Protein AF-A0A2D6KD02-F1 (afdb_monomer)

Secondary structure (DSSP, 8-state):
-----EEEEEEETTEEEEEEE-PPS---GGGGGS--------SSS----HHHHHHHHHHTT----HHHHHHHHHHHHHHHHHTT----PPPPGGGHHHHHHHHHTT--HHHHHHHTTS-HHHHHHHHHHTT--GGGTSSSS---S--SHHHHHHHHTT--GGGHHHHHHHHHHHTEEEEEETTEEEEEEEES-HHHHHHHHHHHHHHH----SEEEEEETTEEEEEE--HHHHHHHHHH-S----S--TTS-HHHHHT-SS----GGGGGS-HHHHHHHHHHHHHHTEEEEEEEETTEEEEEEEEE---HHHHHHHHHHHHHTT--EEEEE-SSTTSEEEEEE-TTHHHHHHHHT-PPTT-B---TTSTTTTSBHHHHHHHHHHHHHSS-SSSEES--HHHHHHHH-

Radius of gyration: 29.52 Å; Cα contacts (8 Å, |Δi|>4): 563; chains: 1; bounding box: 95×58×72 Å

Solvent-accessible surface area (backbone atoms only — not comparable to full-atom values): 23777 Å² total; per-residue (Å²): 139,85,85,82,86,52,72,50,74,50,46,59,88,88,44,77,46,77,46,82,50,87,73,76,91,84,78,63,78,83,66,72,80,77,81,81,79,76,70,78,70,74,86,87,83,83,86,76,52,72,65,56,57,54,48,51,46,60,75,63,68,62,82,61,54,78,78,53,48,59,54,50,53,47,50,51,52,49,53,32,40,76,69,66,71,49,55,73,54,77,75,57,75,84,53,49,63,58,54,51,49,45,43,75,74,65,50,43,42,59,57,49,8,62,74,66,46,32,43,37,67,56,44,49,55,53,39,51,73,71,73,43,80,54,81,88,54,75,58,87,69,94,77,63,80,69,73,38,68,62,60,53,52,40,50,76,68,65,56,54,69,76,59,42,54,59,48,52,48,33,49,27,62,56,51,22,36,52,49,77,55,96,92,38,38,38,38,37,41,46,43,78,55,67,62,59,54,36,42,55,48,33,45,44,27,72,65,71,72,44,77,64,75,37,71,64,46,75,61,86,86,31,31,31,34,29,37,75,44,61,68,62,49,53,59,48,46,74,54,18,70,30,34,60,74,66,67,57,98,87,51,54,66,72,59,56,73,67,39,90,62,46,40,52,62,73,59,57,76,81,53,56,68,69,54,50,31,51,30,48,21,49,33,38,59,67,48,23,47,77,44,81,43,75,57,93,62,22,31,34,64,39,46,34,39,59,33,56,38,76,66,45,32,50,50,50,45,52,51,34,46,74,65,71,32,42,63,45,81,40,76,28,93,53,98,73,40,33,35,16,32,30,49,40,78,64,25,62,48,52,35,54,78,70,50,38,47,57,82,87,41,51,35,79,52,80,88,44,99,52,47,74,40,40,51,37,60,56,46,51,54,51,34,56,58,42,71,81,32,88,70,48,66,52,40,88,41,47,71,68,56,53,54,66,72,72,107

Mean predicted aligned error: 12.36 Å

Structure (mmCIF, N/CA/C/O backbone):
data_AF-A0A2D6KD02-F1
#
_entry.id   AF-A0A2D6KD02-F1
#
loop_
_atom_site.group_PDB
_atom_site.id
_atom_site.type_symbol
_atom_site.label_atom_id
_atom_site.label_alt_id
_atom_site.label_comp_id
_atom_site.label_asym_id
_atom_site.label_entity_id
_atom_site.label_seq_id
_atom_site.pdbx_PDB_ins_code
_atom_site.Cartn_x
_atom_site.Cartn_y
_atom_site.Cartn_z
_atom_site.occupancy
_atom_site.B_iso_or_equiv
_atom_site.auth_seq_id
_atom_site.auth_comp_id
_atom_site.auth_asym_id
_atom_site.auth_atom_id
_atom_site.pdbx_PDB_model_num
ATOM 1 N N . MET A 1 1 ? 71.183 -27.877 0.025 1.00 25.56 1 MET A N 1
ATOM 2 C CA . MET A 1 1 ? 70.239 -27.291 -0.953 1.00 25.56 1 MET A CA 1
ATOM 3 C C . MET A 1 1 ? 69.049 -28.237 -1.088 1.00 25.56 1 MET A C 1
ATOM 5 O O . MET A 1 1 ? 69.197 -29.264 -1.722 1.00 25.56 1 MET A O 1
ATOM 9 N N . PHE A 1 2 ? 67.908 -27.960 -0.448 1.00 22.31 2 PHE A N 1
ATOM 10 C CA . PHE A 1 2 ? 66.691 -28.770 -0.619 1.00 22.31 2 PHE A CA 1
ATOM 11 C C . PHE A 1 2 ? 65.675 -27.971 -1.438 1.00 22.31 2 PHE A C 1
ATOM 13 O O . PHE A 1 2 ? 65.147 -26.962 -0.965 1.00 22.31 2 PHE A O 1
ATOM 20 N N . ILE A 1 3 ? 65.435 -28.395 -2.678 1.00 26.08 3 ILE A N 1
ATOM 21 C CA . ILE A 1 3 ? 64.276 -27.965 -3.460 1.00 26.08 3 ILE A CA 1
ATOM 22 C C . ILE A 1 3 ? 63.125 -28.859 -2.998 1.00 26.08 3 ILE A C 1
ATOM 24 O O . ILE A 1 3 ? 63.185 -30.071 -3.153 1.00 26.08 3 ILE A O 1
ATOM 28 N N . ASN A 1 4 ? 62.116 -28.276 -2.355 1.00 33.12 4 ASN A N 1
ATOM 29 C CA . ASN A 1 4 ? 60.911 -28.999 -1.957 1.00 33.12 4 ASN A CA 1
ATOM 30 C C . ASN A 1 4 ? 59.814 -28.622 -2.957 1.00 33.12 4 ASN A C 1
ATOM 32 O O . ASN A 1 4 ? 59.163 -27.585 -2.814 1.00 33.12 4 ASN A O 1
ATOM 36 N N . GLU A 1 5 ? 59.677 -29.414 -4.016 1.00 38.19 5 GLU A N 1
ATOM 37 C CA . GLU A 1 5 ? 58.633 -29.234 -5.023 1.00 38.19 5 GLU A CA 1
ATOM 38 C C . GLU A 1 5 ? 57.289 -29.685 -4.437 1.00 38.19 5 GLU A C 1
ATOM 40 O O . GLU A 1 5 ? 57.177 -30.771 -3.870 1.00 38.19 5 GLU A O 1
ATOM 45 N N . LYS A 1 6 ? 56.249 -28.846 -4.528 1.00 45.97 6 LYS A N 1
ATOM 46 C CA . LYS A 1 6 ? 54.890 -29.226 -4.115 1.00 45.97 6 LYS A CA 1
ATOM 47 C C . LYS A 1 6 ? 53.903 -29.002 -5.254 1.00 45.97 6 LYS A C 1
ATOM 49 O O . LYS A 1 6 ? 53.818 -27.918 -5.825 1.00 45.97 6 LYS A O 1
ATOM 54 N N . ARG A 1 7 ? 53.145 -30.055 -5.566 1.00 44.62 7 ARG A N 1
ATOM 55 C CA . ARG A 1 7 ? 52.118 -30.097 -6.615 1.00 44.62 7 ARG A CA 1
ATOM 56 C C . ARG A 1 7 ? 50.784 -29.581 -6.082 1.00 44.62 7 ARG A C 1
ATOM 58 O O . ARG A 1 7 ? 50.374 -29.954 -4.985 1.00 44.62 7 ARG A O 1
ATOM 65 N N . VAL A 1 8 ? 50.080 -28.775 -6.876 1.00 50.09 8 VAL A N 1
ATOM 66 C CA . VAL A 1 8 ? 48.666 -28.454 -6.629 1.00 50.09 8 VAL A CA 1
ATOM 67 C C . VAL A 1 8 ? 47.823 -29.348 -7.531 1.00 50.09 8 VAL A C 1
ATOM 69 O O . VAL A 1 8 ? 48.013 -29.368 -8.747 1.00 50.09 8 VAL A O 1
ATOM 72 N N . ILE A 1 9 ? 46.907 -30.107 -6.924 1.00 48.91 9 ILE A N 1
ATOM 73 C CA . ILE A 1 9 ? 45.987 -31.004 -7.631 1.00 48.91 9 ILE A CA 1
ATOM 74 C C . ILE A 1 9 ? 44.603 -30.361 -7.623 1.00 48.91 9 ILE A C 1
ATOM 76 O O . ILE A 1 9 ? 43.950 -30.284 -6.583 1.00 48.91 9 ILE A O 1
ATOM 80 N N . LEU A 1 10 ? 44.149 -29.904 -8.786 1.00 49.28 10 LEU A N 1
ATOM 81 C CA . LEU A 1 10 ? 42.798 -29.395 -8.981 1.00 49.28 10 LEU A CA 1
ATOM 82 C C . LEU A 1 10 ? 41.937 -30.522 -9.560 1.00 49.28 10 LEU A C 1
ATOM 84 O O . LEU A 1 10 ? 42.277 -31.071 -10.602 1.00 49.28 10 LEU A O 1
ATOM 88 N N . THR A 1 11 ? 40.831 -30.887 -8.913 1.00 44.34 11 THR A N 1
ATOM 89 C CA . THR A 1 11 ? 39.928 -31.925 -9.444 1.00 44.34 11 THR A CA 1
ATOM 90 C C . THR A 1 11 ? 38.610 -31.291 -9.871 1.00 44.34 11 THR A C 1
ATOM 92 O O . THR A 1 11 ? 37.909 -30.722 -9.039 1.00 44.34 11 THR A O 1
ATOM 95 N N . ILE A 1 12 ? 38.258 -31.387 -11.157 1.00 47.84 12 ILE A N 1
ATOM 96 C CA . ILE A 1 12 ? 36.990 -30.873 -11.701 1.00 47.84 12 ILE A CA 1
ATOM 97 C C . ILE A 1 12 ? 36.238 -32.040 -12.343 1.00 47.84 12 ILE A C 1
ATOM 99 O O . ILE A 1 12 ? 36.760 -32.680 -13.253 1.00 47.84 12 ILE A O 1
ATOM 103 N N . LYS A 1 13 ? 35.010 -32.323 -11.875 1.00 39.88 13 LYS A N 1
ATOM 104 C CA . LYS A 1 13 ? 34.166 -33.437 -12.363 1.00 39.88 13 LYS A CA 1
ATOM 105 C C . LYS A 1 13 ? 34.912 -34.785 -12.419 1.00 39.88 13 LYS A C 1
ATOM 107 O O . LYS A 1 13 ? 34.867 -35.491 -13.420 1.00 39.88 13 LYS A O 1
ATOM 112 N N . GLY A 1 14 ? 35.664 -35.106 -11.368 1.00 42.41 14 GLY A N 1
ATOM 113 C CA . GLY A 1 14 ? 36.416 -36.364 -11.267 1.00 42.41 14 GLY A CA 1
ATOM 114 C C . GLY A 1 14 ? 37.725 -36.427 -12.066 1.00 42.41 14 GLY A C 1
ATOM 115 O O . GLY A 1 14 ? 38.499 -37.357 -11.860 1.00 42.41 14 GLY A O 1
ATOM 116 N N . ARG A 1 15 ? 38.041 -35.438 -12.916 1.00 42.78 15 ARG A N 1
ATOM 117 C CA . ARG A 1 15 ? 39.339 -35.360 -13.609 1.00 42.78 15 ARG A CA 1
ATOM 118 C C . ARG A 1 15 ? 40.347 -34.570 -12.779 1.00 42.78 15 ARG A C 1
ATOM 120 O O . ARG A 1 15 ? 40.066 -33.435 -12.389 1.00 42.78 15 ARG A O 1
ATOM 127 N N . LYS A 1 16 ? 41.510 -35.172 -12.512 1.00 46.78 16 LYS A N 1
ATOM 128 C CA . LYS A 1 16 ? 42.626 -34.550 -11.784 1.00 46.78 16 LYS A CA 1
ATOM 129 C C . LYS A 1 16 ? 43.518 -33.777 -12.754 1.00 46.78 16 LYS A C 1
ATOM 131 O O . LYS A 1 16 ? 44.048 -34.352 -13.696 1.00 46.78 16 LYS A O 1
ATOM 136 N N . PHE A 1 17 ? 43.727 -32.500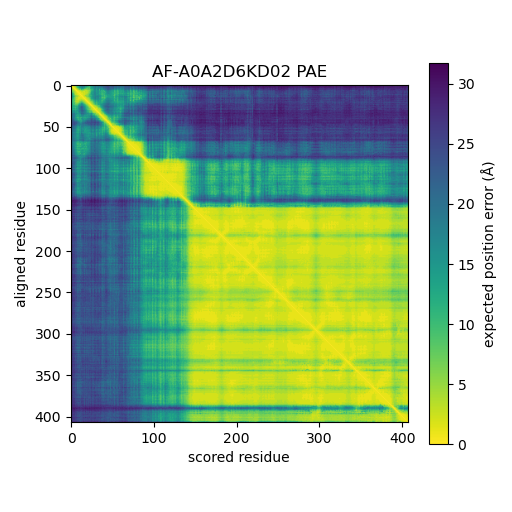 -12.475 1.00 45.50 17 PHE A N 1
ATOM 137 C CA . PHE A 1 17 ? 44.724 -31.656 -13.119 1.00 45.50 17 PHE A CA 1
ATOM 138 C C . PHE A 1 17 ? 45.845 -31.409 -12.121 1.00 45.50 17 PHE A C 1
ATOM 140 O O . PHE A 1 17 ? 45.627 -30.834 -11.053 1.00 45.50 17 PHE A O 1
ATOM 147 N N . ILE A 1 18 ? 47.039 -31.878 -12.458 1.00 47.38 18 ILE A N 1
ATOM 148 C CA . ILE A 1 18 ? 48.229 -31.734 -11.627 1.00 47.38 18 ILE A CA 1
ATOM 149 C C . ILE A 1 18 ? 49.127 -30.721 -12.326 1.00 47.38 18 ILE A C 1
ATOM 151 O O . ILE A 1 18 ? 49.558 -30.964 -13.449 1.00 47.38 18 ILE A O 1
ATOM 155 N N . ARG A 1 19 ? 49.412 -29.590 -11.676 1.00 48.94 19 ARG A N 1
ATOM 156 C CA . ARG A 1 19 ? 50.487 -28.692 -12.117 1.00 48.94 19 ARG A CA 1
ATOM 157 C C . ARG A 1 19 ? 51.510 -28.549 -11.001 1.00 48.94 19 ARG A C 1
ATOM 159 O O . ARG A 1 19 ? 51.162 -28.355 -9.832 1.00 48.94 19 ARG A O 1
ATOM 166 N N . GLU A 1 20 ? 52.777 -28.633 -11.378 1.00 42.50 20 GLU A N 1
ATOM 167 C CA . GLU A 1 20 ? 53.885 -28.258 -10.510 1.00 42.50 20 GLU A CA 1
ATOM 168 C C . GLU A 1 20 ? 53.959 -26.736 -10.452 1.00 42.50 20 GLU A C 1
ATOM 170 O O . GLU A 1 20 ? 54.157 -26.061 -11.462 1.00 42.50 20 GLU A O 1
ATOM 175 N N . LEU A 1 21 ? 53.746 -26.182 -9.260 1.00 44.09 21 LEU A N 1
ATOM 176 C CA . LEU A 1 21 ? 54.009 -24.776 -9.002 1.00 44.09 21 LEU A CA 1
ATOM 177 C C . LEU A 1 21 ? 55.347 -24.693 -8.274 1.00 44.09 21 LEU A C 1
ATOM 179 O O . LEU A 1 21 ? 55.477 -25.151 -7.139 1.00 44.09 21 LEU A O 1
ATOM 183 N N . LYS A 1 22 ? 56.344 -24.083 -8.922 1.00 42.44 22 LYS A N 1
ATOM 184 C CA . LYS A 1 22 ? 57.577 -23.674 -8.244 1.00 42.44 22 LYS A CA 1
ATOM 185 C C . LYS A 1 22 ? 57.227 -22.521 -7.304 1.00 42.44 22 LYS A C 1
ATOM 187 O O . LYS A 1 22 ? 57.089 -21.379 -7.730 1.00 42.44 22 LYS A O 1
ATOM 192 N N . LEU A 1 23 ? 57.008 -22.832 -6.030 1.00 43.47 23 LEU A N 1
ATOM 193 C CA . LEU A 1 23 ? 56.803 -21.818 -4.999 1.00 43.47 23 LEU A CA 1
ATOM 194 C C . LEU A 1 23 ? 58.125 -21.077 -4.759 1.00 43.47 23 LEU A C 1
ATOM 196 O O . LEU A 1 23 ? 59.169 -21.706 -4.579 1.00 43.47 23 LEU A O 1
ATOM 200 N N . ALA A 1 24 ? 58.080 -19.744 -4.743 1.00 41.00 24 ALA A N 1
ATOM 201 C CA . ALA A 1 24 ? 59.229 -18.927 -4.370 1.00 41.00 24 ALA A CA 1
ATOM 202 C C . ALA A 1 24 ? 59.680 -19.266 -2.935 1.00 41.00 24 ALA A C 1
ATOM 204 O O . ALA A 1 24 ? 58.859 -19.495 -2.042 1.00 41.00 24 ALA A O 1
ATOM 205 N N . LYS A 1 25 ? 60.999 -19.331 -2.716 1.00 39.06 25 LYS A N 1
ATOM 206 C CA . LYS A 1 25 ? 61.594 -19.611 -1.401 1.00 39.06 25 LYS A CA 1
ATOM 207 C C . LYS A 1 25 ? 61.157 -18.541 -0.390 1.00 39.06 25 LYS A C 1
ATOM 209 O O . LYS A 1 25 ? 61.315 -17.358 -0.664 1.00 39.06 25 LYS A O 1
ATOM 214 N N . GLY A 1 26 ? 60.678 -18.965 0.786 1.00 44.38 26 GLY A N 1
ATOM 215 C CA . GLY A 1 26 ? 60.492 -18.073 1.943 1.00 44.38 26 GLY A CA 1
ATOM 216 C C . GLY A 1 26 ? 59.075 -17.940 2.514 1.00 44.38 26 GLY A C 1
ATOM 217 O O . GLY A 1 26 ? 58.708 -16.854 2.945 1.00 44.38 26 GLY A O 1
ATOM 218 N N . LEU A 1 27 ? 58.267 -19.007 2.569 1.00 44.16 27 LEU A N 1
ATOM 219 C CA . LEU A 1 27 ? 56.989 -18.955 3.299 1.00 44.16 27 LEU A CA 1
ATOM 220 C C . LEU A 1 27 ? 57.181 -19.198 4.816 1.00 44.16 27 LEU A C 1
ATOM 222 O O . LEU A 1 27 ? 57.885 -20.146 5.188 1.00 44.16 27 LEU A O 1
ATOM 226 N N . PRO A 1 28 ? 56.540 -18.405 5.702 1.00 41.12 28 PRO A N 1
ATOM 227 C CA . PRO A 1 28 ? 56.645 -18.553 7.157 1.00 41.12 28 PRO A CA 1
ATOM 228 C C . PRO A 1 28 ? 56.212 -19.940 7.662 1.00 41.12 28 PRO A C 1
ATOM 230 O O . PRO A 1 28 ? 55.290 -20.553 7.126 1.00 41.12 28 PRO A O 1
ATOM 233 N N . LYS A 1 29 ? 56.824 -20.439 8.747 1.00 43.53 29 LYS A N 1
ATOM 234 C CA . LYS A 1 29 ? 56.486 -21.752 9.347 1.00 43.53 29 LYS A CA 1
ATOM 235 C C . LYS A 1 29 ? 55.003 -21.879 9.747 1.00 43.53 29 LYS A C 1
ATOM 237 O O . LYS A 1 29 ? 54.465 -22.983 9.673 1.00 43.53 29 LYS A O 1
ATOM 242 N N . SER A 1 30 ? 54.328 -20.776 10.082 1.00 41.62 30 SER A N 1
ATOM 243 C CA . SER A 1 30 ? 52.887 -20.732 10.390 1.00 41.62 30 SER A CA 1
ATOM 244 C C . SER A 1 30 ? 51.989 -21.134 9.209 1.00 41.62 30 SER A C 1
ATOM 246 O O . SER A 1 30 ? 50.860 -21.568 9.419 1.00 41.62 30 SER A O 1
ATOM 248 N N . PHE A 1 31 ? 52.502 -21.085 7.976 1.00 37.59 31 PHE A N 1
ATOM 249 C CA . PHE A 1 31 ? 51.784 -21.492 6.765 1.00 37.59 31 PHE A CA 1
ATOM 250 C C . PHE A 1 31 ? 51.782 -23.014 6.524 1.00 37.59 31 PHE A C 1
ATOM 252 O O . PHE A 1 31 ? 50.969 -23.513 5.747 1.00 37.59 31 PHE A O 1
ATOM 259 N N . LYS A 1 32 ? 52.668 -23.784 7.178 1.00 42.41 32 LYS A N 1
ATOM 260 C CA . LYS A 1 32 ? 52.826 -25.232 6.925 1.00 42.41 32 LYS A CA 1
ATOM 261 C C . LYS A 1 32 ? 51.740 -26.109 7.564 1.00 42.41 32 LYS A C 1
ATOM 263 O O . LYS A 1 32 ? 51.633 -27.270 7.184 1.00 42.41 32 LYS A O 1
ATOM 268 N N . LYS A 1 33 ? 50.944 -25.583 8.504 1.00 37.28 33 LYS A N 1
ATOM 269 C CA . LYS A 1 33 ? 50.018 -26.383 9.332 1.00 37.28 33 LYS A CA 1
ATOM 270 C C . LYS A 1 33 ? 48.604 -26.565 8.749 1.00 37.28 33 LYS A C 1
ATOM 272 O O . LYS A 1 33 ? 47.891 -27.435 9.222 1.00 37.28 33 LYS A O 1
ATOM 277 N N . ASN A 1 34 ? 48.218 -25.811 7.711 1.00 35.97 34 ASN A N 1
ATOM 278 C CA . ASN A 1 34 ? 46.819 -25.727 7.239 1.00 35.97 34 ASN A CA 1
ATOM 279 C C . ASN A 1 34 ? 46.564 -26.210 5.795 1.00 35.97 34 ASN A C 1
ATOM 281 O O . ASN A 1 34 ? 45.578 -25.809 5.184 1.00 35.97 34 ASN A O 1
ATOM 285 N N . TYR A 1 35 ? 47.409 -27.075 5.227 1.00 38.28 35 TYR A N 1
ATOM 286 C CA . TYR A 1 35 ? 47.200 -27.593 3.866 1.00 38.28 35 TYR A CA 1
ATOM 287 C C . TYR A 1 35 ? 4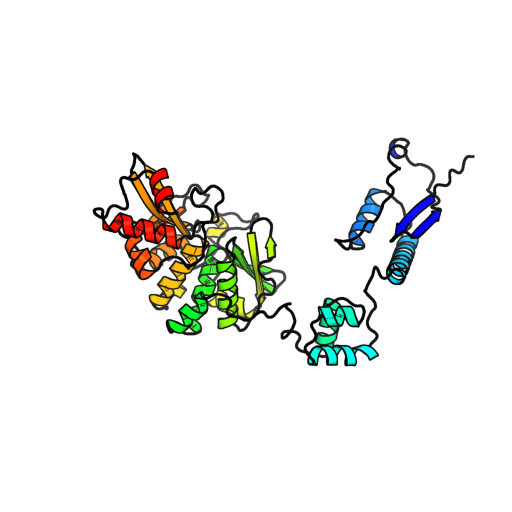6.918 -29.098 3.841 1.00 38.28 35 TYR A C 1
ATOM 289 O O . TYR A 1 35 ? 47.784 -29.908 3.524 1.00 38.28 35 TYR A O 1
ATOM 297 N N . SER A 1 36 ? 45.663 -29.446 4.120 1.00 30.02 36 SER A N 1
ATOM 298 C CA . SER A 1 36 ? 45.029 -30.711 3.716 1.00 30.02 36 SER A CA 1
ATOM 299 C C . SER A 1 36 ? 43.634 -30.484 3.115 1.00 30.02 36 SER A C 1
ATOM 301 O O . SER A 1 36 ? 42.795 -31.380 3.092 1.00 30.02 36 SER A O 1
ATOM 303 N N . THR A 1 37 ? 43.354 -29.284 2.595 1.00 36.53 37 THR A N 1
ATOM 304 C CA . THR A 1 37 ? 42.054 -28.988 1.983 1.00 36.53 37 THR A CA 1
ATOM 305 C C . THR A 1 37 ? 42.050 -29.421 0.519 1.00 36.53 37 THR A C 1
ATOM 307 O O . THR A 1 37 ? 42.371 -28.658 -0.391 1.00 36.53 37 THR A O 1
ATOM 310 N N . ILE A 1 38 ? 41.676 -30.677 0.289 1.00 35.66 38 ILE A N 1
ATOM 311 C CA . ILE A 1 38 ? 41.215 -31.139 -1.019 1.00 35.66 38 ILE A CA 1
ATOM 312 C C . ILE A 1 38 ? 39.930 -30.362 -1.327 1.00 35.66 38 ILE A C 1
ATOM 314 O O . ILE A 1 38 ? 38.911 -30.554 -0.667 1.00 35.66 38 ILE A O 1
ATOM 318 N N . ILE A 1 39 ? 39.958 -29.478 -2.325 1.00 41.84 39 ILE A N 1
ATOM 319 C CA . ILE A 1 39 ? 38.734 -28.860 -2.842 1.00 41.84 39 ILE A CA 1
ATOM 320 C C . ILE A 1 39 ? 38.007 -29.935 -3.661 1.00 41.84 39 ILE A C 1
ATOM 322 O O . ILE A 1 39 ? 38.264 -30.102 -4.853 1.00 41.84 39 ILE A O 1
ATOM 326 N N . LYS A 1 40 ? 37.124 -30.705 -3.015 1.00 35.06 40 LYS A N 1
ATOM 327 C CA . LYS A 1 40 ? 36.147 -31.549 -3.711 1.00 35.06 40 LYS A CA 1
ATOM 328 C C . LYS A 1 40 ? 35.014 -30.659 -4.218 1.00 35.06 40 LYS A C 1
ATOM 330 O O . LYS A 1 40 ? 34.285 -30.057 -3.437 1.00 35.06 40 LYS A O 1
ATOM 335 N N . TRP A 1 41 ? 34.897 -30.554 -5.539 1.00 42.88 41 TRP A N 1
ATOM 336 C CA . TRP A 1 41 ? 33.732 -29.982 -6.209 1.00 42.88 41 TRP A CA 1
ATOM 337 C C . TRP A 1 41 ? 32.674 -31.073 -6.367 1.00 42.88 41 TRP A C 1
ATOM 339 O O . TRP A 1 41 ? 32.806 -31.932 -7.239 1.00 42.88 41 TRP A O 1
ATOM 349 N N . GLU A 1 42 ? 31.638 -31.033 -5.535 1.00 31.66 42 GLU A N 1
ATOM 350 C CA . GLU A 1 42 ? 30.449 -31.874 -5.682 1.00 31.66 42 GLU A CA 1
ATOM 351 C C . GLU A 1 42 ? 29.257 -31.053 -6.185 1.00 31.66 42 GLU A C 1
ATOM 353 O O . GLU A 1 42 ? 29.178 -29.835 -6.024 1.00 31.66 42 GLU A O 1
ATOM 358 N N . ASN A 1 43 ? 28.396 -31.741 -6.928 1.00 33.78 43 ASN A N 1
ATOM 359 C CA . ASN A 1 43 ? 27.441 -31.181 -7.871 1.00 33.78 43 ASN A CA 1
ATOM 360 C C . ASN A 1 43 ? 26.449 -30.177 -7.267 1.00 33.78 43 ASN A C 1
ATOM 362 O O . ASN A 1 43 ? 25.809 -30.433 -6.255 1.00 33.78 43 ASN A O 1
ATOM 366 N N . GLY A 1 44 ? 26.181 -29.126 -8.046 1.00 42.59 44 GLY A N 1
ATOM 367 C CA . GLY A 1 44 ? 24.849 -28.533 -8.112 1.00 42.59 44 GLY A CA 1
ATOM 368 C C . GLY A 1 44 ? 24.555 -27.446 -7.085 1.00 42.59 44 GLY A C 1
ATOM 369 O O . GLY A 1 44 ? 23.977 -27.716 -6.042 1.00 42.59 44 GLY A O 1
ATOM 370 N N . LYS A 1 45 ? 24.832 -26.204 -7.501 1.00 35.66 45 LYS A N 1
ATOM 371 C CA . LYS A 1 45 ? 24.162 -24.922 -7.186 1.00 35.66 45 LYS A CA 1
ATOM 372 C C . LYS A 1 45 ? 25.216 -23.864 -6.862 1.00 35.66 45 LYS A C 1
ATOM 374 O O . LYS A 1 45 ? 25.976 -23.990 -5.914 1.00 35.66 45 LYS A O 1
ATOM 379 N N . ASN A 1 46 ? 25.191 -22.800 -7.660 1.00 39.22 46 ASN A N 1
ATOM 380 C CA . ASN A 1 46 ? 26.066 -21.624 -7.658 1.00 39.22 46 ASN A CA 1
ATOM 381 C C . ASN A 1 46 ? 27.306 -21.755 -8.545 1.00 39.22 46 ASN A C 1
ATOM 383 O O . ASN A 1 46 ? 28.262 -22.462 -8.259 1.00 39.22 46 ASN A O 1
ATOM 387 N N . ASN A 1 47 ? 27.252 -21.012 -9.647 1.00 41.47 47 ASN A N 1
ATOM 388 C CA . ASN A 1 47 ? 28.342 -20.766 -10.572 1.00 41.47 47 ASN A CA 1
ATOM 389 C C . ASN A 1 47 ? 29.266 -19.716 -9.918 1.00 41.47 47 ASN A C 1
ATOM 391 O O . ASN A 1 47 ? 28.848 -18.557 -9.819 1.00 41.47 47 ASN A O 1
ATOM 395 N N . PRO A 1 48 ? 30.467 -20.052 -9.409 1.00 42.56 48 PRO A N 1
ATOM 396 C CA . PRO A 1 48 ? 31.356 -19.026 -8.901 1.00 42.56 48 PRO A CA 1
ATOM 397 C C . PRO A 1 48 ? 31.938 -18.296 -10.109 1.00 42.56 48 PRO A C 1
ATOM 399 O O . PRO A 1 48 ? 32.712 -18.849 -10.888 1.00 42.56 48 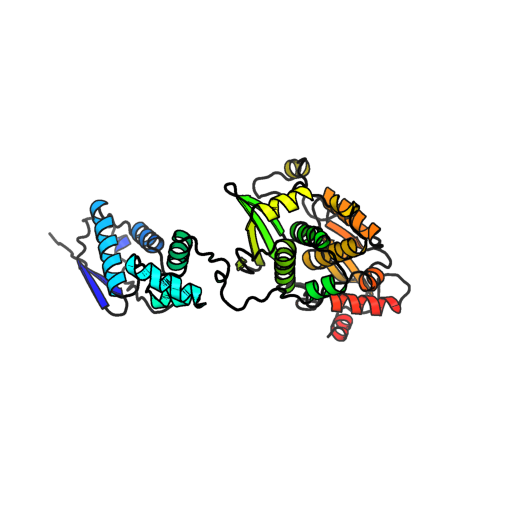PRO A O 1
ATOM 402 N N . THR A 1 49 ? 31.553 -17.036 -10.281 1.00 47.19 49 THR A N 1
ATOM 403 C CA . THR A 1 49 ? 32.224 -16.144 -11.225 1.00 47.19 49 THR A CA 1
ATOM 404 C C . THR A 1 49 ? 33.723 -16.103 -10.912 1.00 47.19 49 THR A C 1
ATOM 406 O O . THR A 1 49 ? 34.134 -16.249 -9.757 1.00 47.19 49 THR A O 1
ATOM 409 N N . LEU A 1 50 ? 34.548 -15.844 -11.934 1.00 47.03 50 LEU A N 1
ATOM 410 C CA . LEU A 1 50 ? 35.996 -15.571 -11.842 1.00 47.03 50 LEU A CA 1
ATOM 411 C C . LEU A 1 50 ? 36.388 -14.673 -10.648 1.00 47.03 50 LEU A C 1
ATOM 413 O O . LEU A 1 50 ? 37.507 -14.748 -10.148 1.00 47.03 50 LEU A O 1
ATOM 417 N N . THR A 1 51 ? 35.455 -13.856 -10.159 1.00 44.12 51 THR A N 1
ATOM 418 C CA . THR A 1 51 ? 35.533 -13.032 -8.952 1.00 44.12 51 THR A CA 1
ATOM 419 C C . THR A 1 51 ? 35.773 -13.825 -7.662 1.00 44.12 51 THR A C 1
ATOM 421 O O . THR A 1 51 ? 36.617 -13.412 -6.870 1.00 44.12 51 THR A O 1
ATOM 424 N N . LEU A 1 52 ? 35.090 -14.954 -7.429 1.00 46.81 52 LEU A N 1
ATOM 425 C CA . LEU A 1 52 ? 35.274 -15.761 -6.211 1.00 46.81 52 LEU A CA 1
ATOM 426 C C . LEU A 1 52 ? 36.646 -16.446 -6.227 1.00 46.81 52 LEU A C 1
ATOM 428 O O . LEU A 1 52 ? 37.381 -16.389 -5.245 1.00 46.81 52 LEU A O 1
ATOM 432 N N . PHE A 1 53 ? 37.038 -16.984 -7.383 1.00 51.62 53 PHE A N 1
ATOM 433 C CA . PHE A 1 53 ? 38.355 -17.589 -7.587 1.00 51.62 53 PHE A CA 1
ATOM 434 C C . PHE A 1 53 ? 39.483 -16.550 -7.470 1.00 51.62 53 PHE A C 1
ATOM 436 O O . PHE A 1 53 ? 40.486 -16.781 -6.803 1.00 51.62 53 PHE A O 1
ATOM 443 N N . SER A 1 54 ? 39.281 -15.344 -8.013 1.00 49.75 54 SER A N 1
ATOM 444 C CA . SER A 1 54 ? 40.168 -14.191 -7.812 1.00 49.75 54 SER A CA 1
ATOM 445 C C . SER A 1 54 ? 40.278 -13.771 -6.343 1.00 49.75 54 SER A C 1
ATOM 447 O O . SER A 1 54 ? 41.327 -13.264 -5.949 1.00 49.75 54 SER A O 1
ATOM 449 N N . LYS A 1 55 ? 39.205 -13.896 -5.554 1.00 49.25 55 LYS A N 1
ATOM 450 C CA . LYS A 1 55 ? 39.203 -13.562 -4.123 1.00 49.25 55 LYS A CA 1
ATOM 451 C C . LYS A 1 55 ? 39.997 -14.606 -3.335 1.00 49.25 55 LYS A C 1
ATOM 453 O O . LYS A 1 55 ? 40.839 -14.231 -2.532 1.00 49.25 55 LYS A O 1
ATOM 458 N N . TYR A 1 56 ? 39.824 -15.885 -3.668 1.00 50.84 56 TYR A N 1
ATOM 459 C CA . TYR A 1 56 ? 40.601 -16.995 -3.112 1.00 50.84 56 TYR A CA 1
ATOM 460 C C . TYR A 1 56 ? 42.096 -16.896 -3.453 1.00 50.84 56 TYR A C 1
ATOM 462 O O . TYR A 1 56 ? 42.929 -16.978 -2.558 1.00 50.84 56 TYR A O 1
ATOM 470 N N . LEU A 1 57 ? 42.454 -16.613 -4.710 1.00 53.44 57 LEU A N 1
ATOM 471 C CA . LEU A 1 57 ? 43.852 -16.392 -5.111 1.00 53.44 57 LEU A CA 1
ATOM 472 C C . LEU A 1 57 ? 44.503 -15.213 -4.366 1.00 53.44 57 LEU A C 1
ATOM 474 O O . LEU A 1 57 ? 45.679 -15.289 -4.017 1.00 53.44 57 LEU A O 1
ATOM 478 N N . LYS A 1 58 ? 43.739 -14.146 -4.081 1.00 50.19 58 LYS A N 1
ATOM 479 C CA . LYS A 1 58 ? 44.198 -13.021 -3.249 1.00 50.19 58 LYS A CA 1
ATOM 480 C C . LYS A 1 58 ? 44.406 -13.423 -1.785 1.00 50.19 58 LYS A C 1
ATOM 482 O O . LYS A 1 58 ? 45.395 -13.005 -1.199 1.00 50.19 58 LYS A O 1
ATOM 487 N N . CYS A 1 59 ? 43.519 -14.241 -1.214 1.00 43.41 59 CYS A N 1
ATOM 488 C CA . CYS A 1 59 ? 43.643 -14.730 0.165 1.00 43.41 59 CYS A CA 1
ATOM 489 C C . CYS A 1 59 ? 44.874 -15.624 0.386 1.00 43.41 59 CYS A C 1
ATOM 491 O O . CYS A 1 59 ? 45.344 -15.732 1.513 1.00 43.41 59 CYS A O 1
ATOM 493 N N . PHE A 1 60 ? 45.415 -16.240 -0.667 1.00 4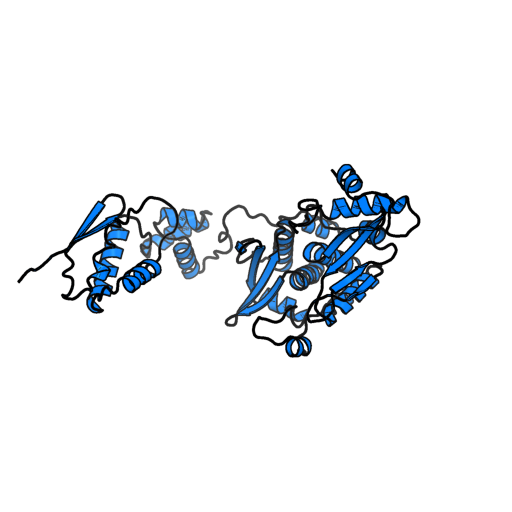7.66 60 PHE A N 1
ATOM 494 C CA . PHE A 1 60 ? 46.567 -17.138 -0.564 1.00 47.66 60 PHE A CA 1
ATOM 495 C C . PHE A 1 60 ? 47.922 -16.495 -0.882 1.00 47.66 60 PHE A C 1
ATOM 497 O O . PHE A 1 60 ? 48.913 -17.218 -0.943 1.00 47.66 60 PHE A O 1
ATOM 504 N N . HIS A 1 61 ? 47.990 -15.169 -1.082 1.00 50.38 61 HIS A N 1
ATOM 505 C CA . HIS A 1 61 ? 49.223 -14.441 -1.437 1.00 50.38 61 HIS A CA 1
ATOM 506 C C . HIS A 1 61 ? 50.045 -15.116 -2.552 1.00 50.38 61 HIS A C 1
ATOM 508 O O . HIS A 1 61 ? 51.269 -15.008 -2.598 1.00 50.38 61 HIS A O 1
ATOM 514 N N . LEU A 1 62 ? 49.376 -15.824 -3.468 1.00 49.03 62 LEU A N 1
ATOM 515 C CA . LEU A 1 62 ? 50.035 -16.419 -4.618 1.00 49.03 62 LEU A CA 1
ATOM 516 C C . LEU A 1 62 ? 50.414 -15.266 -5.541 1.00 49.03 62 LEU A C 1
ATOM 518 O O . LEU A 1 62 ? 49.563 -14.710 -6.241 1.00 49.03 62 LEU A O 1
ATOM 522 N N . ASN A 1 63 ? 51.690 -14.885 -5.498 1.00 45.75 63 ASN A N 1
ATOM 523 C CA . ASN A 1 63 ? 52.278 -13.900 -6.390 1.00 45.75 63 ASN A CA 1
ATOM 524 C C . ASN A 1 63 ? 52.409 -14.544 -7.779 1.00 45.75 63 ASN A C 1
ATOM 526 O O . ASN A 1 63 ? 53.465 -15.008 -8.191 1.00 45.75 63 ASN A O 1
ATOM 530 N N . ILE A 1 64 ? 51.271 -14.701 -8.456 1.00 53.06 64 ILE A N 1
ATOM 531 C CA . ILE A 1 64 ? 51.235 -15.076 -9.862 1.00 53.06 64 ILE A CA 1
ATOM 532 C C . ILE A 1 64 ? 51.612 -13.801 -10.599 1.00 53.06 64 ILE A C 1
ATOM 534 O O . ILE A 1 64 ? 50.792 -12.880 -10.657 1.00 53.06 64 ILE A O 1
ATOM 538 N N . ASP A 1 65 ? 52.840 -13.748 -11.122 1.00 51.88 65 ASP A N 1
ATOM 539 C CA . ASP A 1 65 ? 53.296 -12.653 -11.975 1.00 51.88 65 ASP A CA 1
ATOM 540 C C . ASP A 1 65 ? 52.194 -12.259 -12.956 1.00 51.88 65 ASP A C 1
ATOM 542 O O . ASP A 1 65 ? 51.525 -13.109 -13.556 1.00 51.88 65 ASP A O 1
ATOM 546 N N . TYR A 1 66 ? 51.976 -10.953 -13.095 1.00 45.22 66 TYR A N 1
ATOM 547 C CA . TYR A 1 66 ? 50.833 -10.378 -13.805 1.00 45.22 66 TYR A CA 1
ATOM 548 C C . TYR A 1 66 ? 50.676 -10.946 -15.232 1.00 45.22 66 TYR A C 1
ATOM 550 O O . TYR A 1 66 ? 49.554 -11.158 -15.704 1.00 45.22 66 TYR A O 1
ATOM 558 N N . PHE A 1 67 ? 51.796 -11.302 -15.874 1.00 42.69 67 PHE A N 1
ATOM 559 C CA . PHE A 1 67 ? 51.854 -11.958 -17.184 1.00 42.69 67 PHE A CA 1
ATOM 560 C C . PHE A 1 67 ? 51.262 -13.380 -17.209 1.00 42.69 67 PHE A C 1
ATOM 562 O O . PHE A 1 67 ? 50.612 -13.760 -18.184 1.00 42.69 67 PHE A O 1
ATOM 569 N N . ASN A 1 68 ? 51.382 -14.149 -16.125 1.00 56.72 68 ASN A N 1
ATOM 570 C CA . ASN A 1 68 ? 50.843 -15.508 -16.036 1.00 56.72 68 ASN A CA 1
ATOM 571 C C . ASN A 1 68 ? 49.364 -15.554 -15.651 1.00 56.72 68 ASN A C 1
ATOM 573 O O . ASN A 1 68 ? 48.681 -16.532 -15.948 1.00 56.72 68 ASN A O 1
ATOM 577 N N . LYS A 1 69 ? 48.818 -14.487 -15.058 1.00 60.56 69 LYS A N 1
ATOM 578 C CA . LYS A 1 69 ? 47.406 -14.452 -14.656 1.00 60.56 69 LYS A CA 1
ATOM 579 C C . LYS A 1 69 ? 46.459 -14.516 -15.857 1.00 60.56 69 LYS A C 1
ATOM 581 O O . LYS A 1 69 ? 45.444 -15.204 -15.796 1.00 60.56 69 LYS A O 1
ATOM 586 N N . LYS A 1 70 ? 46.796 -13.842 -16.963 1.00 58.41 70 LYS A N 1
ATOM 587 C CA . LYS A 1 70 ? 45.979 -13.840 -18.190 1.00 58.41 70 LYS A CA 1
ATOM 588 C C . LYS A 1 70 ? 45.993 -15.206 -18.878 1.00 58.41 70 LYS A C 1
ATOM 590 O O . LYS A 1 70 ? 44.932 -15.695 -19.260 1.00 58.41 70 LYS A O 1
ATOM 595 N N . ASN A 1 71 ? 47.164 -15.836 -18.976 1.00 64.69 71 ASN A N 1
ATOM 596 C CA . ASN A 1 71 ? 47.310 -17.165 -19.573 1.00 64.69 71 ASN A CA 1
ATOM 597 C C . ASN A 1 71 ? 46.661 -18.248 -18.707 1.00 64.69 71 ASN A C 1
ATOM 599 O O . ASN A 1 71 ? 45.921 -19.070 -19.229 1.00 64.69 71 ASN A O 1
ATOM 603 N N . PHE A 1 72 ? 46.814 -18.178 -17.385 1.00 66.19 72 PHE A N 1
ATOM 604 C CA . PHE A 1 72 ? 46.171 -19.109 -16.460 1.00 66.19 72 PHE A CA 1
ATOM 605 C C . PHE A 1 72 ? 44.641 -18.991 -16.469 1.00 66.19 72 PHE A C 1
ATOM 607 O O . PHE A 1 72 ? 43.938 -19.995 -16.531 1.00 66.19 72 PHE A O 1
ATOM 614 N N . VAL A 1 73 ? 44.100 -17.765 -16.481 1.00 64.75 73 VAL A N 1
ATOM 615 C CA . VAL A 1 73 ? 42.652 -17.543 -16.640 1.00 64.75 73 VAL A CA 1
ATOM 616 C C . VAL A 1 73 ? 42.162 -18.052 -17.999 1.00 64.75 73 VAL A C 1
ATOM 618 O O . VAL A 1 73 ? 41.069 -18.609 -18.077 1.00 64.75 73 VAL A O 1
ATOM 621 N N . LYS A 1 74 ? 42.964 -17.902 -19.062 1.00 66.06 74 LYS A N 1
ATOM 622 C CA . LYS A 1 74 ? 42.655 -18.420 -20.401 1.00 66.06 74 LYS A CA 1
ATOM 623 C C . LYS A 1 74 ? 42.652 -19.953 -20.429 1.00 66.06 74 LYS A C 1
ATOM 625 O O . LYS A 1 74 ? 41.700 -20.516 -20.955 1.00 66.06 74 LYS A O 1
ATOM 630 N N . GLU A 1 75 ? 43.642 -20.613 -19.831 1.00 66.75 75 GLU A N 1
ATOM 631 C CA . GLU A 1 75 ? 43.711 -22.079 -19.715 1.00 66.75 75 GLU A CA 1
ATOM 632 C C . GLU A 1 75 ? 42.546 -22.633 -18.889 1.00 66.75 75 GLU A C 1
ATOM 634 O O . GLU A 1 75 ? 41.844 -23.520 -19.361 1.00 66.75 75 GLU A O 1
ATOM 639 N N . ILE A 1 76 ? 42.243 -22.048 -17.722 1.00 65.81 76 ILE A N 1
ATOM 640 C CA . ILE A 1 76 ? 41.065 -22.438 -16.928 1.00 65.81 76 ILE A CA 1
ATOM 641 C C . ILE A 1 76 ? 39.782 -22.256 -17.742 1.00 65.81 76 ILE A C 1
ATOM 643 O O . ILE A 1 76 ? 38.928 -23.138 -17.740 1.00 65.81 76 ILE A O 1
ATOM 647 N N . ALA A 1 77 ? 39.627 -21.142 -18.462 1.00 60.59 77 ALA A N 1
ATOM 648 C CA . ALA A 1 77 ? 38.449 -20.916 -19.293 1.00 60.59 77 ALA A CA 1
ATOM 649 C C . ALA A 1 77 ? 38.341 -21.926 -20.451 1.00 60.59 77 ALA A C 1
ATOM 651 O O . ALA A 1 77 ? 37.227 -22.332 -20.785 1.00 60.59 77 ALA A O 1
ATOM 652 N N . ILE A 1 78 ? 39.468 -22.343 -21.042 1.00 63.34 78 ILE A N 1
ATOM 653 C CA . ILE A 1 78 ? 39.536 -23.404 -22.059 1.00 63.34 78 ILE A CA 1
ATOM 654 C C . ILE A 1 78 ? 39.129 -24.746 -21.441 1.00 63.34 78 ILE A C 1
ATOM 656 O O . ILE A 1 78 ? 38.165 -25.344 -21.912 1.00 63.34 78 ILE A O 1
ATOM 660 N N . SER A 1 79 ? 39.741 -25.165 -20.331 1.00 63.06 79 SER A N 1
ATOM 661 C CA . SER A 1 79 ? 39.397 -26.430 -19.668 1.00 63.06 79 SER A CA 1
ATOM 662 C C . SER A 1 79 ? 37.950 -26.442 -19.160 1.00 63.06 79 SER A C 1
ATOM 664 O O . SER A 1 79 ? 37.249 -27.442 -19.280 1.00 63.06 79 SER A O 1
ATOM 666 N N . MET A 1 80 ? 37.430 -25.319 -18.650 1.00 60.94 80 MET A N 1
ATOM 667 C CA . MET A 1 80 ? 36.016 -25.205 -18.268 1.00 60.94 80 MET A CA 1
ATOM 668 C C . MET A 1 80 ? 35.076 -25.260 -19.482 1.00 60.94 80 MET A C 1
ATOM 670 O O . MET A 1 80 ? 33.938 -25.713 -19.339 1.00 60.94 80 MET A O 1
ATOM 674 N N . ARG A 1 81 ? 35.515 -24.814 -20.667 1.00 56.69 81 ARG A N 1
ATOM 675 C CA . ARG A 1 81 ? 34.758 -24.930 -21.924 1.00 56.69 81 ARG A CA 1
ATOM 676 C C . ARG A 1 81 ? 34.746 -26.376 -22.424 1.00 56.69 81 ARG A C 1
ATOM 678 O O . ARG A 1 81 ? 33.674 -26.879 -22.738 1.00 56.69 81 ARG A O 1
ATOM 685 N N . GLU A 1 82 ? 35.893 -27.051 -22.412 1.00 59.84 82 GLU A N 1
ATOM 686 C CA . GLU A 1 82 ? 36.038 -28.471 -22.777 1.00 59.84 82 GLU A CA 1
ATOM 687 C C . GLU A 1 82 ? 35.229 -29.394 -21.856 1.00 59.84 82 GLU A C 1
ATOM 689 O O . GLU A 1 82 ? 34.618 -30.357 -22.306 1.00 59.84 82 GLU A O 1
ATOM 694 N N . LEU A 1 83 ? 35.142 -29.064 -20.565 1.00 60.03 83 LEU A N 1
ATOM 695 C CA . LEU A 1 83 ? 34.342 -29.807 -19.584 1.00 60.03 83 LEU A CA 1
ATOM 696 C C . LEU A 1 83 ? 32.839 -29.453 -19.618 1.00 60.03 83 LEU A C 1
ATOM 698 O O . LEU A 1 83 ? 32.073 -29.906 -18.753 1.00 60.03 83 LEU A O 1
ATOM 702 N N . GLY A 1 84 ? 32.410 -28.597 -20.554 1.00 56.00 84 GLY A N 1
ATOM 703 C CA . GLY A 1 84 ? 31.029 -28.121 -20.680 1.00 56.00 84 GLY A CA 1
ATOM 704 C C . GLY A 1 84 ? 30.528 -27.322 -19.468 1.00 56.00 84 GLY A C 1
ATOM 705 O O . GLY A 1 84 ? 29.322 -27.221 -19.247 1.00 56.00 84 GLY A O 1
ATOM 706 N N . VAL A 1 85 ? 31.440 -26.800 -18.640 1.00 58.12 85 VAL A N 1
ATOM 707 C CA . VAL A 1 85 ? 31.138 -26.056 -17.405 1.00 58.12 85 VAL A CA 1
ATOM 708 C C . VAL A 1 85 ? 30.862 -24.582 -17.712 1.00 58.12 85 VAL A C 1
ATOM 710 O O . VAL A 1 85 ? 29.998 -23.978 -17.082 1.00 58.12 85 VAL A O 1
ATOM 713 N N . HIS A 1 86 ? 31.526 -24.007 -18.722 1.00 53.81 86 HIS A N 1
ATOM 714 C CA . HIS A 1 86 ? 31.314 -22.620 -19.150 1.00 53.81 86 HIS A CA 1
ATOM 715 C C . HIS A 1 86 ? 30.562 -22.551 -20.495 1.00 53.81 86 HIS A C 1
ATOM 717 O O . HIS A 1 86 ? 31.165 -22.556 -21.567 1.00 53.81 86 HIS A O 1
ATOM 723 N N . LYS A 1 87 ? 29.225 -22.442 -20.449 1.00 55.78 87 LYS A N 1
ATOM 724 C CA . LYS A 1 87 ? 28.340 -22.260 -21.625 1.00 55.78 87 LYS A CA 1
ATOM 725 C C . LYS A 1 87 ? 28.320 -20.814 -22.147 1.00 55.78 87 LYS A C 1
ATOM 727 O O . LYS A 1 87 ? 27.266 -20.202 -22.303 1.00 55.78 87 LYS A O 1
ATOM 732 N N . THR A 1 88 ? 29.487 -20.225 -22.379 1.00 55.75 88 THR A N 1
ATOM 733 C CA . THR A 1 88 ? 29.596 -18.913 -23.041 1.00 55.75 88 THR A CA 1
ATOM 734 C C . THR A 1 88 ? 30.319 -19.061 -24.369 1.00 55.75 88 THR A C 1
ATOM 736 O O . THR A 1 88 ? 31.294 -18.366 -24.650 1.00 55.75 88 THR A O 1
ATOM 739 N N . THR A 1 89 ? 29.864 -20.001 -25.192 1.00 62.44 89 THR A N 1
ATOM 740 C CA . THR A 1 89 ? 30.176 -19.998 -26.619 1.00 62.44 89 THR A CA 1
ATOM 741 C C . THR A 1 89 ? 29.434 -18.824 -27.239 1.00 62.44 89 THR A C 1
ATOM 743 O O . THR A 1 89 ? 28.206 -18.742 -27.189 1.00 62.44 89 THR A O 1
ATOM 746 N N . LYS A 1 90 ? 30.191 -17.859 -27.767 1.00 72.88 90 LYS A N 1
ATOM 747 C CA . LYS A 1 90 ? 29.643 -16.816 -28.632 1.00 72.88 90 LYS A CA 1
ATOM 748 C C . LYS A 1 90 ? 28.968 -17.544 -29.796 1.00 72.88 90 LYS A C 1
ATOM 750 O O . LYS A 1 90 ? 29.640 -18.294 -30.499 1.00 72.88 90 LYS A O 1
ATOM 755 N N . ILE A 1 91 ? 27.652 -17.392 -29.939 1.00 78.00 91 ILE A N 1
ATOM 756 C CA . ILE A 1 91 ? 26.927 -17.987 -31.063 1.00 78.00 91 ILE A CA 1
ATOM 757 C C . ILE A 1 91 ? 27.501 -17.375 -32.343 1.00 78.00 91 ILE A C 1
ATOM 759 O O . ILE A 1 91 ? 27.661 -16.155 -32.433 1.00 78.00 91 ILE A O 1
ATOM 763 N N . ILE A 1 92 ? 27.880 -18.231 -33.290 1.00 86.44 92 ILE A N 1
ATOM 764 C CA . ILE A 1 92 ? 28.398 -17.795 -34.589 1.00 86.44 92 ILE A CA 1
ATOM 765 C C . ILE A 1 92 ? 27.242 -17.151 -35.368 1.00 86.44 92 ILE A C 1
ATOM 767 O O . ILE A 1 92 ? 26.095 -17.592 -35.239 1.00 86.44 92 ILE A O 1
ATOM 771 N N . LYS A 1 93 ? 27.514 -16.070 -36.111 1.00 89.50 93 LYS A N 1
ATOM 772 C CA . LYS A 1 93 ? 26.474 -15.205 -36.699 1.00 89.50 93 LYS A CA 1
ATOM 773 C C . LYS A 1 93 ? 25.492 -15.979 -37.585 1.00 89.50 93 LYS A C 1
ATOM 775 O O . LYS A 1 93 ? 24.318 -15.627 -37.620 1.00 89.50 93 LYS A O 1
ATOM 780 N N . GLU A 1 94 ? 25.943 -17.048 -38.231 1.00 90.50 94 GLU A N 1
ATOM 781 C CA . GLU A 1 94 ? 25.155 -17.904 -39.123 1.00 90.50 94 GLU A CA 1
ATOM 782 C C . GLU A 1 94 ? 24.002 -18.597 -38.381 1.00 90.50 94 GLU A C 1
ATOM 784 O O . GLU A 1 94 ? 22.959 -18.870 -38.963 1.00 90.50 94 GLU A O 1
ATOM 789 N N . LYS A 1 95 ? 24.140 -18.828 -37.068 1.00 93.06 95 LYS A N 1
ATOM 790 C CA . LYS A 1 95 ? 23.085 -19.428 -36.235 1.00 93.06 95 LYS A CA 1
ATOM 791 C C . LYS A 1 95 ? 22.065 -18.411 -35.713 1.00 93.06 95 LYS A C 1
ATOM 793 O O . LYS A 1 95 ? 21.074 -18.816 -35.107 1.00 93.06 95 LYS A O 1
ATOM 798 N N . HIS A 1 96 ? 22.274 -17.106 -35.919 1.00 96.12 96 HIS A N 1
ATOM 799 C CA . HIS A 1 96 ? 21.336 -16.088 -35.436 1.00 96.12 96 HIS A CA 1
ATOM 800 C C . HIS A 1 96 ? 19.964 -16.199 -36.111 1.00 96.12 96 HIS A C 1
ATOM 802 O O . HIS A 1 96 ? 18.956 -16.061 -35.429 1.00 96.12 96 HIS A O 1
ATOM 808 N N . SER A 1 97 ? 19.903 -16.488 -37.414 1.00 96.38 97 SER A N 1
ATOM 809 C CA . SER A 1 97 ? 18.633 -16.633 -38.145 1.00 96.38 97 SER A CA 1
ATOM 810 C C . SER A 1 97 ? 17.781 -17.787 -37.604 1.00 96.38 97 SER A C 1
ATOM 812 O O . SER A 1 97 ? 16.579 -17.623 -37.400 1.00 96.38 97 SER A O 1
ATOM 814 N N . LEU A 1 98 ? 18.406 -18.926 -37.293 1.00 96.94 98 LEU A N 1
ATOM 815 C CA . LEU A 1 98 ? 17.741 -20.092 -36.703 1.00 96.94 98 LEU A CA 1
ATOM 816 C C . LEU A 1 98 ? 17.205 -19.789 -35.298 1.00 96.94 98 LEU A C 1
ATOM 818 O O . LEU A 1 98 ? 16.053 -20.090 -34.993 1.00 96.94 98 LEU A O 1
ATOM 822 N N . LEU A 1 99 ? 18.014 -19.119 -34.475 1.00 96.19 99 LEU A N 1
ATOM 823 C CA . LEU A 1 99 ? 17.629 -18.658 -33.141 1.00 96.19 99 LEU A CA 1
ATOM 824 C C . LEU A 1 99 ? 16.420 -17.710 -33.192 1.00 96.19 99 LEU A C 1
ATOM 826 O O . LEU A 1 99 ? 15.488 -17.845 -32.403 1.00 96.19 99 LEU A O 1
ATOM 830 N N . ILE A 1 100 ? 16.428 -16.768 -34.137 1.00 96.19 100 ILE A N 1
ATOM 831 C CA . ILE A 1 100 ? 15.327 -15.827 -34.381 1.00 96.19 100 ILE A CA 1
ATOM 832 C C . ILE A 1 100 ? 14.056 -16.568 -34.804 1.00 96.19 100 ILE A C 1
ATOM 834 O O . ILE A 1 100 ? 12.965 -16.221 -34.353 1.00 96.19 100 ILE A O 1
ATOM 838 N N . ASN A 1 101 ? 14.185 -17.585 -35.657 1.00 96.44 101 ASN A N 1
ATOM 839 C CA . ASN A 1 101 ? 13.052 -18.386 -36.103 1.00 96.44 101 ASN A CA 1
ATOM 840 C C . ASN A 1 101 ? 12.425 -19.176 -34.946 1.00 96.44 101 ASN A C 1
ATOM 842 O O . ASN A 1 101 ? 11.210 -19.153 -34.786 1.00 96.44 101 ASN A O 1
ATOM 846 N N . ASP A 1 102 ? 13.239 -19.810 -34.097 1.00 95.50 102 ASP A N 1
ATOM 847 C CA . ASP A 1 102 ? 12.744 -20.503 -32.900 1.00 95.50 102 ASP A CA 1
ATOM 848 C C . ASP A 1 102 ? 12.012 -19.541 -31.952 1.00 95.50 102 ASP A C 1
ATOM 850 O O . ASP A 1 102 ? 10.948 -19.867 -31.431 1.00 95.50 102 ASP A O 1
ATOM 854 N N . TYR A 1 103 ? 12.531 -18.320 -31.791 1.00 94.19 103 TYR A N 1
ATOM 855 C CA . TYR A 1 103 ? 11.859 -17.281 -31.012 1.00 94.19 103 TYR A CA 1
ATOM 856 C C . TYR A 1 103 ? 10.495 -16.901 -31.600 1.00 94.19 103 TYR A C 1
ATOM 858 O O . TYR A 1 103 ? 9.504 -16.835 -30.881 1.00 94.19 103 TYR A O 1
ATOM 866 N N . ARG A 1 104 ? 10.412 -16.697 -32.921 1.00 91.94 104 ARG A N 1
ATOM 867 C CA . ARG A 1 104 ? 9.147 -16.388 -33.614 1.00 91.94 104 ARG A CA 1
ATOM 868 C C . ARG A 1 104 ? 8.135 -17.534 -33.554 1.00 91.94 104 ARG A C 1
ATOM 870 O O . ARG A 1 104 ? 6.940 -17.272 -33.594 1.00 91.94 104 ARG A O 1
ATOM 877 N N . LYS A 1 105 ? 8.606 -18.778 -33.425 1.00 92.75 105 LYS A N 1
ATOM 878 C CA . LYS A 1 105 ? 7.779 -19.972 -33.189 1.00 92.75 105 LYS A CA 1
ATOM 879 C C . LYS A 1 105 ? 7.307 -20.112 -31.735 1.00 92.75 105 LYS A C 1
ATOM 881 O O . LYS A 1 105 ? 6.605 -21.067 -31.427 1.00 92.75 105 LYS A O 1
ATOM 886 N N . GLY A 1 106 ? 7.679 -19.183 -30.852 1.00 87.31 106 GLY A N 1
ATOM 887 C CA . GLY A 1 106 ? 7.220 -19.135 -29.465 1.00 87.31 106 GLY A CA 1
ATOM 888 C C . GLY A 1 106 ? 8.133 -19.828 -28.452 1.00 87.31 106 GLY A C 1
ATOM 889 O O . GLY A 1 106 ? 7.744 -19.948 -27.294 1.00 87.31 106 GLY A O 1
ATOM 890 N N . SER A 1 107 ? 9.337 -20.274 -28.836 1.00 87.88 107 SER A N 1
ATOM 891 C CA . SER A 1 107 ? 10.292 -20.825 -27.865 1.00 87.88 107 SER A CA 1
ATOM 892 C C . SER A 1 107 ? 10.774 -19.755 -26.878 1.00 87.88 107 SER A C 1
ATOM 894 O O . SER A 1 107 ? 11.097 -18.625 -27.256 1.00 87.88 107 SER A O 1
ATOM 896 N N . SER A 1 108 ? 10.885 -20.129 -25.604 1.00 86.38 108 SER A N 1
ATOM 897 C CA . SER A 1 108 ? 11.413 -19.261 -24.545 1.00 86.38 108 SER A CA 1
ATOM 898 C C . SER A 1 108 ? 12.911 -18.975 -24.717 1.00 86.38 108 SER A C 1
ATOM 900 O O . SER A 1 108 ? 13.655 -19.730 -25.352 1.00 86.38 108 SER A O 1
ATOM 902 N N . LEU A 1 109 ? 13.399 -17.889 -24.104 1.00 89.38 109 LEU A N 1
ATOM 903 C CA . LEU A 1 109 ? 14.824 -17.535 -24.141 1.00 89.38 109 LEU A CA 1
ATOM 904 C C . LEU A 1 109 ? 15.702 -18.634 -23.516 1.00 89.38 109 LEU A C 1
ATOM 906 O O . LEU A 1 109 ? 16.827 -18.858 -23.966 1.00 89.38 109 LEU A O 1
ATOM 910 N N . GLU A 1 110 ? 15.195 -19.329 -22.497 1.00 84.88 110 GLU A N 1
ATOM 911 C CA . GLU A 1 110 ? 15.847 -20.451 -21.824 1.00 84.88 110 GLU A CA 1
ATOM 912 C C . GLU A 1 110 ? 15.957 -21.689 -22.718 1.00 84.88 110 GLU A C 1
ATOM 914 O O . GLU A 1 110 ? 17.029 -22.297 -22.781 1.00 84.88 110 GLU A O 1
ATOM 919 N N . GLU A 1 111 ? 14.881 -22.064 -23.416 1.00 88.06 111 GLU A N 1
ATOM 920 C CA . GLU A 1 111 ? 14.878 -23.197 -24.353 1.00 88.06 111 GLU A CA 1
ATOM 921 C C . GLU A 1 111 ? 15.839 -22.950 -25.508 1.00 88.06 111 GLU A C 1
ATOM 923 O O . GLU A 1 111 ? 16.682 -23.797 -25.812 1.00 88.06 111 GLU A O 1
ATOM 928 N N . ILE A 1 112 ? 15.777 -21.752 -26.088 1.00 93.44 112 ILE A N 1
ATOM 929 C CA . ILE A 1 112 ? 16.694 -21.316 -27.136 1.00 93.44 112 ILE A CA 1
ATOM 930 C C . ILE A 1 112 ? 18.132 -21.316 -26.602 1.00 93.44 112 ILE A C 1
ATOM 932 O O . ILE A 1 112 ? 19.036 -21.872 -27.227 1.00 93.44 112 ILE A O 1
ATOM 936 N N . GLY A 1 113 ? 18.366 -20.763 -25.410 1.00 89.25 113 GLY A N 1
ATOM 937 C CA . GLY A 1 113 ? 19.683 -20.766 -24.775 1.00 89.25 113 GLY A CA 1
ATOM 938 C C . GLY A 1 113 ? 20.240 -22.183 -24.622 1.00 89.25 113 GLY A C 1
ATOM 939 O O . GLY A 1 113 ? 21.388 -22.451 -24.986 1.00 89.25 113 GLY A O 1
ATOM 940 N N . ARG A 1 114 ? 19.403 -23.127 -24.173 1.00 87.12 114 ARG A N 1
ATOM 941 C CA . ARG A 1 114 ? 19.755 -24.546 -24.042 1.00 87.12 114 ARG A CA 1
ATOM 942 C C . ARG A 1 114 ? 20.065 -25.184 -25.398 1.00 87.12 114 ARG A C 1
ATOM 944 O O . ARG A 1 114 ? 21.097 -25.845 -25.500 1.00 87.12 114 ARG A O 1
ATOM 951 N N . LYS A 1 115 ? 19.232 -24.943 -26.417 1.00 93.62 115 LYS A N 1
ATOM 952 C CA . LYS A 1 115 ? 19.371 -25.477 -27.783 1.00 93.62 115 LYS A CA 1
ATOM 953 C C . LYS A 1 115 ? 20.655 -25.005 -28.470 1.00 93.62 115 LYS A C 1
ATOM 955 O O . LYS A 1 115 ? 21.351 -25.806 -29.083 1.00 93.62 115 LYS A O 1
ATOM 960 N N . TYR A 1 116 ? 21.009 -23.727 -28.325 1.00 92.44 116 TYR A N 1
ATOM 961 C CA . TYR A 1 116 ? 22.185 -23.132 -28.977 1.00 92.44 116 TYR A CA 1
ATOM 962 C C . TYR A 1 116 ? 23.434 -23.056 -28.083 1.00 92.44 116 TYR A C 1
ATOM 964 O O . TYR A 1 116 ? 24.437 -22.459 -28.476 1.00 92.44 116 TYR A O 1
ATOM 972 N N . GLY A 1 117 ? 23.405 -23.653 -26.886 1.00 85.94 117 GLY A N 1
ATOM 973 C CA . GLY A 1 117 ? 24.566 -23.718 -25.994 1.00 85.94 117 GLY A CA 1
ATOM 974 C C . GLY A 1 117 ? 25.020 -22.355 -25.454 1.00 85.94 117 GLY A C 1
ATOM 975 O O . GLY A 1 117 ? 26.221 -22.104 -25.339 1.00 85.94 117 GLY A O 1
ATOM 976 N N . CYS A 1 118 ? 24.078 -21.467 -25.131 1.00 87.50 118 CYS A N 1
ATOM 977 C CA . CYS A 1 118 ? 24.348 -20.142 -24.573 1.00 87.50 118 CYS A CA 1
ATOM 978 C C . CYS A 1 118 ? 23.388 -19.788 -23.419 1.00 87.50 118 CYS A C 1
ATOM 980 O O . CYS A 1 118 ? 22.507 -20.563 -23.051 1.00 87.50 118 CYS A O 1
ATOM 982 N N . THR A 1 119 ? 23.573 -18.621 -22.801 1.00 84.31 119 THR A N 1
ATOM 983 C CA . THR A 1 119 ? 22.669 -18.123 -21.753 1.00 84.31 119 THR A CA 1
ATOM 984 C C . THR A 1 119 ? 21.442 -17.438 -22.362 1.00 84.31 119 THR A C 1
ATOM 986 O O . THR A 1 119 ? 21.542 -16.832 -23.428 1.00 84.31 119 THR A O 1
ATOM 989 N N . ALA A 1 120 ? 20.305 -17.438 -21.658 1.00 84.81 120 ALA A N 1
ATOM 990 C CA . ALA A 1 120 ? 19.113 -16.677 -22.061 1.00 84.81 120 ALA A CA 1
ATOM 991 C C . ALA A 1 120 ? 19.423 -15.180 -22.283 1.00 84.81 120 ALA A C 1
ATOM 993 O O . ALA A 1 120 ? 18.900 -14.555 -23.202 1.00 84.81 120 ALA A O 1
ATOM 994 N N . SER A 1 121 ? 20.360 -14.612 -21.511 1.00 83.88 121 SER A N 1
ATOM 995 C CA . SER A 1 121 ? 20.853 -13.246 -21.724 1.00 83.88 121 SER A CA 1
ATOM 996 C C . SER A 1 121 ? 21.531 -13.069 -23.086 1.00 83.88 121 SER A C 1
ATOM 998 O O . SER A 1 121 ? 21.292 -12.067 -23.752 1.00 83.88 121 SER A O 1
ATOM 1000 N N . ASN A 1 122 ? 22.349 -14.030 -23.534 1.00 90.56 122 ASN A N 1
ATOM 1001 C CA . ASN A 1 122 ? 22.956 -13.972 -24.867 1.00 90.56 122 ASN A CA 1
ATOM 1002 C C . ASN A 1 122 ? 21.889 -14.030 -25.965 1.00 90.56 122 ASN A C 1
ATOM 1004 O O . ASN A 1 122 ? 21.979 -13.259 -26.917 1.00 90.56 122 ASN A O 1
ATOM 1008 N N . VAL A 1 123 ? 20.870 -14.883 -25.809 1.00 92.50 123 VAL A N 1
ATOM 1009 C CA . VAL A 1 123 ? 19.714 -14.938 -26.720 1.00 92.50 123 VAL A CA 1
ATOM 1010 C C . VAL A 1 123 ? 19.024 -13.576 -26.790 1.00 92.50 123 VAL A C 1
ATOM 1012 O O . VAL A 1 123 ? 18.870 -13.031 -27.879 1.00 92.50 123 VAL A O 1
ATOM 1015 N N . PHE A 1 124 ? 18.695 -12.979 -25.640 1.00 90.81 124 PHE A N 1
ATOM 1016 C CA . PHE A 1 124 ? 18.086 -11.648 -25.556 1.00 90.81 124 PHE A CA 1
ATOM 1017 C C . PHE A 1 124 ? 18.906 -10.584 -26.298 1.00 90.81 124 PHE A C 1
ATOM 1019 O O . PHE A 1 124 ? 18.362 -9.823 -27.096 1.00 90.81 124 PHE A O 1
ATOM 1026 N N . TYR A 1 125 ? 20.224 -10.537 -26.080 1.00 92.06 125 TYR A N 1
ATOM 1027 C CA . TYR A 1 125 ? 21.086 -9.563 -26.754 1.00 92.06 125 TYR A CA 1
ATOM 1028 C C . TYR A 1 125 ? 21.184 -9.794 -28.264 1.00 92.06 125 TYR A C 1
ATOM 1030 O O . TYR A 1 125 ? 21.290 -8.821 -29.012 1.00 92.06 125 TYR A O 1
ATOM 1038 N N . ILE A 1 126 ? 21.148 -11.051 -28.717 1.00 93.94 126 ILE A N 1
ATOM 1039 C CA . ILE A 1 126 ? 21.080 -11.375 -30.145 1.00 93.94 126 ILE A CA 1
ATOM 1040 C C . ILE A 1 126 ? 19.755 -10.862 -30.712 1.00 93.94 126 ILE A C 1
ATOM 1042 O O . ILE A 1 126 ? 19.790 -10.065 -31.639 1.00 93.94 126 ILE A O 1
ATOM 1046 N N . LEU A 1 127 ? 18.609 -11.215 -30.124 1.00 94.31 127 LEU A N 1
ATOM 1047 C CA . LEU A 1 127 ? 17.289 -10.766 -30.589 1.00 94.31 127 LEU A CA 1
ATOM 1048 C C . LEU A 1 127 ? 17.184 -9.236 -30.642 1.00 94.31 127 LEU A C 1
ATOM 1050 O O . LEU A 1 127 ? 16.794 -8.674 -31.665 1.00 94.31 127 LEU A O 1
ATOM 1054 N N . LYS A 1 128 ? 17.646 -8.554 -29.587 1.00 91.06 128 LYS A N 1
ATOM 1055 C CA . LYS A 1 128 ? 17.679 -7.090 -29.520 1.00 91.06 128 LYS A CA 1
ATOM 1056 C C . LYS A 1 128 ? 18.535 -6.469 -30.629 1.00 91.06 128 LYS A C 1
ATOM 1058 O O . LYS A 1 128 ? 18.164 -5.433 -31.165 1.00 91.06 128 LYS A O 1
ATOM 1063 N N . ARG A 1 129 ? 19.662 -7.090 -30.999 1.00 94.50 129 ARG A N 1
ATOM 1064 C CA . ARG A 1 129 ? 20.528 -6.610 -32.095 1.00 94.50 129 ARG A CA 1
ATOM 1065 C C . ARG A 1 129 ? 19.820 -6.628 -33.455 1.00 94.50 129 ARG A C 1
ATOM 1067 O O . ARG A 1 129 ? 20.167 -5.819 -34.305 1.00 94.50 129 ARG A O 1
ATOM 1074 N N . TYR A 1 130 ? 18.854 -7.522 -33.654 1.00 95.88 130 TYR A N 1
ATOM 1075 C CA . TYR A 1 130 ? 18.051 -7.615 -34.878 1.00 95.88 130 TYR A CA 1
ATOM 1076 C C . TYR A 1 130 ? 16.682 -6.925 -34.744 1.00 95.88 130 TYR A C 1
ATOM 1078 O O . TYR A 1 130 ? 15.779 -7.223 -35.520 1.00 95.88 130 TYR A O 1
ATOM 1086 N N . ASN A 1 131 ? 16.512 -6.021 -33.767 1.00 93.81 131 ASN A N 1
ATOM 1087 C CA . ASN A 1 131 ? 15.263 -5.294 -33.504 1.00 93.81 131 ASN A CA 1
ATOM 1088 C C . ASN A 1 131 ? 14.038 -6.204 -33.301 1.00 93.81 131 ASN A C 1
ATOM 1090 O O . ASN A 1 131 ? 12.915 -5.835 -33.636 1.00 93.81 131 ASN A O 1
ATOM 1094 N N . ILE A 1 132 ? 14.240 -7.404 -32.751 1.00 92.62 132 ILE A N 1
ATOM 1095 C CA . ILE A 1 132 ? 13.134 -8.296 -32.405 1.00 92.62 132 ILE A CA 1
ATOM 1096 C C . ILE A 1 132 ? 12.650 -7.938 -31.011 1.00 92.62 132 ILE A C 1
ATOM 1098 O O . ILE A 1 132 ? 13.425 -7.957 -30.051 1.00 92.62 132 ILE A O 1
ATOM 1102 N N . ASP A 1 133 ? 11.362 -7.625 -30.914 1.00 84.25 133 ASP A N 1
ATOM 1103 C CA . ASP A 1 133 ? 10.721 -7.316 -29.648 1.00 84.25 133 ASP A CA 1
ATOM 1104 C C . ASP A 1 133 ? 10.696 -8.553 -28.744 1.00 84.25 133 ASP A C 1
ATOM 1106 O O . ASP A 1 133 ? 9.943 -9.503 -28.961 1.00 84.25 133 ASP A O 1
ATOM 1110 N N . THR A 1 134 ? 11.544 -8.530 -27.717 1.00 81.12 134 THR A N 1
ATOM 1111 C CA . THR A 1 134 ? 11.640 -9.608 -26.735 1.00 81.12 134 THR A CA 1
ATOM 1112 C C . THR A 1 134 ? 10.581 -9.528 -25.634 1.00 81.12 134 THR A C 1
ATOM 1114 O O . THR A 1 134 ? 10.493 -10.446 -24.814 1.00 81.12 134 THR A O 1
ATOM 1117 N N . SER A 1 135 ? 9.803 -8.438 -25.580 1.00 69.56 135 SER A N 1
ATOM 1118 C CA . SER A 1 135 ? 8.835 -8.165 -24.507 1.00 69.56 135 SER A CA 1
ATOM 1119 C C . SER A 1 135 ? 7.745 -9.237 -24.402 1.00 69.56 135 SER A C 1
ATOM 1121 O O . SER A 1 135 ? 7.228 -9.493 -23.312 1.00 69.56 135 SER A O 1
ATOM 1123 N N . LYS A 1 136 ? 7.465 -9.935 -25.512 1.00 64.19 136 LYS A N 1
ATOM 1124 C CA . LYS A 1 136 ? 6.484 -11.025 -25.583 1.00 64.19 136 LYS A CA 1
ATOM 1125 C C . LYS A 1 136 ? 6.873 -12.257 -24.759 1.00 64.19 136 LYS A C 1
ATOM 1127 O O . LYS A 1 136 ? 5.984 -12.945 -24.266 1.00 64.19 136 LYS A O 1
ATOM 1132 N N . HIS A 1 137 ? 8.170 -12.504 -24.542 1.00 61.41 137 HIS A N 1
ATOM 1133 C CA . HIS A 1 137 ? 8.660 -13.751 -23.927 1.00 61.41 137 HIS A CA 1
ATOM 1134 C C . HIS A 1 137 ? 9.666 -13.557 -22.775 1.00 61.41 137 HIS A C 1
ATOM 1136 O O . HIS A 1 137 ? 10.174 -14.535 -22.237 1.00 61.41 137 HIS A O 1
ATOM 1142 N N . SER A 1 138 ? 9.976 -12.321 -22.366 1.00 51.41 138 SER A N 1
ATOM 1143 C CA . SER A 1 138 ? 11.014 -12.023 -21.361 1.00 51.41 138 SER A CA 1
ATOM 1144 C C . SER A 1 138 ? 10.611 -12.222 -19.888 1.00 51.41 138 SER A C 1
ATOM 1146 O O . SER A 1 138 ? 11.214 -11.626 -18.999 1.00 51.41 138 SER A O 1
ATOM 1148 N N . SER A 1 139 ? 9.631 -13.067 -19.591 1.00 46.84 139 SER A N 1
ATOM 1149 C CA . SER A 1 139 ? 9.356 -13.510 -18.222 1.00 46.84 139 SER A CA 1
ATOM 1150 C C . SER A 1 139 ? 8.730 -14.892 -18.288 1.00 46.84 139 SER A C 1
ATOM 1152 O O . SER A 1 139 ? 7.668 -15.034 -18.889 1.00 46.84 139 SER A O 1
ATOM 1154 N N . GLY A 1 140 ? 9.421 -15.885 -17.727 1.00 48.62 140 GLY A N 1
ATOM 1155 C CA . GLY A 1 140 ? 8.978 -17.272 -17.691 1.00 48.62 140 GLY A CA 1
ATOM 1156 C C . GLY A 1 140 ? 7.541 -17.438 -17.196 1.00 48.62 140 GLY A C 1
ATOM 1157 O O . GLY A 1 140 ? 7.053 -16.650 -16.387 1.00 48.62 140 GLY A O 1
ATOM 1158 N N . GLU A 1 141 ? 6.925 -18.504 -17.704 1.00 47.22 141 GLU A N 1
ATOM 1159 C CA . GLU A 1 141 ? 5.564 -18.972 -17.432 1.00 47.22 141 GLU A CA 1
ATOM 1160 C C . GLU A 1 141 ? 4.443 -18.077 -17.973 1.00 47.22 141 GLU A C 1
ATOM 1162 O O . GLU A 1 141 ? 4.589 -16.870 -18.147 1.00 47.22 141 GLU A O 1
ATOM 1167 N N . ASN A 1 142 ? 3.311 -18.716 -18.272 1.00 50.19 142 ASN A N 1
ATOM 1168 C CA . ASN A 1 142 ? 2.043 -18.132 -18.699 1.00 50.19 142 ASN A CA 1
ATOM 1169 C C . ASN A 1 142 ? 1.516 -17.115 -17.671 1.00 50.19 142 ASN A C 1
ATOM 1171 O O . ASN A 1 142 ? 0.557 -17.368 -16.949 1.00 50.19 142 ASN A O 1
ATOM 1175 N N . TYR A 1 143 ? 2.159 -15.955 -17.570 1.00 58.31 143 TYR A N 1
ATOM 1176 C CA . TYR A 1 143 ? 1.736 -14.865 -16.706 1.00 58.31 143 TYR A CA 1
ATOM 1177 C C . TYR A 1 143 ? 0.560 -14.146 -17.368 1.00 58.31 143 TYR A C 1
ATOM 1179 O O . TYR A 1 143 ? 0.735 -13.176 -18.114 1.00 58.31 143 TYR A O 1
ATOM 1187 N N . SER A 1 144 ? -0.646 -14.650 -17.104 1.00 68.56 144 SER A N 1
ATOM 1188 C CA . SER A 1 144 ? -1.893 -13.962 -17.418 1.00 68.56 144 SER A CA 1
ATOM 1189 C C . SER A 1 144 ? -2.149 -12.889 -16.361 1.00 68.56 144 SER A C 1
ATOM 1191 O O . SER A 1 144 ? -2.329 -13.195 -15.182 1.00 68.56 144 SER A O 1
ATOM 1193 N N . PHE A 1 145 ? -2.149 -11.630 -16.784 1.00 73.50 145 PHE A N 1
ATOM 1194 C CA . PHE A 1 145 ? -2.735 -10.534 -16.019 1.00 73.50 145 PHE A CA 1
ATOM 1195 C C . PHE A 1 145 ? -4.224 -10.405 -16.396 1.00 73.50 145 PHE A C 1
ATOM 1197 O O . PHE A 1 145 ? -4.552 -10.656 -17.559 1.00 73.50 145 PHE A O 1
ATOM 1204 N N . PRO A 1 146 ? -5.118 -10.007 -15.471 1.00 79.19 146 PRO A N 1
ATOM 1205 C CA . PRO A 1 146 ? -4.873 -9.723 -14.054 1.00 79.19 146 PRO A CA 1
ATOM 1206 C C . PRO A 1 146 ? -4.768 -11.003 -13.208 1.00 79.19 146 PRO A C 1
ATOM 1208 O O . PRO A 1 146 ? -5.436 -12.000 -13.480 1.00 79.19 146 PRO A O 1
ATOM 1211 N N . LYS A 1 147 ? -3.950 -10.969 -12.155 1.00 79.19 147 LYS A N 1
ATOM 1212 C CA . LYS A 1 147 ? -3.771 -12.080 -11.207 1.00 79.19 147 LYS A CA 1
ATOM 1213 C C . LYS A 1 147 ? -4.721 -12.031 -10.023 1.00 79.19 147 LYS A C 1
ATOM 1215 O O . LYS A 1 147 ? -5.104 -13.062 -9.478 1.00 79.19 147 LYS A O 1
ATOM 1220 N N . SER A 1 148 ? -5.036 -10.828 -9.576 1.00 89.12 148 SER A N 1
ATOM 1221 C CA . SER A 1 148 ? -5.893 -10.567 -8.438 1.00 89.12 148 SER A CA 1
ATOM 1222 C C . SER A 1 148 ? -7.347 -10.477 -8.888 1.00 89.12 148 SER A C 1
ATOM 1224 O O . SER A 1 148 ? -7.678 -9.895 -9.922 1.00 89.12 148 SER A O 1
ATOM 1226 N N . GLN A 1 149 ? -8.243 -11.018 -8.063 1.00 94.12 149 GLN A N 1
ATOM 1227 C CA . GLN A 1 149 ? -9.684 -10.788 -8.215 1.00 94.12 149 GLN A CA 1
ATOM 1228 C C . GLN A 1 149 ? -10.045 -9.315 -7.968 1.00 94.12 149 GLN A C 1
ATOM 1230 O O . GLN A 1 149 ? -11.086 -8.850 -8.412 1.00 94.12 149 GLN A O 1
ATOM 1235 N N . TYR A 1 150 ? -9.160 -8.569 -7.302 1.00 96.50 150 TYR A N 1
ATOM 1236 C CA . TYR A 1 150 ? -9.355 -7.163 -6.979 1.00 96.50 150 TYR A CA 1
ATOM 1237 C C . TYR A 1 150 ? -9.492 -6.281 -8.226 1.00 96.50 150 TYR A C 1
ATOM 1239 O O . TYR A 1 150 ? -10.390 -5.451 -8.275 1.00 96.50 150 TYR A O 1
ATOM 1247 N N . ILE A 1 151 ? -8.676 -6.486 -9.269 1.00 95.25 151 ILE A N 1
ATOM 1248 C CA . ILE A 1 151 ? -8.829 -5.703 -10.510 1.00 95.25 151 ILE A CA 1
ATOM 1249 C C . ILE A 1 151 ? -10.147 -6.002 -11.214 1.00 95.25 151 ILE A C 1
ATOM 1251 O O . ILE A 1 151 ? -10.783 -5.077 -11.707 1.00 95.25 151 ILE A O 1
ATOM 1255 N N . LYS A 1 152 ? -10.576 -7.269 -11.234 1.00 93.75 152 LYS A N 1
ATOM 1256 C CA . LYS A 1 152 ? -11.885 -7.637 -11.792 1.00 93.75 152 LYS A CA 1
ATOM 1257 C C . LYS A 1 152 ? -13.003 -6.917 -11.043 1.00 93.75 152 LYS A C 1
ATOM 1259 O O . LYS A 1 152 ? -13.784 -6.223 -11.672 1.00 93.75 152 LYS A O 1
ATOM 1264 N N . TYR A 1 153 ? -12.967 -6.954 -9.709 1.00 96.69 153 TYR A N 1
ATOM 1265 C CA . TYR A 1 153 ? -13.887 -6.197 -8.858 1.00 96.69 153 TYR A CA 1
ATOM 1266 C C . TYR A 1 153 ? -13.922 -4.695 -9.193 1.00 96.69 153 TYR A C 1
ATOM 1268 O O . TYR A 1 153 ? -15.007 -4.128 -9.300 1.00 96.69 153 TYR A O 1
ATOM 1276 N N . LEU A 1 154 ? -12.769 -4.042 -9.389 1.00 97.38 154 LEU A N 1
ATOM 1277 C CA . LEU A 1 154 ? -12.732 -2.618 -9.748 1.00 97.38 154 LEU A CA 1
ATOM 1278 C C . LEU A 1 154 ? -13.372 -2.350 -11.121 1.00 97.38 154 LEU A C 1
ATOM 1280 O O . LEU A 1 154 ? -14.133 -1.395 -11.266 1.00 97.38 154 LEU A O 1
ATOM 1284 N N . ILE A 1 155 ? -13.096 -3.203 -12.113 1.00 95.19 155 ILE A N 1
ATOM 1285 C CA . ILE A 1 155 ? -13.684 -3.106 -13.458 1.00 95.19 155 ILE A CA 1
ATOM 1286 C C . ILE A 1 155 ? -15.202 -3.308 -13.396 1.00 95.19 155 ILE A C 1
ATOM 1288 O O . ILE A 1 155 ? -15.949 -2.497 -13.942 1.00 95.19 155 ILE A O 1
ATOM 1292 N N . ASP A 1 156 ? -15.659 -4.336 -12.682 1.00 96.19 156 ASP A N 1
ATOM 1293 C CA . ASP A 1 156 ? -17.082 -4.636 -12.490 1.00 96.19 156 ASP A CA 1
ATOM 1294 C C . ASP A 1 156 ? -17.794 -3.489 -11.748 1.00 96.19 156 ASP A C 1
ATOM 1296 O O . ASP A 1 156 ? -18.950 -3.166 -12.027 1.00 96.19 156 ASP A O 1
ATOM 1300 N N . SER A 1 157 ? -17.064 -2.794 -10.871 1.00 97.06 157 SER A N 1
ATOM 1301 C CA . SER A 1 157 ? -17.505 -1.584 -10.164 1.00 97.06 157 SER A CA 1
ATOM 1302 C C . SER A 1 157 ? -17.406 -0.305 -11.010 1.00 97.06 157 SER A C 1
ATOM 1304 O O . SER A 1 157 ? -17.547 0.798 -10.480 1.00 97.06 157 SER A O 1
ATOM 1306 N N . LYS A 1 158 ? -17.187 -0.433 -12.327 1.00 97.75 158 LYS A N 1
ATOM 1307 C CA . LYS A 1 158 ? -17.156 0.653 -13.324 1.00 97.75 158 LYS A CA 1
ATOM 1308 C C . LYS A 1 158 ? -16.045 1.693 -13.123 1.00 97.75 158 LYS A C 1
ATOM 1310 O O . LYS A 1 158 ? -16.193 2.832 -13.577 1.00 97.75 158 LYS A O 1
ATOM 1315 N N . PHE A 1 159 ? -14.929 1.320 -12.489 1.00 97.75 159 PHE A N 1
ATOM 1316 C CA . PHE A 1 159 ? -13.757 2.197 -12.401 1.00 97.75 159 PHE A CA 1
ATOM 1317 C C . PHE A 1 159 ? -13.213 2.499 -13.799 1.00 97.75 159 PHE A C 1
ATOM 1319 O O . PHE A 1 159 ? -13.005 1.594 -14.613 1.00 97.75 159 PHE A O 1
ATOM 1326 N N . GLN A 1 160 ? -12.960 3.778 -14.067 1.00 97.44 160 GLN A N 1
ATOM 1327 C CA . GLN A 1 160 ? -12.326 4.216 -15.305 1.00 97.44 160 GLN A CA 1
ATOM 1328 C C . GLN A 1 160 ? -10.821 4.017 -15.216 1.00 97.44 160 GLN A C 1
ATOM 1330 O O . GLN A 1 160 ? -10.258 3.896 -14.131 1.00 97.44 160 GLN A O 1
ATOM 1335 N N . LYS A 1 161 ? -10.137 3.991 -16.361 1.00 96.50 161 LYS A N 1
ATOM 1336 C CA . LYS A 1 161 ? -8.690 3.757 -16.401 1.00 96.50 161 LYS A CA 1
ATOM 1337 C C . LYS A 1 161 ? -7.927 4.764 -15.534 1.00 96.50 161 LYS A C 1
ATOM 1339 O O . LYS A 1 161 ? -6.995 4.386 -14.832 1.00 96.50 161 LYS A O 1
ATOM 1344 N N . GLU A 1 162 ? -8.344 6.022 -15.546 1.00 97.62 162 GLU A N 1
ATOM 1345 C CA . GLU A 1 162 ? -7.755 7.138 -14.806 1.00 97.62 162 GLU A CA 1
ATOM 1346 C C . GLU A 1 162 ? -7.819 6.924 -13.285 1.00 97.62 162 GLU A C 1
ATOM 1348 O O . GLU A 1 162 ? -6.888 7.303 -12.571 1.00 97.62 162 GLU A O 1
ATOM 1353 N N . ASP A 1 163 ? -8.842 6.215 -12.798 1.00 98.19 163 ASP A N 1
ATOM 1354 C CA . ASP A 1 163 ? -9.039 5.914 -11.377 1.00 98.19 163 ASP A CA 1
ATOM 1355 C C . ASP A 1 163 ? -7.986 4.945 -10.814 1.00 98.19 163 ASP A C 1
ATOM 1357 O O . ASP A 1 163 ? -7.813 4.851 -9.601 1.00 98.19 163 ASP A O 1
ATOM 1361 N N . PHE A 1 164 ? -7.231 4.237 -11.661 1.00 98.38 164 PHE A N 1
ATOM 1362 C CA . PHE A 1 164 ? -6.201 3.292 -11.212 1.00 98.38 164 PHE A CA 1
ATOM 1363 C C . PHE A 1 164 ? -4.904 3.999 -10.797 1.00 98.38 164 PHE A C 1
ATOM 1365 O O . PHE A 1 164 ? -4.157 3.481 -9.963 1.00 98.38 164 PHE A O 1
ATOM 1372 N N . LEU A 1 165 ? -4.619 5.188 -11.339 1.00 98.50 165 LEU A N 1
ATOM 1373 C CA . LEU A 1 165 ? -3.411 5.940 -10.997 1.00 98.50 165 LEU A CA 1
ATOM 1374 C C . LEU A 1 165 ? -3.331 6.340 -9.507 1.00 98.50 165 LEU A C 1
ATOM 1376 O O . LEU A 1 165 ? -2.276 6.105 -8.907 1.00 98.50 165 LEU A O 1
ATOM 1380 N N . PRO A 1 166 ? -4.385 6.881 -8.861 1.00 98.75 166 PRO A N 1
ATOM 1381 C CA . PRO A 1 166 ? -4.351 7.164 -7.424 1.00 98.75 166 PRO A CA 1
ATOM 1382 C C . PRO A 1 166 ? -4.206 5.899 -6.561 1.00 98.75 166 PRO A C 1
ATOM 1384 O O . PRO A 1 166 ? -3.566 5.956 -5.510 1.00 98.75 166 PRO A O 1
ATOM 1387 N N . LEU A 1 167 ? -4.717 4.745 -7.013 1.00 98.75 167 LEU A N 1
ATOM 1388 C CA . LEU A 1 167 ? -4.537 3.453 -6.331 1.00 98.75 167 LEU A CA 1
ATOM 1389 C C . LEU A 1 167 ? -3.078 2.979 -6.377 1.00 98.75 167 LEU A C 1
ATOM 1391 O O . LEU A 1 167 ? -2.540 2.477 -5.392 1.00 98.75 167 LEU A O 1
ATOM 1395 N N . ILE A 1 168 ? -2.401 3.179 -7.511 1.00 98.69 168 ILE A N 1
ATOM 1396 C CA . ILE A 1 168 ? -0.959 2.924 -7.630 1.00 98.69 168 ILE A CA 1
ATOM 1397 C C . ILE A 1 168 ? -0.192 3.865 -6.697 1.00 98.69 168 ILE A C 1
ATOM 1399 O O . ILE A 1 168 ? 0.693 3.428 -5.960 1.00 98.69 168 ILE A O 1
ATOM 1403 N N . ALA A 1 169 ? -0.534 5.155 -6.714 1.00 98.69 169 ALA A N 1
ATOM 1404 C CA . ALA A 1 169 ? 0.120 6.160 -5.887 1.00 98.69 169 ALA A CA 1
ATOM 1405 C C . ALA A 1 169 ? -0.007 5.849 -4.385 1.00 98.69 169 ALA A C 1
ATOM 1407 O O . ALA A 1 169 ? 0.979 5.987 -3.662 1.00 98.69 169 ALA A O 1
ATOM 1408 N N . SER A 1 170 ? -1.168 5.383 -3.912 1.00 98.56 170 SER A N 1
ATOM 1409 C CA . SER A 1 170 ? -1.393 5.070 -2.494 1.00 98.56 170 SER A CA 1
ATOM 1410 C C . SER A 1 170 ? -0.559 3.884 -1.994 1.00 98.56 170 SER A C 1
ATOM 1412 O O . SER A 1 170 ? 0.018 3.950 -0.905 1.00 98.56 170 SER A O 1
ATOM 1414 N N . LEU A 1 171 ? -0.405 2.831 -2.805 1.00 98.56 171 LEU A N 1
ATOM 1415 C CA . LEU A 1 171 ? 0.486 1.708 -2.489 1.00 98.56 171 LEU A CA 1
ATOM 1416 C 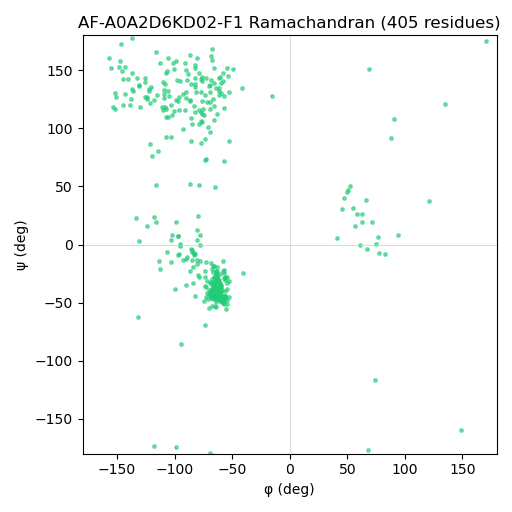C . LEU A 1 171 ? 1.953 2.146 -2.425 1.00 98.56 171 LEU A C 1
ATOM 1418 O O . LEU A 1 171 ? 2.713 1.661 -1.589 1.00 98.56 171 LEU A O 1
ATOM 1422 N N . ILE A 1 172 ? 2.360 3.094 -3.274 1.00 98.44 172 ILE A N 1
ATOM 1423 C CA . ILE A 1 172 ? 3.724 3.631 -3.231 1.00 98.44 172 ILE A CA 1
ATOM 1424 C C . ILE A 1 172 ? 3.922 4.534 -2.004 1.00 98.44 172 ILE A C 1
ATOM 1426 O O . ILE A 1 172 ? 4.990 4.505 -1.402 1.00 98.44 172 ILE A O 1
ATOM 1430 N N . LEU A 1 173 ? 2.906 5.304 -1.603 1.00 98.25 173 LEU A N 1
ATOM 1431 C CA . LEU A 1 173 ? 2.952 6.177 -0.423 1.00 98.25 173 LEU A CA 1
ATOM 1432 C C . LEU A 1 173 ? 2.911 5.430 0.920 1.00 98.25 173 LEU A C 1
ATOM 1434 O O . LEU A 1 173 ? 3.224 6.033 1.944 1.00 98.25 173 LEU A O 1
ATOM 1438 N N . THR A 1 174 ? 2.536 4.154 0.930 1.00 97.75 174 THR A N 1
ATOM 1439 C CA . THR A 1 174 ? 2.571 3.301 2.127 1.00 97.75 174 THR A CA 1
ATOM 1440 C C . THR A 1 174 ? 3.884 2.520 2.182 1.00 97.75 174 THR A C 1
ATOM 1442 O O . THR A 1 174 ? 4.885 2.996 2.725 1.00 97.75 174 THR A O 1
ATOM 1445 N N . ASP A 1 175 ? 3.920 1.371 1.512 1.00 97.12 175 ASP A N 1
ATOM 1446 C CA . ASP A 1 175 ? 5.029 0.415 1.569 1.00 97.12 175 ASP A CA 1
ATOM 1447 C C . ASP A 1 175 ? 5.946 0.445 0.328 1.00 97.12 175 ASP A C 1
ATOM 1449 O O . ASP A 1 175 ? 6.882 -0.353 0.193 1.00 97.12 175 ASP A O 1
ATOM 1453 N N . GLY A 1 176 ? 5.707 1.362 -0.610 1.00 97.44 176 GLY A N 1
ATOM 1454 C CA . GLY A 1 176 ? 6.555 1.524 -1.784 1.00 97.44 176 GLY A CA 1
ATOM 1455 C C . GLY A 1 176 ? 7.572 2.657 -1.696 1.00 97.44 176 GLY A C 1
ATOM 1456 O O . GLY A 1 176 ? 7.793 3.305 -0.673 1.00 97.44 176 GLY A O 1
ATOM 1457 N N . CYS A 1 177 ? 8.259 2.864 -2.813 1.00 96.25 177 CYS A N 1
ATOM 1458 C CA . CYS A 1 177 ? 9.100 4.022 -3.042 1.00 96.25 177 CYS A CA 1
ATOM 1459 C C . CYS A 1 177 ? 9.253 4.307 -4.539 1.00 96.25 177 CYS A C 1
ATOM 1461 O O . CYS A 1 177 ? 9.232 3.403 -5.377 1.00 96.25 177 CYS A O 1
ATOM 1463 N N . LEU A 1 178 ? 9.467 5.584 -4.851 1.00 97.44 178 LEU A N 1
ATOM 1464 C CA . LEU A 1 178 ? 9.913 6.064 -6.154 1.00 97.44 178 LEU A CA 1
ATOM 1465 C C . LEU A 1 178 ? 11.192 6.868 -5.936 1.00 97.44 178 LEU A C 1
ATOM 1467 O O . LEU A 1 178 ? 11.215 7.801 -5.130 1.00 97.44 178 LEU A O 1
ATOM 1471 N N . TYR A 1 179 ? 12.267 6.503 -6.628 1.00 95.00 179 TYR A N 1
ATOM 1472 C CA . TYR A 1 179 ? 13.533 7.228 -6.558 1.00 95.00 179 TYR A CA 1
ATOM 1473 C C . TYR A 1 179 ? 14.281 7.192 -7.887 1.00 95.00 179 TYR A C 1
ATOM 1475 O O . TYR A 1 179 ? 14.076 6.315 -8.723 1.00 95.00 179 TYR A O 1
ATOM 1483 N N . GLN A 1 180 ? 15.180 8.154 -8.075 1.00 94.94 180 GLN A N 1
ATOM 1484 C CA . GLN A 1 180 ? 16.056 8.208 -9.237 1.00 94.94 180 GLN A CA 1
ATOM 1485 C C . GLN A 1 180 ? 17.415 7.587 -8.893 1.00 94.94 180 GLN A C 1
ATOM 1487 O O . GLN A 1 180 ? 18.066 7.977 -7.925 1.00 94.94 180 GLN A O 1
ATOM 1492 N N . TYR A 1 181 ? 17.863 6.624 -9.694 1.00 89.00 181 TYR A N 1
ATOM 1493 C CA . TYR A 1 181 ? 19.163 5.976 -9.570 1.00 89.00 181 TYR A CA 1
ATOM 1494 C C . TYR A 1 181 ? 19.884 5.966 -10.916 1.00 89.00 181 TYR A C 1
ATOM 1496 O O . TYR A 1 181 ? 19.411 5.378 -11.889 1.00 89.00 181 TYR A O 1
ATOM 1504 N N . LYS A 1 182 ? 21.053 6.619 -10.974 1.00 91.88 182 LYS A N 1
ATOM 1505 C CA . LYS A 1 182 ? 21.888 6.727 -12.188 1.00 91.88 182 LYS A CA 1
ATOM 1506 C C . LYS A 1 182 ? 21.094 7.209 -13.415 1.00 91.88 182 LYS A C 1
ATOM 1508 O O . LYS A 1 182 ? 21.153 6.602 -14.481 1.00 91.88 182 LYS A O 1
ATOM 1513 N N . GLY A 1 183 ? 20.302 8.266 -13.230 1.00 93.19 183 GLY A N 1
ATOM 1514 C CA . GLY A 1 183 ? 19.484 8.870 -14.288 1.00 93.19 183 GLY A CA 1
ATOM 1515 C C . GLY A 1 183 ? 18.230 8.080 -14.676 1.00 93.19 183 GLY A C 1
ATOM 1516 O O . GLY A 1 183 ? 17.485 8.531 -15.537 1.00 93.19 183 GLY A O 1
ATOM 1517 N N . ARG A 1 184 ? 17.958 6.930 -14.048 1.00 94.81 184 ARG A N 1
ATOM 1518 C CA . ARG A 1 184 ? 16.737 6.146 -14.278 1.00 94.81 184 ARG A CA 1
ATOM 1519 C C . ARG A 1 184 ? 15.839 6.218 -13.064 1.00 94.81 184 ARG A C 1
ATOM 1521 O O . ARG A 1 184 ? 16.329 6.144 -11.942 1.00 94.81 184 ARG A O 1
ATOM 1528 N N . TYR A 1 185 ? 14.539 6.326 -13.286 1.00 96.69 185 TYR A N 1
ATOM 1529 C CA . TYR A 1 185 ? 13.594 6.178 -12.196 1.00 96.69 185 TYR A CA 1
ATOM 1530 C C . TYR A 1 185 ? 13.319 4.706 -11.921 1.00 96.69 185 TYR A C 1
ATOM 1532 O O . TYR A 1 185 ? 13.196 3.887 -12.835 1.00 96.69 185 TYR A O 1
ATOM 1540 N N . GLU A 1 186 ? 13.256 4.387 -10.638 1.00 97.12 186 GLU A N 1
ATOM 1541 C CA . GLU A 1 186 ? 12.873 3.088 -10.133 1.00 97.12 186 GLU A CA 1
ATOM 1542 C C . GLU A 1 186 ? 11.670 3.249 -9.212 1.00 97.12 186 GLU A C 1
ATOM 1544 O O . GLU A 1 186 ? 11.656 4.108 -8.327 1.00 97.12 186 GLU A O 1
ATOM 1549 N N . ILE A 1 187 ? 10.686 2.380 -9.413 1.00 98.06 187 ILE A N 1
ATOM 1550 C CA . ILE A 1 187 ? 9.536 2.227 -8.535 1.00 98.06 187 ILE A CA 1
ATOM 1551 C C . ILE A 1 187 ? 9.620 0.835 -7.938 1.00 98.06 187 ILE A C 1
ATOM 1553 O O . ILE A 1 187 ? 9.774 -0.148 -8.665 1.00 98.06 187 ILE A O 1
ATOM 1557 N N . SER A 1 188 ? 9.524 0.742 -6.620 1.00 98.00 188 SER A N 1
ATOM 1558 C CA . SER A 1 188 ? 9.464 -0.535 -5.921 1.00 98.00 188 SER A CA 1
ATOM 1559 C C . SER A 1 188 ? 8.316 -0.526 -4.924 1.00 98.00 188 SER A C 1
ATOM 1561 O O . SER A 1 188 ? 8.144 0.445 -4.199 1.00 98.00 188 SER A O 1
ATOM 1563 N N . TYR A 1 189 ? 7.575 -1.624 -4.862 1.00 98.44 189 TYR A N 1
ATOM 1564 C CA . TYR A 1 189 ? 6.667 -1.942 -3.767 1.00 98.44 189 TYR A CA 1
ATOM 1565 C C . TYR A 1 189 ? 7.298 -3.040 -2.916 1.00 98.44 189 TYR A C 1
ATOM 1567 O O . TYR A 1 189 ? 7.813 -4.025 -3.465 1.00 98.44 189 TYR A O 1
ATOM 1575 N N . TYR A 1 190 ? 7.293 -2.849 -1.601 1.00 97.88 190 TYR A N 1
ATOM 1576 C CA . TYR A 1 190 ? 7.786 -3.810 -0.625 1.00 97.88 190 TYR A CA 1
ATOM 1577 C C . TYR A 1 190 ? 6.615 -4.339 0.191 1.00 97.88 190 TYR A C 1
ATOM 1579 O O . TYR A 1 190 ? 5.581 -3.702 0.293 1.00 97.88 190 TYR A O 1
ATOM 1587 N N . GLY A 1 191 ? 6.760 -5.520 0.767 1.00 97.06 191 GLY A N 1
ATOM 1588 C CA . GLY A 1 191 ? 5.690 -6.095 1.565 1.00 97.06 191 GLY A CA 1
ATOM 1589 C C . GLY A 1 191 ? 5.996 -7.530 1.925 1.00 97.06 191 GLY A C 1
ATOM 1590 O O . GLY A 1 191 ? 7.003 -8.094 1.510 1.00 97.06 191 GLY A O 1
ATOM 1591 N N . THR A 1 192 ? 5.147 -8.134 2.737 1.00 96.44 192 THR A N 1
ATOM 1592 C CA . THR A 1 192 ? 5.204 -9.583 3.003 1.00 96.44 192 THR A CA 1
ATOM 1593 C C . THR A 1 192 ? 3.988 -10.310 2.451 1.00 96.44 192 THR A C 1
ATOM 1595 O O . THR A 1 192 ? 4.014 -11.531 2.346 1.00 96.44 192 THR A O 1
ATOM 1598 N N . ASP A 1 193 ? 2.945 -9.561 2.091 1.00 96.44 193 ASP A N 1
ATOM 1599 C CA . ASP A 1 193 ? 1.682 -10.094 1.616 1.00 96.44 193 ASP A CA 1
ATOM 1600 C C . ASP A 1 193 ? 1.696 -10.223 0.090 1.00 96.44 193 ASP A C 1
ATOM 1602 O O . ASP A 1 193 ? 1.799 -9.240 -0.648 1.00 96.44 193 ASP A O 1
ATOM 1606 N N . GLU A 1 194 ? 1.610 -11.461 -0.383 1.00 96.25 194 GLU A N 1
ATOM 1607 C CA . GLU A 1 194 ? 1.634 -11.789 -1.803 1.00 96.25 194 GLU A CA 1
ATOM 1608 C C . GLU A 1 194 ? 0.464 -11.178 -2.587 1.00 96.25 194 GLU A C 1
ATOM 1610 O O . GLU A 1 194 ? 0.640 -10.782 -3.743 1.00 96.25 194 GLU A O 1
ATOM 1615 N N . ILE A 1 195 ? -0.703 -11.030 -1.953 1.00 97.25 195 ILE A N 1
ATOM 1616 C CA . ILE A 1 195 ? -1.906 -10.464 -2.569 1.00 97.25 195 ILE A CA 1
ATOM 1617 C C . ILE A 1 195 ? -1.666 -9.001 -2.938 1.00 97.25 195 ILE A C 1
ATOM 1619 O O . ILE A 1 195 ? -1.980 -8.594 -4.057 1.00 97.25 195 ILE A O 1
ATOM 1623 N N . LEU A 1 196 ? -1.025 -8.222 -2.063 1.00 98.12 196 LEU A N 1
ATOM 1624 C CA . LEU A 1 196 ? -0.720 -6.815 -2.347 1.00 98.12 196 LEU A CA 1
ATOM 1625 C C . LEU A 1 196 ? 0.316 -6.646 -3.464 1.00 98.12 196 LEU A C 1
ATOM 1627 O O . LEU A 1 196 ? 0.193 -5.733 -4.280 1.00 98.12 196 LEU A O 1
ATOM 1631 N N . HIS A 1 197 ? 1.292 -7.551 -3.575 1.00 97.81 197 HIS A N 1
ATOM 1632 C CA . HIS A 1 197 ? 2.219 -7.553 -4.711 1.00 97.81 197 HIS A CA 1
ATOM 1633 C C . HIS A 1 197 ? 1.526 -7.887 -6.039 1.00 97.81 197 HIS A C 1
ATOM 1635 O O . HIS A 1 197 ? 1.881 -7.299 -7.065 1.00 97.81 197 HIS A O 1
ATOM 1641 N N . ASN A 1 198 ? 0.557 -8.810 -6.028 1.00 97.06 198 ASN A N 1
ATOM 1642 C CA . ASN A 1 198 ? -0.260 -9.134 -7.199 1.00 97.06 198 ASN A CA 1
ATOM 1643 C C . ASN A 1 198 ? -1.092 -7.919 -7.622 1.00 97.06 198 ASN A C 1
ATOM 1645 O O . ASN A 1 198 ? -1.021 -7.510 -8.776 1.00 97.06 198 ASN A O 1
ATOM 1649 N N . ILE A 1 199 ? -1.792 -7.294 -6.671 1.00 98.19 199 ILE A N 1
ATOM 1650 C CA . ILE A 1 199 ? -2.607 -6.098 -6.913 1.00 98.19 199 ILE A CA 1
ATOM 1651 C C . ILE A 1 199 ? -1.755 -4.963 -7.468 1.00 98.19 199 ILE A C 1
ATOM 1653 O O . ILE A 1 199 ? -2.101 -4.390 -8.496 1.00 98.19 199 ILE A O 1
ATOM 1657 N N . PHE A 1 200 ? -0.613 -4.667 -6.842 1.00 98.31 200 PHE A N 1
ATOM 1658 C CA . PHE A 1 200 ? 0.293 -3.628 -7.325 1.00 98.31 200 PHE A CA 1
ATOM 1659 C C . PHE A 1 200 ? 0.727 -3.878 -8.775 1.00 98.31 200 PHE A C 1
ATOM 1661 O O . PHE A 1 200 ? 0.719 -2.961 -9.597 1.00 98.31 200 PHE A O 1
ATOM 1668 N N . ALA A 1 201 ? 1.083 -5.124 -9.106 1.00 97.38 201 ALA A N 1
ATOM 1669 C CA . ALA A 1 201 ? 1.503 -5.464 -10.456 1.00 97.38 201 ALA A CA 1
ATOM 1670 C C . ALA A 1 201 ? 0.358 -5.368 -11.472 1.00 97.38 201 ALA A C 1
ATOM 1672 O O . ALA A 1 201 ? 0.573 -4.864 -12.576 1.00 97.38 201 ALA A O 1
ATOM 1673 N N . ASP A 1 202 ? -0.844 -5.812 -11.099 1.00 96.81 202 ASP A N 1
ATOM 1674 C CA . ASP A 1 202 ? -2.012 -5.746 -11.970 1.00 96.81 202 ASP A CA 1
ATOM 1675 C C . ASP A 1 202 ? -2.467 -4.302 -12.213 1.00 96.81 202 ASP A C 1
ATOM 1677 O O . ASP A 1 202 ? -2.786 -3.962 -13.349 1.00 96.81 202 ASP A O 1
ATOM 1681 N N . LEU A 1 203 ? -2.446 -3.438 -11.188 1.00 98.00 203 LEU A N 1
ATOM 1682 C CA . LEU A 1 203 ? -2.761 -2.011 -11.324 1.00 98.00 203 LEU A CA 1
ATOM 1683 C C . LEU A 1 203 ? -1.826 -1.343 -12.347 1.00 98.00 203 LEU A C 1
ATOM 1685 O O . LEU A 1 203 ? -2.283 -0.656 -13.262 1.00 98.00 203 LEU A O 1
ATOM 1689 N N . ILE A 1 204 ? -0.511 -1.579 -12.231 1.00 97.62 204 ILE A N 1
ATOM 1690 C CA . ILE A 1 204 ? 0.478 -1.043 -13.178 1.00 97.62 204 ILE A CA 1
ATOM 1691 C C . ILE A 1 204 ? 0.257 -1.612 -14.583 1.00 97.62 204 ILE A C 1
ATOM 1693 O O . ILE A 1 204 ? 0.340 -0.868 -15.562 1.00 97.62 204 ILE A O 1
ATOM 1697 N N . TRP A 1 205 ? -0.021 -2.912 -14.702 1.00 95.44 205 TRP A N 1
ATOM 1698 C CA . TRP A 1 205 ? -0.290 -3.533 -15.995 1.00 95.44 205 TRP A CA 1
ATOM 1699 C C . TRP A 1 205 ? -1.544 -2.951 -16.652 1.00 95.44 205 TRP A C 1
ATOM 1701 O O . TRP A 1 205 ? -1.491 -2.584 -17.820 1.00 95.44 205 TRP A O 1
ATOM 1711 N N . TYR A 1 206 ? -2.637 -2.793 -15.908 1.00 94.44 206 TYR A N 1
ATOM 1712 C CA . TYR A 1 206 ? -3.892 -2.262 -16.434 1.00 94.44 206 TYR A CA 1
ATOM 1713 C C . TYR A 1 206 ? -3.752 -0.801 -16.889 1.00 94.44 206 TYR A C 1
ATOM 1715 O O . TYR A 1 206 ? -4.181 -0.429 -17.982 1.00 94.44 206 TYR A O 1
ATOM 1723 N N . TYR A 1 207 ? -3.080 0.033 -16.090 1.00 96.88 207 TYR A N 1
ATOM 1724 C CA . TYR A 1 207 ? -2.907 1.447 -16.420 1.00 96.88 207 TYR A CA 1
ATOM 1725 C C . TYR A 1 207 ? -1.870 1.678 -17.531 1.00 96.88 207 TYR A C 1
ATOM 1727 O O . TYR A 1 207 ? -2.119 2.409 -18.496 1.00 96.88 207 TYR A O 1
ATOM 1735 N N . PHE A 1 208 ? -0.690 1.059 -17.412 1.00 95.56 208 PHE A N 1
ATOM 1736 C CA . PHE A 1 208 ? 0.464 1.345 -18.271 1.00 95.56 208 PHE A CA 1
ATOM 1737 C C . PHE A 1 208 ? 0.721 0.302 -19.365 1.00 95.56 208 PHE A C 1
ATOM 1739 O O . PHE A 1 208 ? 1.487 0.594 -20.284 1.00 95.56 208 PHE A O 1
ATOM 1746 N N . GLY A 1 209 ? 0.129 -0.891 -19.285 1.00 92.44 209 GLY A N 1
ATOM 1747 C CA . GLY A 1 209 ? 0.467 -2.030 -20.147 1.00 92.44 209 GLY A CA 1
ATOM 1748 C C . GLY A 1 209 ? 1.833 -2.646 -19.828 1.00 92.44 209 GLY A C 1
ATOM 1749 O O . GLY A 1 209 ? 2.427 -3.304 -20.679 1.00 92.44 209 GLY A O 1
ATOM 1750 N N . LEU A 1 210 ? 2.375 -2.397 -18.628 1.00 91.62 210 LEU A N 1
ATOM 1751 C CA . LEU A 1 210 ? 3.757 -2.733 -18.281 1.00 91.62 210 LEU A CA 1
ATOM 1752 C C . LEU A 1 210 ? 3.852 -3.899 -17.300 1.00 91.62 210 LEU A C 1
ATOM 1754 O O . LEU A 1 210 ? 3.139 -3.972 -16.301 1.00 91.62 210 LEU A O 1
ATOM 1758 N N . ARG A 1 211 ? 4.811 -4.789 -17.563 1.00 91.81 211 ARG A N 1
ATOM 1759 C CA . ARG A 1 211 ? 5.184 -5.887 -16.666 1.00 91.81 211 ARG A CA 1
ATOM 1760 C C . ARG A 1 211 ? 6.288 -5.453 -15.694 1.00 91.81 211 ARG A C 1
ATOM 1762 O O . ARG A 1 211 ? 7.121 -4.615 -16.052 1.00 91.81 211 ARG A O 1
ATOM 1769 N N . PRO A 1 212 ? 6.329 -6.026 -14.480 1.00 93.62 212 PRO A N 1
ATOM 1770 C CA . PRO A 1 212 ? 7.386 -5.734 -13.519 1.00 93.62 212 PRO A CA 1
ATOM 1771 C C . PRO A 1 212 ? 8.755 -6.137 -14.074 1.00 93.62 212 PRO A C 1
ATOM 1773 O O . PRO A 1 212 ? 8.941 -7.242 -14.575 1.00 93.62 212 PRO A O 1
ATOM 1776 N N . SER A 1 213 ? 9.751 -5.262 -13.921 1.00 92.12 213 SER A N 1
ATOM 1777 C CA . SER A 1 213 ? 11.158 -5.582 -14.210 1.00 92.12 213 SER A CA 1
ATOM 1778 C C . SER A 1 213 ? 11.714 -6.634 -13.245 1.00 92.12 213 SER A C 1
ATOM 1780 O O . SER A 1 213 ? 12.727 -7.280 -13.509 1.00 92.12 213 SER A O 1
ATOM 1782 N N . SER A 1 214 ? 11.108 -6.756 -12.067 1.00 90.81 214 SER A N 1
ATOM 1783 C CA . SER A 1 214 ? 11.375 -7.811 -11.096 1.00 90.81 214 SER A CA 1
ATOM 1784 C C . SER A 1 214 ? 10.119 -8.044 -10.272 1.00 90.81 214 SER A C 1
ATOM 1786 O O . SER A 1 214 ? 9.555 -7.083 -9.757 1.00 90.81 214 SER A O 1
ATOM 1788 N N . TYR A 1 215 ? 9.689 -9.290 -10.132 1.00 93.62 215 TYR A N 1
ATOM 1789 C CA . TYR A 1 215 ? 8.427 -9.617 -9.480 1.00 93.62 215 TYR A CA 1
ATOM 1790 C C . TYR A 1 215 ? 8.659 -10.462 -8.232 1.00 93.62 215 TYR A C 1
ATOM 1792 O O . TYR A 1 215 ? 9.318 -11.495 -8.316 1.00 93.62 215 TYR A O 1
ATOM 1800 N N . MET A 1 216 ? 8.148 -9.987 -7.091 1.00 94.19 216 MET A N 1
ATOM 1801 C CA . MET A 1 216 ? 8.170 -10.684 -5.796 1.00 94.19 216 MET A CA 1
ATOM 1802 C C . MET A 1 216 ? 9.540 -11.275 -5.429 1.00 94.19 216 MET A C 1
ATOM 1804 O O . MET A 1 216 ? 9.654 -12.367 -4.876 1.00 94.19 216 MET A O 1
ATOM 1808 N N . ILE A 1 217 ? 10.614 -10.533 -5.714 1.00 94.50 217 ILE A N 1
ATOM 1809 C CA . ILE A 1 217 ? 11.963 -10.960 -5.346 1.00 94.50 217 ILE A CA 1
ATOM 1810 C C . ILE A 1 217 ? 12.098 -10.889 -3.830 1.00 94.50 217 ILE A C 1
ATOM 1812 O O . ILE A 1 217 ? 11.962 -9.820 -3.230 1.00 94.50 217 ILE A O 1
ATOM 1816 N N . LYS A 1 218 ? 12.441 -12.021 -3.218 1.00 94.75 218 LYS A N 1
ATOM 1817 C CA . LYS A 1 218 ? 12.710 -12.105 -1.785 1.00 94.75 218 LYS A CA 1
ATOM 1818 C C . LYS A 1 218 ? 13.954 -11.293 -1.412 1.00 94.75 218 LYS A C 1
ATOM 1820 O O . LYS A 1 218 ? 15.062 -11.572 -1.862 1.00 94.75 218 LYS A O 1
ATOM 1825 N N . CYS A 1 219 ? 13.760 -10.302 -0.551 1.00 93.56 219 CYS A N 1
ATOM 1826 C CA . CYS A 1 219 ? 14.765 -9.401 0.000 1.00 93.56 219 CYS A CA 1
ATOM 1827 C C . CYS A 1 219 ? 14.785 -9.569 1.531 1.00 93.56 219 CYS A C 1
ATOM 1829 O O . CYS A 1 219 ? 14.225 -8.775 2.283 1.00 93.56 219 CYS A O 1
ATOM 1831 N N . GLY A 1 220 ? 15.392 -10.658 2.011 1.00 94.50 220 GLY A N 1
ATOM 1832 C CA . GLY A 1 220 ? 15.304 -11.052 3.419 1.00 94.50 220 GLY A CA 1
ATOM 1833 C C . GLY A 1 220 ? 13.924 -11.630 3.749 1.00 94.50 220 GLY A C 1
ATOM 1834 O O . GLY A 1 220 ? 13.562 -12.685 3.228 1.00 94.50 220 GLY A O 1
ATOM 1835 N N . ARG A 1 221 ? 13.170 -10.961 4.632 1.00 93.94 221 ARG A N 1
ATOM 1836 C CA . ARG A 1 221 ? 11.796 -11.358 5.002 1.00 93.94 221 ARG A CA 1
ATOM 1837 C C . ARG A 1 221 ? 10.714 -10.678 4.167 1.00 93.94 221 ARG A C 1
ATOM 1839 O O . ARG A 1 221 ? 9.575 -11.113 4.235 1.00 93.94 221 ARG A O 1
ATOM 1846 N N . VAL A 1 222 ? 11.064 -9.641 3.409 1.00 96.44 222 VAL A N 1
ATOM 1847 C CA . VAL A 1 222 ? 10.124 -8.912 2.554 1.00 96.44 222 VAL A CA 1
ATOM 1848 C C . VAL A 1 222 ? 10.267 -9.355 1.104 1.00 96.44 222 VAL A C 1
ATOM 1850 O O . VAL A 1 222 ? 11.339 -9.768 0.663 1.00 96.44 222 VAL A O 1
ATOM 1853 N N . LEU A 1 223 ? 9.178 -9.266 0.367 1.00 97.25 223 LEU A N 1
ATOM 1854 C CA . LEU A 1 223 ? 9.101 -9.377 -1.074 1.00 97.25 223 LEU A CA 1
ATOM 1855 C C . LEU A 1 223 ? 9.247 -7.981 -1.686 1.00 97.25 223 LEU A C 1
ATOM 1857 O O . LEU A 1 223 ? 9.005 -6.959 -1.041 1.00 97.25 223 LEU A O 1
ATOM 1861 N N . ARG A 1 224 ? 9.682 -7.941 -2.945 1.00 97.50 224 ARG A N 1
ATOM 1862 C CA . ARG A 1 224 ? 9.837 -6.708 -3.715 1.00 97.50 224 ARG A CA 1
ATOM 1863 C C . ARG A 1 224 ? 9.344 -6.903 -5.138 1.00 97.50 224 ARG A C 1
ATOM 1865 O O . ARG A 1 224 ? 9.862 -7.757 -5.859 1.00 97.50 224 ARG A O 1
ATOM 1872 N N . THR A 1 225 ? 8.423 -6.046 -5.562 1.00 97.81 225 THR A N 1
ATOM 1873 C CA . THR A 1 225 ? 8.028 -5.895 -6.969 1.00 97.81 225 THR A CA 1
ATOM 1874 C C . THR A 1 225 ? 8.552 -4.558 -7.478 1.00 97.81 225 THR A C 1
ATOM 1876 O O . THR A 1 225 ? 8.363 -3.541 -6.821 1.00 97.81 225 THR A O 1
ATOM 1879 N N . LYS A 1 226 ? 9.240 -4.549 -8.622 1.00 97.12 226 LYS A N 1
ATOM 1880 C CA . LYS A 1 226 ? 10.000 -3.399 -9.129 1.00 97.12 226 LYS A CA 1
ATOM 1881 C C . LYS A 1 226 ? 9.710 -3.113 -10.596 1.00 97.12 226 LYS A C 1
ATOM 1883 O O . LYS A 1 226 ? 9.670 -4.039 -11.406 1.00 97.12 226 LYS A O 1
ATOM 1888 N N . TYR A 1 227 ? 9.681 -1.829 -10.933 1.00 96.94 227 TYR A N 1
ATOM 1889 C CA . TYR A 1 227 ? 9.629 -1.287 -12.286 1.00 96.94 227 TYR A CA 1
ATOM 1890 C C . TYR A 1 227 ? 10.770 -0.286 -12.500 1.00 96.94 227 TYR A C 1
ATOM 1892 O O . TYR A 1 227 ? 11.093 0.501 -11.610 1.00 96.94 227 TYR A O 1
ATOM 1900 N N . ILE A 1 228 ? 11.390 -0.320 -13.680 1.00 95.75 228 ILE A N 1
ATOM 1901 C CA . ILE A 1 228 ? 12.378 0.673 -14.123 1.00 95.75 228 ILE A CA 1
ATOM 1902 C C . ILE A 1 228 ? 11.840 1.290 -15.411 1.00 95.75 228 ILE A C 1
ATOM 1904 O O . ILE A 1 228 ? 12.131 0.801 -16.501 1.00 95.75 228 ILE A O 1
ATOM 1908 N N . ASP A 1 229 ? 11.016 2.325 -15.270 1.00 94.12 229 ASP A N 1
ATOM 1909 C CA . ASP A 1 229 ? 10.325 2.957 -16.391 1.00 94.12 229 ASP A CA 1
ATOM 1910 C C . ASP A 1 229 ? 10.059 4.445 -16.109 1.00 94.12 229 ASP A C 1
ATOM 1912 O O . ASP A 1 229 ? 9.497 4.808 -15.074 1.00 94.12 229 ASP A O 1
ATOM 1916 N N . GLY A 1 230 ? 10.480 5.313 -17.034 1.00 94.94 230 GLY A N 1
ATOM 1917 C CA . GLY A 1 230 ? 10.343 6.764 -16.888 1.00 94.94 230 GLY A CA 1
ATOM 1918 C C . GLY A 1 230 ? 8.911 7.277 -17.065 1.00 94.94 230 GLY A C 1
ATOM 1919 O O . GLY A 1 230 ? 8.557 8.276 -16.445 1.00 94.94 230 GLY A O 1
ATOM 1920 N N . LYS A 1 231 ? 8.071 6.589 -17.851 1.00 96.00 231 LYS A N 1
ATOM 1921 C CA . LYS A 1 231 ? 6.671 6.971 -18.090 1.00 96.00 231 LYS A CA 1
ATOM 1922 C C . LYS A 1 231 ? 5.845 6.805 -16.820 1.00 96.00 231 LYS A C 1
ATOM 1924 O O . LYS A 1 231 ? 5.083 7.708 -16.479 1.00 96.00 231 LYS A O 1
ATOM 1929 N N . ILE A 1 232 ? 6.029 5.692 -16.102 1.00 97.38 232 ILE A N 1
ATOM 1930 C CA . ILE A 1 232 ? 5.343 5.475 -14.818 1.00 97.38 232 ILE A CA 1
ATOM 1931 C C . ILE A 1 232 ? 5.740 6.575 -13.831 1.00 97.38 232 ILE A C 1
ATOM 1933 O O . ILE A 1 232 ? 4.885 7.203 -13.212 1.00 97.38 232 ILE A O 1
ATOM 1937 N N . SER A 1 233 ? 7.041 6.845 -13.706 1.00 97.50 233 SER A N 1
ATOM 1938 C CA . SER A 1 233 ? 7.531 7.824 -12.737 1.00 97.50 233 SER A CA 1
ATOM 1939 C C . SER A 1 233 ? 7.123 9.254 -13.061 1.00 97.50 233 SER A C 1
ATOM 1941 O O . SER A 1 233 ? 6.765 9.977 -12.141 1.00 97.50 233 SER A O 1
ATOM 1943 N N . SER A 1 234 ? 7.110 9.643 -14.339 1.00 97.75 234 SER A N 1
ATOM 1944 C CA . SER A 1 234 ? 6.599 10.952 -14.760 1.00 97.75 234 SER A CA 1
ATOM 1945 C C . SER A 1 234 ? 5.145 11.132 -14.327 1.00 97.75 234 SER A C 1
ATOM 1947 O O . SER A 1 234 ? 4.831 12.103 -13.650 1.00 97.75 234 SER A O 1
ATOM 1949 N N . LYS A 1 235 ? 4.278 10.154 -14.624 1.00 98.31 235 LYS A N 1
ATOM 1950 C CA . LYS A 1 235 ? 2.850 10.219 -14.279 1.00 98.31 235 LYS A CA 1
ATOM 1951 C C . LYS A 1 235 ? 2.591 10.250 -12.776 1.00 98.31 235 LYS A C 1
ATOM 1953 O O . LYS A 1 235 ? 1.690 10.940 -12.323 1.00 98.31 235 LYS A O 1
ATOM 1958 N N . LEU A 1 236 ? 3.380 9.521 -11.994 1.00 98.44 236 LEU A N 1
ATOM 1959 C CA . LEU A 1 236 ? 3.281 9.571 -10.536 1.00 98.44 236 LEU A CA 1
ATOM 1960 C C . LEU A 1 236 ? 3.759 10.918 -9.982 1.00 98.44 236 LEU A C 1
ATOM 1962 O O . LEU A 1 236 ? 3.116 11.487 -9.106 1.00 98.44 236 LEU A O 1
ATOM 1966 N N . LEU A 1 237 ? 4.855 11.466 -10.512 1.00 98.00 237 LEU A N 1
ATOM 1967 C CA . LEU A 1 237 ? 5.368 12.769 -10.082 1.00 98.00 237 LEU A CA 1
ATOM 1968 C C . LEU A 1 237 ? 4.443 13.942 -10.453 1.00 98.00 237 LEU A C 1
ATOM 1970 O O . LEU A 1 237 ? 4.516 14.983 -9.807 1.00 98.00 237 LEU A O 1
ATOM 1974 N N . GLU A 1 238 ? 3.553 13.766 -11.436 1.00 98.00 238 GLU A N 1
ATOM 1975 C CA . GLU A 1 238 ? 2.442 14.694 -11.706 1.00 98.00 238 GLU A CA 1
ATOM 1976 C C . GLU A 1 238 ? 1.400 14.703 -10.567 1.00 98.00 238 GLU A C 1
ATOM 1978 O O . GLU A 1 238 ? 0.803 15.744 -10.307 1.00 98.00 238 GLU A O 1
ATOM 1983 N N . LEU A 1 239 ? 1.185 13.576 -9.870 1.00 98.31 239 LEU A N 1
ATOM 1984 C CA . LEU A 1 239 ? 0.252 13.495 -8.737 1.00 98.31 239 LEU A CA 1
ATOM 1985 C C . LEU A 1 239 ? 0.871 13.980 -7.424 1.00 98.31 239 LEU A C 1
ATOM 1987 O O . LEU A 1 239 ? 0.225 14.692 -6.657 1.00 98.31 239 LEU A O 1
ATOM 1991 N N . SER A 1 240 ? 2.106 13.563 -7.139 1.00 98.12 240 SER A N 1
ATOM 1992 C CA . SER A 1 240 ? 2.806 13.891 -5.896 1.00 98.12 240 SER A CA 1
ATOM 1993 C C . SER A 1 240 ? 4.260 14.279 -6.179 1.00 98.12 240 SER A C 1
ATOM 1995 O O . SER A 1 240 ? 4.966 13.508 -6.832 1.00 98.12 240 SER A O 1
ATOM 1997 N N . PRO A 1 241 ? 4.780 15.394 -5.619 1.00 97.19 241 PRO A N 1
ATOM 1998 C CA . PRO A 1 241 ? 6.155 15.854 -5.866 1.00 97.19 241 PRO A CA 1
ATOM 1999 C C . PRO A 1 241 ? 7.245 14.836 -5.500 1.00 97.19 241 PRO A C 1
ATOM 2001 O O . PRO A 1 241 ? 8.386 14.927 -5.958 1.00 97.19 241 PRO A O 1
ATOM 2004 N N . SER A 1 242 ? 6.912 13.902 -4.610 1.00 97.25 242 SER A N 1
ATOM 2005 C CA . SER A 1 242 ? 7.783 12.845 -4.115 1.00 97.25 242 SER A CA 1
ATOM 2006 C C . SER A 1 242 ? 6.950 11.676 -3.595 1.00 97.25 242 SER A C 1
ATOM 2008 O O . SER A 1 242 ? 5.780 11.825 -3.256 1.00 97.25 242 SER A O 1
ATOM 2010 N N . TYR A 1 243 ? 7.571 10.508 -3.480 1.00 97.50 243 TYR A N 1
ATOM 2011 C CA . TYR A 1 243 ? 7.005 9.336 -2.797 1.00 97.50 243 TYR A CA 1
ATOM 2012 C C . TYR A 1 243 ? 7.931 8.824 -1.695 1.00 97.50 243 TYR A C 1
ATOM 2014 O O . TYR A 1 243 ? 7.838 7.692 -1.228 1.00 97.50 243 TYR A O 1
ATOM 2022 N N . LYS A 1 244 ? 8.892 9.651 -1.292 1.00 95.62 244 LYS A N 1
ATOM 2023 C CA . LYS A 1 244 ? 9.808 9.329 -0.214 1.00 95.62 244 LYS A CA 1
ATOM 2024 C C . LYS A 1 244 ? 9.159 9.723 1.104 1.00 95.62 244 LYS A C 1
ATOM 2026 O O . LYS A 1 244 ? 9.055 10.904 1.404 1.00 95.62 244 LYS A O 1
ATOM 2031 N N . THR A 1 245 ? 8.758 8.736 1.897 1.00 95.25 245 THR A N 1
ATOM 2032 C CA . THR A 1 245 ? 8.075 8.953 3.187 1.00 95.25 245 THR A CA 1
ATOM 2033 C C . THR A 1 245 ? 9.013 8.922 4.394 1.00 95.25 245 THR A C 1
ATOM 2035 O O . THR A 1 245 ? 8.608 9.232 5.515 1.00 95.25 245 THR A O 1
ATOM 2038 N N . LYS A 1 246 ? 10.280 8.545 4.181 1.00 94.06 246 LYS A N 1
ATOM 2039 C CA . LYS A 1 246 ? 11.308 8.385 5.217 1.00 94.06 246 LYS A CA 1
ATOM 2040 C C . LYS A 1 246 ? 12.654 8.907 4.683 1.00 94.06 246 LYS A C 1
ATOM 2042 O O . LYS A 1 246 ? 12.955 8.687 3.504 1.00 94.06 246 LYS A O 1
ATOM 2047 N N . PRO A 1 247 ? 13.490 9.557 5.510 1.00 94.06 247 PRO A N 1
ATOM 2048 C CA . PRO A 1 247 ? 14.835 9.942 5.099 1.00 94.06 247 PRO A CA 1
ATOM 2049 C C . PRO A 1 247 ? 15.701 8.702 4.858 1.00 94.06 247 PRO A C 1
ATOM 2051 O O . PRO A 1 247 ? 15.511 7.652 5.479 1.00 94.06 247 PRO A O 1
ATOM 2054 N N . SER A 1 248 ? 16.683 8.826 3.967 1.00 91.56 248 SER A N 1
ATOM 2055 C CA . SER A 1 248 ? 17.757 7.841 3.862 1.00 91.56 248 SER A CA 1
ATOM 2056 C C . SER A 1 248 ? 18.637 7.881 5.113 1.00 91.56 248 SER A C 1
ATOM 2058 O O . SER A 1 248 ? 18.581 8.815 5.910 1.00 91.56 248 SER A O 1
ATOM 2060 N N . GLN A 1 249 ? 19.510 6.885 5.267 1.00 91.56 249 GLN A N 1
ATOM 2061 C CA . GLN A 1 249 ? 20.441 6.813 6.400 1.00 91.56 249 GLN A CA 1
ATOM 2062 C C . GLN A 1 249 ? 21.355 8.043 6.535 1.00 91.56 249 GLN A C 1
ATOM 2064 O O . GLN A 1 249 ? 21.882 8.278 7.616 1.00 91.56 249 GLN A O 1
ATOM 2069 N N . LYS A 1 250 ? 21.552 8.806 5.452 1.00 93.38 250 LYS A N 1
ATOM 2070 C CA . LYS A 1 250 ? 22.439 9.975 5.414 1.00 93.38 250 LYS A CA 1
ATOM 2071 C C . LYS A 1 250 ? 21.715 11.307 5.614 1.00 93.38 250 LYS A C 1
ATOM 2073 O O . LYS A 1 250 ? 22.381 12.325 5.731 1.00 93.38 250 LYS A O 1
ATOM 2078 N N . GLU A 1 251 ? 20.384 11.320 5.615 1.00 93.75 251 GLU A N 1
ATOM 2079 C CA . GLU A 1 251 ? 19.602 12.557 5.707 1.00 93.75 251 GLU A CA 1
ATOM 2080 C C . GLU A 1 251 ? 19.131 12.825 7.136 1.00 93.75 251 GLU A C 1
ATOM 2082 O O . GLU A 1 251 ? 18.700 11.922 7.861 1.00 93.75 251 GLU A O 1
ATOM 2087 N N . ASN A 1 252 ? 19.157 14.099 7.524 1.00 94.88 252 ASN A N 1
ATOM 2088 C CA . ASN A 1 252 ? 18.570 14.552 8.774 1.00 94.88 252 ASN A CA 1
ATOM 2089 C C . ASN A 1 252 ? 17.036 14.621 8.654 1.00 94.88 252 ASN A C 1
ATOM 2091 O O . ASN A 1 252 ? 16.497 15.053 7.637 1.00 94.88 252 ASN A O 1
ATOM 2095 N N . TRP A 1 253 ? 16.315 14.232 9.711 1.00 93.62 253 TRP A N 1
ATOM 2096 C CA . TRP A 1 253 ? 14.848 14.293 9.728 1.00 93.62 253 TRP A CA 1
ATOM 2097 C C . TRP A 1 253 ? 14.305 15.720 9.594 1.00 93.62 253 TRP A C 1
ATOM 2099 O O . TRP A 1 253 ? 13.324 15.918 8.889 1.00 93.62 253 TRP A O 1
ATOM 2109 N N . ASN A 1 254 ? 14.933 16.711 10.227 1.00 93.94 254 ASN A N 1
ATOM 2110 C CA . ASN A 1 254 ? 14.465 18.095 10.176 1.00 93.94 254 ASN A CA 1
ATOM 2111 C C . ASN A 1 254 ? 14.620 18.693 8.774 1.00 93.94 254 ASN A C 1
ATOM 2113 O O . ASN A 1 254 ? 13.731 19.401 8.315 1.00 93.94 254 ASN A O 1
ATOM 2117 N N . GLU A 1 255 ? 15.717 18.388 8.082 1.00 95.06 255 GLU A N 1
ATOM 2118 C CA . GLU A 1 255 ? 15.931 18.811 6.691 1.00 95.06 255 GLU A CA 1
ATOM 2119 C C . GLU A 1 255 ? 14.970 18.095 5.743 1.00 95.06 255 GLU A C 1
ATOM 2121 O O . GLU A 1 255 ? 14.324 18.731 4.914 1.00 95.06 255 GLU A O 1
ATOM 2126 N N . PHE A 1 256 ? 14.817 16.778 5.915 1.00 95.31 256 PHE A N 1
ATOM 2127 C CA . PHE A 1 256 ? 13.891 15.966 5.131 1.00 95.31 256 PHE A CA 1
ATOM 2128 C C . PHE A 1 256 ? 12.451 16.491 5.220 1.00 95.31 256 PHE A C 1
ATOM 2130 O O . PHE A 1 256 ? 11.786 16.625 4.197 1.00 95.31 256 PHE A O 1
ATOM 2137 N N . LEU A 1 257 ? 11.989 16.844 6.423 1.00 94.38 257 LEU A N 1
ATOM 2138 C CA . LEU A 1 257 ? 10.637 17.364 6.646 1.00 94.38 257 LEU A CA 1
ATOM 2139 C C . LEU A 1 257 ? 10.434 18.803 6.153 1.00 94.38 257 LEU A C 1
ATOM 2141 O O . LEU A 1 257 ? 9.298 19.188 5.894 1.00 94.38 257 LEU A O 1
ATOM 2145 N N . LYS A 1 258 ? 11.506 19.592 6.020 1.00 94.62 258 LYS A N 1
ATOM 2146 C CA . LYS A 1 258 ? 11.466 20.950 5.451 1.00 94.62 258 LYS A CA 1
ATOM 2147 C C . LYS A 1 258 ? 11.569 20.961 3.922 1.00 94.62 258 LYS A C 1
ATOM 2149 O O . LYS A 1 258 ? 11.496 22.029 3.321 1.00 94.62 258 LYS A O 1
ATOM 2154 N N . ASN A 1 259 ? 11.761 19.805 3.286 1.00 93.69 259 ASN A N 1
ATOM 2155 C CA . ASN A 1 259 ? 11.906 19.727 1.840 1.00 93.69 259 ASN A CA 1
ATOM 2156 C C . ASN A 1 259 ? 10.583 20.110 1.142 1.00 93.69 259 ASN A C 1
ATOM 2158 O O . ASN A 1 259 ? 9.564 19.468 1.406 1.00 93.69 259 ASN A O 1
ATOM 2162 N N . PRO A 1 260 ? 10.581 21.092 0.216 1.00 91.88 260 PRO A N 1
ATOM 2163 C CA . PRO A 1 260 ? 9.372 21.485 -0.512 1.00 91.88 260 PRO A CA 1
ATOM 2164 C C . PRO A 1 260 ? 8.814 20.359 -1.395 1.00 91.88 260 PRO A C 1
ATOM 2166 O O . PRO A 1 260 ? 7.624 20.335 -1.690 1.00 91.88 260 PRO A O 1
ATOM 2169 N N . LYS A 1 261 ? 9.644 19.382 -1.783 1.00 94.81 261 LYS A N 1
ATOM 2170 C CA . LYS A 1 261 ? 9.233 18.169 -2.508 1.00 94.81 261 LYS A CA 1
ATOM 2171 C C . LYS A 1 261 ? 8.788 17.078 -1.534 1.00 94.81 261 LYS A C 1
ATOM 2173 O O . LYS A 1 261 ? 9.299 15.956 -1.557 1.00 94.81 261 LYS A O 1
ATOM 2178 N N . SER A 1 262 ? 7.874 17.426 -0.636 1.00 95.50 262 SER A N 1
ATOM 2179 C CA . SER A 1 262 ? 7.272 16.478 0.298 1.00 95.50 262 SER A CA 1
ATOM 2180 C C . SER A 1 262 ? 6.235 15.610 -0.429 1.00 95.50 262 SER A C 1
ATOM 2182 O O . SER A 1 262 ? 5.572 16.110 -1.342 1.00 95.50 262 SER A O 1
ATOM 2184 N N . PRO A 1 263 ? 6.091 14.316 -0.086 1.00 97.50 263 PRO A N 1
ATOM 2185 C CA . PRO A 1 263 ? 4.985 13.521 -0.605 1.00 97.50 263 PRO A CA 1
ATOM 2186 C C . PRO A 1 263 ? 3.637 14.114 -0.177 1.00 97.50 263 PRO A C 1
ATOM 2188 O O . PRO A 1 263 ? 3.510 14.616 0.943 1.00 97.50 263 PRO A O 1
ATOM 2191 N N . SER A 1 264 ? 2.639 14.033 -1.058 1.00 98.19 264 SER A N 1
ATOM 2192 C CA . SER A 1 264 ? 1.300 14.570 -0.811 1.00 98.19 264 SER A CA 1
ATOM 2193 C C . SER A 1 264 ? 0.203 13.717 -1.453 1.00 98.19 264 SER A C 1
ATOM 2195 O O . SER A 1 264 ? 0.395 13.117 -2.506 1.00 98.19 264 SER A O 1
ATOM 2197 N N . LEU A 1 265 ? -0.961 13.703 -0.813 1.00 98.56 265 LEU A N 1
ATOM 2198 C CA . LEU A 1 265 ? -2.236 13.134 -1.244 1.00 98.56 265 LEU A CA 1
ATOM 2199 C C . LEU A 1 265 ? -3.204 14.209 -1.755 1.00 98.56 265 LEU A C 1
ATOM 2201 O O . LEU A 1 265 ? -4.363 13.904 -2.023 1.00 98.56 265 LEU A O 1
ATOM 2205 N N . ASN A 1 266 ? -2.768 15.465 -1.918 1.00 98.06 266 ASN A N 1
ATOM 2206 C CA . ASN A 1 266 ? -3.638 16.555 -2.376 1.00 98.06 266 ASN A CA 1
ATOM 2207 C C . ASN A 1 266 ? -4.326 16.266 -3.720 1.00 98.06 266 ASN A C 1
ATOM 2209 O O . ASN A 1 266 ? -5.443 16.735 -3.940 1.00 98.06 266 ASN A O 1
ATOM 2213 N N . PHE A 1 267 ? -3.710 15.454 -4.585 1.00 98.12 267 PHE A N 1
ATOM 2214 C CA . PHE A 1 267 ? -4.313 15.012 -5.844 1.00 98.12 267 PHE A CA 1
ATOM 2215 C C . PHE A 1 267 ? -5.656 14.289 -5.652 1.00 98.12 267 PHE A C 1
ATOM 2217 O O . PHE A 1 267 ? -6.496 14.318 -6.546 1.00 98.12 267 PHE A O 1
ATOM 2224 N N . MET A 1 268 ? -5.901 13.692 -4.480 1.00 98.44 268 MET A N 1
ATOM 2225 C CA . MET A 1 268 ? -7.140 12.976 -4.172 1.00 98.44 268 MET A CA 1
ATOM 2226 C C . MET A 1 268 ? -8.375 13.876 -4.107 1.00 98.44 268 MET A C 1
ATOM 2228 O O . MET A 1 268 ? -9.490 13.370 -4.230 1.00 98.44 268 MET A O 1
ATOM 2232 N N . LYS A 1 269 ? -8.214 15.199 -3.955 1.00 97.62 269 LYS A N 1
ATOM 2233 C CA . LYS A 1 269 ? -9.331 16.163 -3.909 1.00 97.62 269 LYS A CA 1
ATOM 2234 C C . LYS A 1 269 ? -10.228 16.092 -5.149 1.00 97.62 269 LYS A C 1
ATOM 2236 O O . LYS A 1 269 ? -11.426 16.312 -5.032 1.00 97.62 269 LYS A O 1
ATOM 2241 N N . ASN A 1 270 ? -9.664 15.696 -6.289 1.00 97.19 270 ASN A N 1
ATOM 2242 C CA . ASN A 1 270 ? -10.352 15.678 -7.581 1.00 97.19 270 ASN A CA 1
ATOM 2243 C C . ASN A 1 270 ? -10.967 14.316 -7.952 1.00 97.19 270 ASN A C 1
ATOM 2245 O O . ASN A 1 270 ? -11.569 14.197 -9.013 1.00 97.19 270 ASN A O 1
ATOM 2249 N N . TYR A 1 271 ? -10.812 13.287 -7.115 1.00 98.25 271 TYR A N 1
ATOM 2250 C CA . TYR A 1 271 ? -11.337 11.942 -7.390 1.00 98.25 271 TYR A CA 1
ATOM 2251 C C . TYR A 1 271 ? -12.659 11.691 -6.669 1.00 98.25 271 TYR A C 1
ATOM 2253 O O . TYR A 1 271 ? -12.943 12.348 -5.672 1.00 98.25 271 TYR A O 1
ATOM 2261 N N . SER A 1 272 ? -13.465 10.739 -7.143 1.00 98.06 272 SER A N 1
ATOM 2262 C CA . SER A 1 272 ? -14.749 10.382 -6.523 1.00 98.06 272 SER A CA 1
ATOM 2263 C C . SER A 1 272 ? -14.575 9.713 -5.151 1.00 98.06 272 SER A C 1
ATOM 2265 O O . SER A 1 272 ? -13.506 9.194 -4.821 1.00 98.06 272 SER A O 1
ATOM 2267 N N . ASN A 1 273 ? -15.643 9.679 -4.345 1.00 98.00 273 ASN A N 1
ATOM 2268 C CA . ASN A 1 273 ? -15.606 9.007 -3.040 1.00 98.00 273 ASN A CA 1
ATOM 2269 C C . ASN A 1 273 ? -15.347 7.495 -3.163 1.00 98.00 273 ASN A C 1
ATOM 2271 O O . ASN A 1 273 ? -14.684 6.932 -2.300 1.00 98.00 273 ASN A O 1
ATOM 2275 N N . ASN A 1 274 ? -15.767 6.855 -4.259 1.00 98.12 274 ASN A N 1
ATOM 2276 C CA . ASN A 1 274 ? -15.464 5.442 -4.508 1.00 98.12 274 ASN A CA 1
ATOM 2277 C C . ASN A 1 274 ? -13.951 5.219 -4.636 1.00 98.12 274 ASN A C 1
ATOM 2279 O O . ASN A 1 274 ? -13.396 4.323 -4.006 1.00 98.12 274 ASN A O 1
ATOM 2283 N N . VAL A 1 275 ? -13.257 6.081 -5.385 1.00 98.62 275 VAL A N 1
ATOM 2284 C CA . VAL A 1 275 ? -11.794 6.015 -5.521 1.00 98.62 275 VAL A CA 1
ATOM 2285 C C . VAL A 1 275 ? -11.105 6.317 -4.192 1.00 98.62 275 VAL A C 1
ATOM 2287 O O . VAL A 1 275 ? -10.138 5.647 -3.837 1.00 98.62 275 VAL A O 1
ATOM 2290 N N . VAL A 1 276 ? -11.612 7.289 -3.426 1.00 98.69 276 VAL A N 1
ATOM 2291 C CA . VAL A 1 276 ? -11.107 7.582 -2.073 1.00 98.69 276 VAL A CA 1
ATOM 2292 C C . VAL A 1 276 ? -11.229 6.357 -1.164 1.00 98.69 276 VAL A C 1
ATOM 2294 O O . VAL A 1 276 ? -10.254 6.010 -0.495 1.00 98.69 276 VAL A O 1
ATOM 2297 N N . ASN A 1 277 ? -12.372 5.671 -1.174 1.00 98.56 277 ASN A N 1
ATOM 2298 C CA . ASN A 1 277 ? -12.590 4.467 -0.377 1.00 98.56 277 ASN A CA 1
ATOM 2299 C C . ASN A 1 277 ? -11.604 3.359 -0.760 1.00 98.56 277 ASN A C 1
ATOM 2301 O O . ASN A 1 277 ? -10.984 2.776 0.124 1.00 98.56 277 ASN A O 1
ATOM 2305 N N . GLU A 1 278 ? -11.366 3.119 -2.051 1.00 98.69 278 GLU A N 1
ATOM 2306 C CA . GLU A 1 278 ? -10.393 2.112 -2.496 1.00 98.69 278 GLU A CA 1
ATOM 2307 C C . GLU A 1 278 ? -8.935 2.506 -2.193 1.00 98.69 278 GLU A C 1
ATOM 2309 O O . GLU A 1 278 ? -8.114 1.655 -1.838 1.00 98.69 278 GLU A O 1
ATOM 2314 N N . VAL A 1 279 ? -8.599 3.800 -2.239 1.00 98.75 279 VAL A N 1
ATOM 2315 C CA . VAL A 1 279 ? -7.296 4.308 -1.775 1.00 98.75 279 VAL A CA 1
ATOM 2316 C C . VAL A 1 279 ? -7.100 4.029 -0.284 1.00 98.75 279 VAL A C 1
ATOM 2318 O O . VAL A 1 279 ? -6.033 3.549 0.110 1.00 98.75 279 VAL A O 1
ATOM 2321 N N . ILE A 1 280 ? -8.120 4.280 0.543 1.00 98.75 280 ILE A N 1
ATOM 2322 C CA . ILE A 1 280 ? -8.089 3.977 1.979 1.00 98.75 280 ILE A CA 1
ATOM 2323 C C . ILE A 1 280 ? -8.021 2.465 2.207 1.00 98.75 280 ILE A C 1
ATOM 2325 O O . ILE A 1 280 ? -7.222 2.025 3.034 1.00 98.75 280 ILE A O 1
ATOM 2329 N N . ARG A 1 281 ? -8.791 1.663 1.457 1.00 98.75 281 ARG A N 1
ATOM 2330 C CA . ARG A 1 281 ? -8.782 0.193 1.517 1.00 98.75 281 ARG A CA 1
ATOM 2331 C C . ARG A 1 281 ? -7.370 -0.348 1.299 1.00 98.75 281 ARG A C 1
ATOM 2333 O O . ARG A 1 281 ? -6.867 -1.109 2.128 1.00 98.75 281 ARG A O 1
ATOM 2340 N N . LEU A 1 282 ? -6.696 0.088 0.231 1.00 98.75 282 LEU A N 1
ATOM 2341 C CA . LEU A 1 282 ? -5.319 -0.310 -0.085 1.00 98.75 282 LEU A CA 1
ATOM 2342 C C . LEU A 1 282 ? -4.328 0.143 0.986 1.00 98.75 282 LEU A C 1
ATOM 2344 O O . LEU A 1 282 ? -3.517 -0.663 1.445 1.00 98.75 282 LEU A O 1
ATOM 2348 N N . ALA A 1 283 ? -4.419 1.399 1.429 1.00 98.56 283 ALA A N 1
ATOM 2349 C CA . ALA A 1 283 ? -3.531 1.922 2.461 1.00 98.56 283 ALA A CA 1
ATOM 2350 C C . ALA A 1 283 ? -3.690 1.164 3.788 1.00 98.56 283 ALA A C 1
ATOM 2352 O O . ALA A 1 283 ? -2.702 0.812 4.433 1.00 98.56 283 ALA A O 1
ATOM 2353 N N . MET A 1 284 ? -4.929 0.839 4.164 1.00 98.62 284 MET A N 1
ATOM 2354 C CA . MET A 1 284 ? -5.233 0.046 5.351 1.00 98.62 284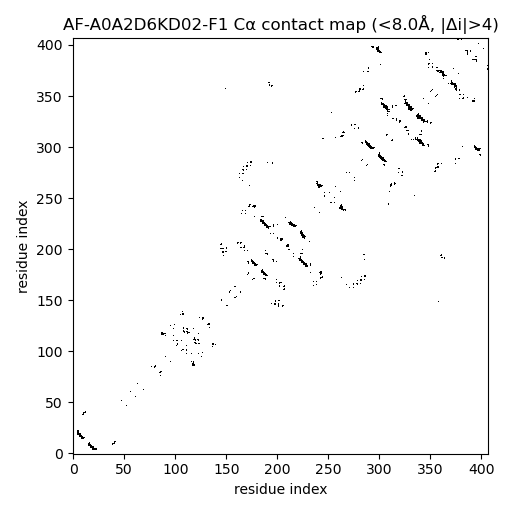 MET A CA 1
ATOM 2355 C C . MET A 1 284 ? -4.773 -1.411 5.221 1.00 98.62 284 MET A C 1
ATOM 2357 O O . MET A 1 284 ? -4.360 -2.026 6.208 1.00 98.62 284 MET A O 1
ATOM 2361 N N . CYS A 1 285 ? -4.789 -1.973 4.013 1.00 98.38 285 CYS A N 1
ATOM 2362 C CA . CYS A 1 285 ? -4.233 -3.299 3.767 1.00 98.38 285 CYS A CA 1
ATOM 2363 C C . CYS A 1 285 ? -2.703 -3.319 3.860 1.00 98.38 285 CYS A C 1
ATOM 2365 O O . CYS A 1 285 ? -2.178 -4.270 4.438 1.00 98.38 285 CYS A O 1
ATOM 2367 N N . ALA A 1 286 ? -2.013 -2.286 3.372 1.00 97.88 286 ALA A N 1
ATOM 2368 C CA . ALA A 1 286 ? -0.555 -2.170 3.443 1.00 97.88 286 ALA A CA 1
ATOM 2369 C C . ALA A 1 286 ? -0.072 -1.827 4.867 1.00 97.88 286 ALA A C 1
ATOM 2371 O O . ALA A 1 286 ? 0.438 -2.691 5.578 1.00 97.88 286 ALA A O 1
ATOM 2372 N N . ASP A 1 287 ? -0.350 -0.606 5.332 1.00 97.12 287 ASP A N 1
ATOM 2373 C CA . ASP A 1 287 ? 0.190 -0.038 6.581 1.00 97.12 287 ASP A CA 1
ATOM 2374 C C . ASP A 1 287 ? -0.832 0.042 7.730 1.00 97.12 287 ASP A C 1
ATOM 2376 O O . ASP A 1 287 ? -0.509 0.412 8.870 1.00 97.12 287 ASP A O 1
ATOM 2380 N N . GLY A 1 288 ? -2.095 -0.275 7.442 1.00 97.50 288 GLY A N 1
ATOM 2381 C CA . GLY A 1 288 ? -3.160 -0.269 8.434 1.00 97.50 288 GLY A CA 1
ATOM 2382 C C . GLY A 1 288 ? -3.302 -1.567 9.217 1.00 97.50 288 GLY A C 1
ATOM 2383 O O . GLY A 1 288 ? -2.840 -2.650 8.840 1.00 97.50 288 GLY A O 1
ATOM 2384 N N . SER A 1 289 ? -4.002 -1.458 10.340 1.00 96.69 289 SER A N 1
ATOM 2385 C CA . SER A 1 289 ? -4.348 -2.592 11.186 1.00 96.69 289 SER A CA 1
ATOM 2386 C C . SER A 1 289 ? -5.686 -2.390 11.887 1.00 96.69 289 SER A C 1
ATOM 2388 O O . SER A 1 289 ? -6.091 -1.263 12.179 1.00 96.69 289 SER A O 1
ATOM 2390 N N . ILE A 1 290 ? -6.331 -3.512 12.201 1.00 96.75 290 ILE A N 1
ATOM 2391 C CA . ILE A 1 290 ? -7.344 -3.605 13.244 1.00 96.75 290 ILE A CA 1
ATOM 2392 C C . ILE A 1 290 ? -6.696 -4.249 14.474 1.00 96.75 290 ILE A C 1
ATOM 2394 O O . ILE A 1 290 ? -6.284 -5.407 14.461 1.00 96.75 290 ILE A O 1
ATOM 2398 N N . SER A 1 291 ? -6.528 -3.461 15.529 1.00 94.00 291 SER A N 1
ATOM 2399 C CA . SER A 1 291 ? -5.963 -3.912 16.798 1.00 94.00 291 SER A CA 1
ATOM 2400 C C . SER A 1 291 ? -7.070 -4.412 17.716 1.00 94.00 291 SER A C 1
ATOM 2402 O O . SER A 1 291 ? -8.050 -3.702 17.937 1.00 94.00 291 SER A O 1
ATOM 2404 N N . VAL A 1 292 ? -6.871 -5.601 18.285 1.00 94.81 292 VAL A N 1
ATOM 2405 C CA . VAL A 1 292 ? -7.723 -6.190 19.323 1.00 94.81 292 VAL A CA 1
ATOM 2406 C C . VAL A 1 292 ? -6.925 -6.185 20.623 1.00 94.81 292 VAL A C 1
ATOM 2408 O O . VAL A 1 292 ? -5.875 -6.821 20.717 1.00 94.81 292 VAL A O 1
ATOM 2411 N N . SER A 1 293 ? -7.388 -5.434 21.616 1.00 93.31 293 SER A N 1
ATOM 2412 C CA . SER A 1 293 ? -6.708 -5.295 22.912 1.00 93.31 293 SER A CA 1
ATOM 2413 C C . SER A 1 293 ? -7.650 -5.646 24.050 1.00 93.31 293 SER A C 1
ATOM 2415 O O . SER A 1 293 ? -8.827 -5.334 23.972 1.00 93.31 293 SER A O 1
ATOM 2417 N N . ASN A 1 294 ? -7.148 -6.285 25.104 1.00 91.69 294 ASN A N 1
ATOM 2418 C CA . ASN A 1 294 ? -7.939 -6.600 26.292 1.00 91.69 294 ASN A CA 1
ATOM 2419 C C . ASN A 1 294 ? -7.558 -5.653 27.437 1.00 91.69 294 ASN A C 1
ATOM 2421 O O . ASN A 1 294 ? -6.378 -5.531 27.771 1.00 91.69 294 ASN A O 1
ATOM 2425 N N . LYS A 1 295 ? -8.543 -4.991 28.047 1.00 91.44 295 LYS A N 1
ATOM 2426 C CA . LYS A 1 295 ? -8.367 -4.173 29.250 1.00 91.44 295 LYS A CA 1
ATOM 2427 C C . LYS A 1 295 ? -9.541 -4.402 30.197 1.00 91.44 295 LYS A C 1
ATOM 2429 O O . LYS A 1 295 ? -10.674 -4.090 29.854 1.00 91.44 295 LYS A O 1
ATOM 2434 N N . LYS A 1 296 ? -9.249 -4.885 31.411 1.00 91.00 296 LYS A N 1
ATOM 2435 C CA . LYS A 1 296 ? -10.250 -5.171 32.460 1.00 91.00 296 LYS A CA 1
ATOM 2436 C C . LYS A 1 296 ? -11.396 -6.075 31.957 1.00 91.00 296 LYS A C 1
ATOM 2438 O O . LYS A 1 296 ? -12.559 -5.721 32.112 1.00 91.00 296 LYS A O 1
ATOM 2443 N N . ASN A 1 297 ? -11.057 -7.204 31.324 1.00 86.88 297 ASN A N 1
ATOM 2444 C CA . ASN A 1 297 ? -12.010 -8.167 30.740 1.00 86.88 297 ASN A CA 1
ATOM 2445 C C . ASN A 1 297 ? -12.949 -7.573 29.679 1.00 86.88 297 ASN A C 1
ATOM 2447 O O . ASN A 1 297 ? -14.050 -8.071 29.459 1.00 86.88 297 ASN A O 1
ATOM 2451 N N . LYS A 1 298 ? -12.509 -6.499 29.021 1.00 88.62 298 LYS A N 1
ATOM 2452 C CA . LYS A 1 298 ? -13.179 -5.925 27.862 1.00 88.62 298 LYS A CA 1
ATOM 2453 C C . LYS A 1 298 ? -12.216 -5.913 26.691 1.00 88.62 298 LYS A C 1
ATOM 2455 O O . LYS A 1 298 ? -11.074 -5.464 26.824 1.00 88.62 298 LYS A O 1
ATOM 2460 N N . ILE A 1 299 ? -12.682 -6.379 25.544 1.00 91.69 299 ILE A N 1
ATOM 2461 C CA . ILE A 1 299 ? -11.985 -6.221 24.273 1.00 91.69 299 ILE A CA 1
ATOM 2462 C C . ILE A 1 299 ? -12.200 -4.801 23.789 1.00 91.69 299 ILE A C 1
ATOM 2464 O O . ILE A 1 299 ? -13.278 -4.262 23.970 1.00 91.69 299 ILE A O 1
ATOM 2468 N N . PHE A 1 300 ? -11.180 -4.206 23.190 1.00 92.81 300 PHE A N 1
ATOM 2469 C CA . PHE A 1 300 ? -11.222 -2.924 22.511 1.00 92.81 300 PHE A CA 1
ATOM 2470 C C . PHE A 1 300 ? -10.726 -3.130 21.089 1.00 92.81 300 PHE A C 1
ATOM 2472 O O . PHE A 1 300 ? -9.606 -3.622 20.893 1.00 92.81 300 PHE A O 1
ATOM 2479 N N . PHE A 1 301 ? -11.532 -2.694 20.126 1.00 95.19 301 PHE A N 1
ATOM 2480 C CA . PHE A 1 301 ? -11.161 -2.661 18.717 1.00 95.19 301 PHE A CA 1
ATOM 2481 C C . PHE A 1 301 ? -10.635 -1.278 18.343 1.00 95.19 301 PHE A C 1
ATOM 2483 O O . PHE A 1 301 ? -11.106 -0.242 18.818 1.00 95.19 301 PHE A O 1
ATOM 2490 N N . THR A 1 302 ? -9.596 -1.228 17.518 1.00 95.88 302 THR A N 1
ATOM 2491 C CA . THR A 1 302 ? -9.032 0.034 17.034 1.00 95.88 302 THR A CA 1
ATOM 2492 C C . THR A 1 302 ? -8.548 -0.129 15.605 1.00 95.88 302 THR A C 1
ATOM 2494 O O . THR A 1 302 ? -7.622 -0.898 15.364 1.00 95.88 302 THR A O 1
ATOM 2497 N N . LEU A 1 303 ? -9.110 0.654 14.685 1.00 97.81 303 LEU A N 1
ATOM 2498 C CA . LEU A 1 303 ? -8.521 0.865 13.365 1.00 97.81 303 LEU A CA 1
ATOM 2499 C C . LEU A 1 303 ? -7.427 1.922 13.457 1.00 97.81 303 LEU A C 1
ATOM 2501 O O . LEU A 1 303 ? -7.628 2.991 14.041 1.00 97.81 303 LEU A O 1
ATOM 2505 N N . ILE A 1 304 ? -6.264 1.620 12.892 1.00 97.94 304 ILE A N 1
ATOM 2506 C CA . ILE A 1 304 ? -5.151 2.561 12.805 1.00 97.94 304 ILE A CA 1
ATOM 2507 C C . ILE A 1 304 ? -4.410 2.388 11.482 1.00 97.94 304 ILE A C 1
ATOM 2509 O O . ILE A 1 304 ? -4.013 1.274 11.145 1.00 97.94 304 ILE A O 1
ATOM 2513 N N . LEU A 1 305 ? -4.202 3.495 10.767 1.00 98.19 305 LEU A N 1
ATOM 2514 C CA . LEU A 1 305 ? -3.260 3.608 9.655 1.00 98.19 305 LEU A CA 1
ATOM 2515 C C . LEU A 1 305 ? -1.954 4.198 10.184 1.00 98.19 305 LEU A C 1
ATOM 2517 O O . LEU A 1 305 ? -1.933 5.343 10.646 1.00 98.19 305 LEU A O 1
ATOM 2521 N N . SER A 1 306 ? -0.871 3.425 10.136 1.00 97.19 306 SER A N 1
ATOM 2522 C CA . SER A 1 306 ? 0.429 3.878 10.635 1.00 97.19 306 SER A CA 1
ATOM 2523 C C . SER A 1 306 ? 1.066 4.857 9.650 1.00 97.19 306 SER A C 1
ATOM 2525 O O . SER A 1 306 ? 1.278 4.523 8.493 1.00 97.19 306 SER A O 1
ATOM 2527 N N . CYS A 1 307 ? 1.412 6.064 10.098 1.00 97.12 307 CYS A N 1
ATOM 2528 C CA . CYS A 1 307 ? 2.129 7.034 9.269 1.00 97.12 307 CYS A CA 1
ATOM 2529 C C . CYS A 1 307 ? 2.938 7.983 10.151 1.00 97.12 307 CYS A C 1
ATOM 2531 O O . CYS A 1 307 ? 2.383 8.726 10.958 1.00 97.12 307 CYS A O 1
ATOM 2533 N N . ALA A 1 308 ? 4.260 7.975 9.981 1.00 95.31 308 ALA A N 1
ATOM 2534 C CA . ALA A 1 308 ? 5.159 8.844 10.740 1.00 95.31 308 ALA A CA 1
ATOM 2535 C C . ALA A 1 308 ? 5.392 10.210 10.069 1.00 95.31 308 ALA A C 1
ATOM 2537 O O . ALA A 1 308 ? 5.988 11.088 10.693 1.00 95.31 308 ALA A O 1
ATOM 2538 N N . HIS A 1 309 ? 4.968 10.394 8.813 1.00 96.56 309 HIS A N 1
ATOM 2539 C CA . HIS A 1 309 ? 5.210 11.618 8.054 1.00 96.56 309 HIS A CA 1
ATOM 2540 C C . HIS A 1 309 ? 4.156 12.700 8.399 1.00 96.56 309 HIS A C 1
ATOM 2542 O O . HIS A 1 309 ? 2.969 12.468 8.166 1.00 96.56 309 HIS A O 1
ATOM 2548 N N . PRO A 1 310 ? 4.544 13.879 8.934 1.00 96.31 310 PRO A N 1
ATOM 2549 C CA . PRO A 1 310 ? 3.608 14.871 9.477 1.00 96.31 310 PRO A CA 1
ATOM 2550 C C . PRO A 1 310 ? 2.591 15.474 8.500 1.00 96.31 310 PRO A C 1
ATOM 2552 O O . PRO A 1 310 ? 1.449 15.687 8.893 1.00 96.31 310 PRO A O 1
ATOM 2555 N N . SER A 1 311 ? 2.974 15.783 7.257 1.00 96.75 311 SER A N 1
ATOM 2556 C CA . SER A 1 311 ? 2.018 16.285 6.253 1.00 96.75 311 SER A CA 1
ATOM 2557 C C . SER A 1 311 ? 1.055 15.178 5.823 1.00 96.75 311 SER A C 1
ATOM 2559 O O . SER A 1 311 ? -0.149 15.310 6.009 1.00 96.75 311 SER A O 1
ATOM 2561 N N . LEU A 1 312 ? 1.592 14.042 5.369 1.00 97.69 312 LEU A N 1
ATOM 2562 C CA . LEU A 1 312 ? 0.798 12.888 4.948 1.00 97.69 312 LEU A CA 1
ATOM 2563 C C . LEU A 1 312 ? -0.183 12.397 6.015 1.00 97.69 312 LEU A C 1
ATOM 2565 O O . LEU A 1 312 ? -1.289 12.021 5.663 1.00 97.69 312 LEU A O 1
ATOM 2569 N N . VAL A 1 313 ? 0.164 12.390 7.311 1.00 98.12 313 VAL A N 1
ATOM 2570 C CA . VAL A 1 313 ? -0.797 11.947 8.342 1.00 98.12 313 VAL A CA 1
ATOM 2571 C C . VAL A 1 313 ? -2.020 12.870 8.427 1.00 98.12 313 VAL A C 1
ATOM 2573 O O . VAL A 1 313 ? -3.116 12.396 8.718 1.00 98.12 313 VAL A O 1
ATOM 2576 N N . LYS A 1 314 ? -1.849 14.174 8.165 1.00 98.44 314 LYS A N 1
ATOM 2577 C CA . LYS A 1 314 ? -2.956 15.138 8.131 1.00 98.44 314 LYS A CA 1
ATOM 2578 C C . LYS A 1 314 ? -3.820 14.902 6.902 1.00 98.44 314 LYS A C 1
ATOM 2580 O O . LYS A 1 314 ? -5.027 14.769 7.036 1.00 98.44 314 LYS A O 1
ATOM 2585 N N . GLU A 1 315 ? -3.196 14.736 5.743 1.00 98.56 315 GLU A N 1
ATOM 2586 C CA . GLU A 1 315 ? -3.918 14.462 4.500 1.00 98.56 315 GLU A CA 1
ATOM 2587 C C . GLU A 1 315 ? -4.639 13.099 4.546 1.00 98.56 315 GLU A C 1
ATOM 2589 O O . GLU A 1 315 ? -5.774 12.981 4.094 1.00 98.56 315 GLU A O 1
ATOM 2594 N N . TRP A 1 316 ? -4.053 12.076 5.181 1.00 98.62 316 TRP A N 1
ATOM 2595 C CA . TRP A 1 316 ? -4.749 10.818 5.469 1.00 98.62 316 TRP A CA 1
ATOM 2596 C C . TRP A 1 316 ? -5.952 11.023 6.396 1.00 98.62 316 TRP A C 1
ATOM 2598 O O . TRP A 1 316 ? -7.006 10.443 6.155 1.00 98.62 316 TRP A O 1
ATOM 2608 N N . SER A 1 317 ? -5.823 11.845 7.441 1.00 98.56 317 SER A N 1
ATOM 2609 C CA . SER A 1 317 ? -6.935 12.181 8.343 1.00 98.56 317 SER A CA 1
ATOM 2610 C C . SER A 1 317 ? -8.080 12.877 7.598 1.00 98.56 317 SER A C 1
ATOM 2612 O O . SER A 1 317 ? -9.243 12.519 7.794 1.00 98.56 317 SER A O 1
ATOM 2614 N N . GLU A 1 318 ? -7.756 13.803 6.692 1.00 98.62 318 GLU A N 1
ATOM 2615 C CA . GLU A 1 318 ? -8.714 14.464 5.802 1.00 98.62 318 GLU A CA 1
ATOM 2616 C C . GLU A 1 318 ? -9.409 13.464 4.870 1.00 98.62 318 GLU A C 1
ATOM 2618 O O . GLU A 1 318 ? -10.634 13.496 4.757 1.00 98.62 318 GLU A O 1
ATOM 2623 N N . LEU A 1 319 ? -8.668 12.529 4.260 1.00 98.31 319 LEU A N 1
ATOM 2624 C CA . LEU A 1 319 ? -9.259 11.481 3.420 1.00 98.31 319 LEU A CA 1
ATOM 2625 C C . LEU A 1 319 ? -10.186 10.555 4.204 1.00 98.31 319 LEU A C 1
ATOM 2627 O O . LEU A 1 319 ? -11.269 10.244 3.719 1.00 98.31 319 LEU A O 1
ATOM 2631 N N . PHE A 1 320 ? -9.798 10.150 5.414 1.00 98.38 320 PHE A N 1
ATOM 2632 C CA . PHE A 1 320 ? -10.658 9.344 6.280 1.00 98.38 320 PHE A CA 1
ATOM 2633 C C . PHE A 1 320 ? -11.954 10.090 6.610 1.00 98.38 320 PHE A C 1
ATOM 2635 O O . PHE A 1 320 ? -13.028 9.518 6.460 1.00 98.38 320 PHE A O 1
ATOM 2642 N N . ASN A 1 321 ? -11.875 11.373 6.980 1.00 98.12 321 ASN A N 1
ATOM 2643 C CA . ASN A 1 321 ? -13.066 12.184 7.254 1.00 98.12 321 ASN A CA 1
ATOM 2644 C C . ASN A 1 321 ? -13.952 12.330 6.011 1.00 98.12 321 ASN A C 1
ATOM 2646 O O . ASN A 1 321 ? -15.169 12.202 6.104 1.00 98.12 321 ASN A O 1
ATOM 2650 N N . ARG A 1 322 ? -13.347 12.545 4.837 1.00 97.75 322 ARG A N 1
ATOM 2651 C CA . ARG A 1 322 ? -14.066 12.613 3.560 1.00 97.75 322 ARG A CA 1
ATOM 2652 C C . ARG A 1 322 ? -14.786 11.305 3.230 1.00 97.75 322 ARG A C 1
ATOM 2654 O O . ARG A 1 322 ? -15.889 11.338 2.697 1.00 97.75 322 ARG A O 1
ATOM 2661 N N . ALA A 1 323 ? -14.174 10.176 3.562 1.00 97.44 323 ALA A N 1
ATOM 2662 C CA . ALA A 1 323 ? -14.768 8.855 3.431 1.00 97.44 323 ALA A CA 1
ATOM 2663 C C . ALA A 1 323 ? -15.770 8.527 4.547 1.00 97.44 323 ALA A C 1
ATOM 2665 O O . ALA A 1 323 ? -16.152 7.377 4.658 1.00 97.44 323 ALA A O 1
ATOM 2666 N N . GLY A 1 324 ? -16.154 9.469 5.418 1.00 97.00 324 GLY A N 1
ATOM 2667 C CA . GLY A 1 324 ? -17.090 9.216 6.523 1.00 97.00 324 GLY A CA 1
ATOM 2668 C C . GLY A 1 324 ? -16.490 8.474 7.727 1.00 97.00 324 GLY A C 1
ATOM 2669 O O . GLY A 1 324 ? -17.207 8.139 8.669 1.00 97.00 324 GLY A O 1
ATOM 2670 N N . ILE A 1 325 ? -15.175 8.239 7.749 1.00 97.44 325 ILE A N 1
ATOM 2671 C CA . ILE A 1 325 ? -14.481 7.552 8.841 1.00 97.44 325 ILE A CA 1
ATOM 2672 C C . ILE A 1 325 ? -13.962 8.579 9.849 1.00 97.44 325 ILE A C 1
ATOM 2674 O O . ILE A 1 325 ? -12.877 9.156 9.701 1.00 97.44 325 ILE A O 1
ATOM 2678 N N . ASN A 1 326 ? -14.709 8.742 10.940 1.00 96.56 326 ASN A N 1
ATOM 2679 C CA . ASN A 1 326 ? -14.289 9.573 12.063 1.00 96.56 326 ASN A CA 1
ATOM 2680 C C . ASN A 1 326 ? -12.941 9.101 12.613 1.00 96.56 326 ASN A C 1
ATOM 2682 O O . ASN A 1 326 ? -12.763 7.931 12.975 1.00 96.56 326 ASN A O 1
ATOM 2686 N N . ASN A 1 327 ? -11.987 10.023 12.730 1.00 98.12 327 ASN A N 1
ATOM 2687 C CA . ASN A 1 327 ? -10.637 9.692 13.165 1.00 98.12 327 ASN A CA 1
ATOM 2688 C C . ASN A 1 327 ? -9.971 10.807 13.986 1.00 98.12 327 ASN A C 1
ATOM 2690 O O . ASN A 1 327 ? -10.488 11.911 14.135 1.00 98.12 327 ASN A O 1
ATOM 2694 N N . ARG A 1 328 ? -8.801 10.493 14.544 1.00 97.94 328 ARG A N 1
ATOM 2695 C CA . ARG A 1 328 ? -7.874 11.460 15.139 1.00 97.94 328 ARG A CA 1
ATOM 2696 C C . ARG A 1 328 ? -6.428 11.065 14.868 1.00 97.94 328 ARG A C 1
ATOM 2698 O O . ARG A 1 328 ? -6.101 9.879 14.797 1.00 97.94 328 ARG A O 1
ATOM 2705 N N . ILE A 1 329 ? -5.538 12.050 14.829 1.00 98.19 329 ILE A N 1
ATOM 2706 C CA . ILE A 1 329 ? -4.093 11.811 14.759 1.00 98.19 329 ILE A CA 1
ATOM 2707 C C . ILE A 1 329 ? -3.587 11.397 16.145 1.00 98.19 329 ILE A C 1
ATOM 2709 O O . ILE A 1 329 ? -3.890 12.041 17.152 1.00 98.19 329 ILE A O 1
ATOM 2713 N N . VAL A 1 330 ? -2.810 10.316 16.213 1.00 97.50 330 VAL A N 1
ATOM 2714 C CA . VAL A 1 330 ? -2.221 9.817 17.466 1.00 97.50 330 VAL A CA 1
ATOM 2715 C C . VAL A 1 330 ? -0.723 10.071 17.529 1.00 97.50 330 VAL A C 1
ATOM 2717 O O . VAL A 1 330 ? -0.020 10.036 16.518 1.00 97.50 330 VAL A O 1
ATOM 2720 N N . LYS A 1 331 ? -0.221 10.305 18.745 1.00 97.06 331 LYS A N 1
ATOM 2721 C CA . LYS A 1 331 ? 1.215 10.440 19.003 1.00 97.06 331 LYS A CA 1
ATOM 2722 C C . LYS A 1 331 ? 1.907 9.080 18.904 1.00 97.06 331 LYS A C 1
ATOM 2724 O O . LYS A 1 331 ? 1.353 8.060 19.308 1.00 97.06 331 LYS A O 1
ATOM 2729 N N . GLY A 1 332 ? 3.124 9.086 18.376 1.00 94.62 332 GLY A N 1
ATOM 2730 C CA . GLY A 1 332 ? 3.991 7.916 18.250 1.00 94.62 332 GLY A CA 1
ATOM 2731 C C . GLY A 1 332 ? 5.260 8.060 19.087 1.00 94.62 332 GLY A C 1
ATOM 2732 O O . GLY A 1 332 ? 5.621 9.156 19.513 1.00 94.62 332 GLY A O 1
ATOM 2733 N N . SER A 1 333 ? 5.974 6.956 19.295 1.00 92.06 333 SER A N 1
ATOM 2734 C CA . SER A 1 333 ? 7.270 6.953 19.992 1.00 92.06 333 SER A CA 1
ATOM 2735 C C . SER A 1 333 ? 8.447 7.380 19.100 1.00 92.06 333 SER A C 1
ATOM 2737 O O . SER A 1 333 ? 9.529 7.672 19.609 1.00 92.06 333 SER A O 1
ATOM 2739 N N . GLY A 1 334 ? 8.240 7.439 17.779 1.00 90.56 334 GLY A N 1
ATOM 2740 C CA . GLY A 1 334 ? 9.272 7.732 16.783 1.00 90.56 334 GLY A CA 1
ATOM 2741 C C . GLY A 1 334 ? 9.794 9.174 16.789 1.00 90.56 334 GLY A C 1
ATOM 2742 O O . GLY A 1 334 ? 9.360 10.026 17.564 1.00 90.56 334 GLY A O 1
ATOM 2743 N N . LYS A 1 335 ? 10.732 9.458 15.876 1.00 89.88 335 LYS A N 1
ATOM 2744 C CA . LYS A 1 335 ? 11.421 10.759 15.773 1.00 89.88 335 LYS A CA 1
ATOM 2745 C C . LYS A 1 335 ? 10.474 11.937 15.524 1.00 89.88 335 LYS A C 1
ATOM 2747 O O . LYS A 1 335 ? 10.697 13.006 16.070 1.00 89.88 335 LYS A O 1
ATOM 2752 N N . THR A 1 336 ? 9.400 11.727 14.765 1.00 90.88 336 THR A N 1
ATOM 2753 C CA . THR A 1 336 ? 8.393 12.761 14.472 1.00 90.88 336 THR A CA 1
ATOM 2754 C C . THR A 1 336 ? 7.336 12.910 15.565 1.00 90.88 336 THR A C 1
ATOM 2756 O O . THR A 1 336 ? 6.510 13.811 15.483 1.00 90.88 336 THR A O 1
ATOM 2759 N N . LYS A 1 337 ? 7.326 12.028 16.578 1.00 94.19 337 LYS A N 1
ATOM 2760 C CA . LYS A 1 337 ? 6.289 11.938 17.624 1.00 94.19 337 LYS A CA 1
ATOM 2761 C C . LYS A 1 337 ? 4.863 11.723 17.097 1.00 94.19 337 LYS A C 1
ATOM 2763 O O . LYS A 1 337 ? 3.904 11.847 17.855 1.00 94.19 337 LYS A O 1
ATOM 2768 N N . ILE A 1 338 ? 4.718 11.314 15.837 1.00 93.94 338 ILE A N 1
ATOM 2769 C CA . ILE A 1 338 ? 3.449 10.991 15.178 1.00 93.94 338 ILE A CA 1
ATOM 2770 C C . ILE A 1 338 ? 3.380 9.478 14.957 1.00 93.94 338 ILE A C 1
ATOM 2772 O O . ILE A 1 338 ? 4.357 8.864 14.530 1.00 93.94 338 ILE A O 1
ATOM 2776 N N . GLY A 1 339 ? 2.241 8.879 15.304 1.00 92.81 339 GLY A N 1
ATOM 2777 C CA . GLY A 1 339 ? 1.980 7.448 15.152 1.00 92.81 339 GLY A CA 1
ATOM 2778 C C . GLY A 1 339 ? 1.146 7.119 13.915 1.00 92.81 339 GLY A C 1
ATOM 2779 O O . GLY A 1 339 ? 1.414 6.122 13.249 1.00 92.81 339 GLY A O 1
ATOM 2780 N N . GLY A 1 340 ? 0.157 7.955 13.592 1.00 97.38 340 GLY A N 1
ATOM 2781 C CA . GLY A 1 340 ? -0.728 7.732 12.452 1.00 97.38 340 GLY A CA 1
ATOM 2782 C C . GLY A 1 340 ? -2.137 8.273 12.667 1.00 97.38 340 GLY A C 1
ATOM 2783 O O . GLY A 1 340 ? -2.361 9.120 13.537 1.00 97.38 340 GLY A O 1
ATOM 2784 N N . VAL A 1 341 ? -3.080 7.747 11.887 1.00 98.12 341 VAL A N 1
ATOM 2785 C CA . VAL A 1 341 ? -4.510 8.072 11.946 1.00 98.12 341 VAL A CA 1
ATOM 2786 C C . VAL A 1 341 ? -5.244 6.939 12.651 1.00 98.12 341 VAL A C 1
ATOM 2788 O O . VAL A 1 341 ? -5.193 5.797 12.205 1.00 98.12 341 VAL A O 1
ATOM 2791 N N . LYS A 1 342 ? -5.913 7.239 13.766 1.00 98.00 342 LYS A N 1
ATOM 2792 C CA . LYS A 1 342 ? -6.692 6.276 14.553 1.00 98.00 342 LYS A CA 1
ATOM 2793 C C . LYS A 1 342 ? -8.181 6.557 14.395 1.00 98.00 342 LYS A C 1
ATOM 2795 O O . LYS A 1 342 ? -8.623 7.662 14.706 1.00 98.00 342 LYS A O 1
ATOM 2800 N N . GLY A 1 343 ? -8.945 5.542 14.003 1.00 95.94 343 GLY A N 1
ATOM 2801 C CA . GLY A 1 343 ? -10.403 5.601 13.990 1.00 95.94 343 GLY A CA 1
ATOM 2802 C C . GLY A 1 343 ? -10.975 5.829 15.395 1.00 95.94 343 GLY A C 1
ATOM 2803 O O . GLY A 1 343 ? -10.436 5.336 16.395 1.00 95.94 343 GLY A O 1
ATOM 2804 N N . ILE A 1 344 ? -12.052 6.606 15.476 1.00 91.81 344 ILE A N 1
ATOM 2805 C CA . ILE A 1 344 ? -12.816 6.854 16.709 1.00 91.81 344 ILE A CA 1
ATOM 2806 C C . ILE A 1 344 ? -14.251 6.329 16.546 1.00 91.81 344 ILE A C 1
ATOM 2808 O O . ILE A 1 344 ? -14.512 5.607 15.597 1.00 91.81 344 ILE A O 1
ATOM 2812 N N . LYS A 1 345 ? -15.135 6.591 17.515 1.00 82.81 345 LYS A N 1
ATOM 2813 C CA . LYS A 1 345 ? -16.559 6.192 17.575 1.00 82.81 345 LYS A CA 1
ATOM 2814 C C . LYS A 1 345 ? -17.183 5.715 16.243 1.00 82.81 345 LYS A C 1
ATOM 2816 O O . LYS A 1 345 ? -17.109 6.428 15.246 1.00 82.81 345 LYS A O 1
ATOM 2821 N N . ASP A 1 346 ? -17.805 4.536 16.260 1.00 87.44 346 ASP A N 1
ATOM 2822 C CA . ASP A 1 346 ? -18.541 3.914 15.142 1.00 87.44 346 ASP A CA 1
ATOM 2823 C C . ASP A 1 346 ? -17.714 3.609 13.868 1.00 87.44 346 ASP A C 1
ATOM 2825 O O . ASP A 1 346 ? -18.230 3.023 12.918 1.00 87.44 346 ASP A O 1
ATOM 2829 N N . CYS A 1 347 ? -16.407 3.918 13.841 1.00 94.62 347 CYS A N 1
ATOM 2830 C CA . CYS A 1 347 ? -15.575 3.694 12.652 1.00 94.62 347 CYS A CA 1
ATOM 2831 C C . CYS A 1 347 ? -15.440 2.224 12.243 1.00 94.62 347 CYS A C 1
ATOM 2833 O O . CYS A 1 347 ? -15.157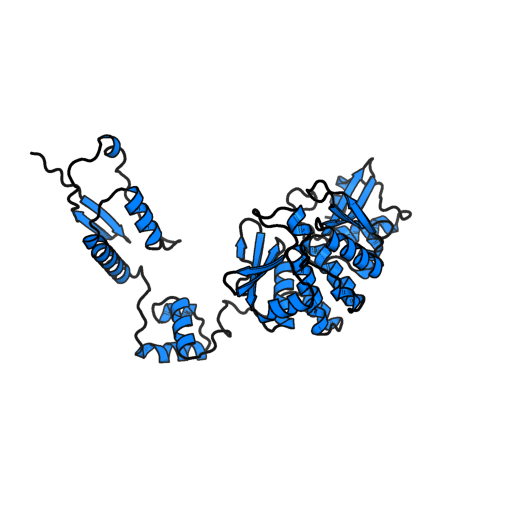 1.972 11.080 1.00 94.62 347 CYS A O 1
ATOM 2835 N N . ILE A 1 348 ? -15.593 1.267 13.165 1.00 96.00 348 ILE A N 1
ATOM 2836 C CA . ILE A 1 348 ? -15.423 -0.161 12.862 1.00 96.00 348 ILE A CA 1
ATOM 2837 C C . ILE A 1 348 ? -16.534 -0.634 11.927 1.00 96.00 348 ILE A C 1
ATOM 2839 O O . ILE A 1 348 ? -16.222 -1.154 10.860 1.00 96.00 348 ILE A O 1
ATOM 2843 N N . ASN A 1 349 ? -17.792 -0.388 12.298 1.00 95.00 349 ASN A N 1
ATOM 2844 C CA . ASN A 1 349 ? -18.954 -0.784 11.501 1.00 95.00 349 ASN A CA 1
ATOM 2845 C C . ASN A 1 349 ? -18.968 -0.020 10.178 1.00 95.00 349 ASN A C 1
ATOM 2847 O O . ASN A 1 349 ? -19.025 -0.634 9.121 1.00 95.00 349 ASN A O 1
ATOM 2851 N N . TYR A 1 350 ? -18.743 1.301 10.217 1.00 95.69 350 TYR A N 1
ATOM 2852 C CA . TYR A 1 350 ? -18.658 2.087 8.987 1.00 95.69 350 TYR A CA 1
ATOM 2853 C C . TYR A 1 350 ? -17.572 1.560 8.040 1.00 95.69 350 TYR A C 1
ATOM 2855 O O . TYR A 1 350 ? -17.814 1.392 6.844 1.00 95.69 350 TYR A O 1
ATOM 2863 N N . PHE A 1 351 ? -16.367 1.303 8.566 1.00 97.88 351 PHE A N 1
ATOM 2864 C CA . PHE A 1 351 ? -15.271 0.773 7.767 1.00 97.88 351 PHE A CA 1
ATOM 2865 C C . PHE A 1 351 ? -15.627 -0.610 7.229 1.00 97.88 351 PHE A C 1
ATOM 2867 O O . PHE A 1 351 ? -15.389 -0.838 6.056 1.00 97.88 351 PHE A O 1
ATOM 2874 N N . TYR A 1 352 ? -16.220 -1.502 8.023 1.00 97.81 352 TYR A N 1
ATOM 2875 C CA . TYR A 1 352 ? -16.675 -2.817 7.566 1.00 97.81 352 TYR A CA 1
ATOM 2876 C C . TYR A 1 352 ? -17.666 -2.729 6.397 1.00 97.81 352 TYR A C 1
ATOM 2878 O O . TYR A 1 352 ? -17.431 -3.377 5.377 1.00 97.81 352 TYR A O 1
ATOM 2886 N N . ASP A 1 353 ? -18.686 -1.880 6.513 1.00 97.00 353 ASP A N 1
ATOM 2887 C CA . ASP A 1 353 ? -19.772 -1.777 5.533 1.00 97.00 353 ASP A CA 1
ATOM 2888 C C . ASP A 1 353 ? -19.343 -1.086 4.229 1.00 97.00 353 ASP A C 1
ATOM 2890 O O . ASP A 1 353 ? -19.806 -1.446 3.149 1.00 97.00 353 ASP A O 1
ATOM 2894 N N . ASN A 1 354 ? -18.455 -0.085 4.311 1.00 97.06 354 ASN A N 1
ATOM 2895 C CA . ASN A 1 354 ? -18.188 0.829 3.190 1.00 97.06 354 ASN A CA 1
ATOM 2896 C C . ASN A 1 354 ? -16.784 0.710 2.584 1.00 97.06 354 ASN A C 1
ATOM 2898 O O . ASN A 1 354 ? -16.567 1.164 1.459 1.00 97.06 354 ASN A O 1
ATOM 2902 N N . VAL A 1 355 ? -15.809 0.161 3.318 1.00 98.06 355 VAL A N 1
ATOM 2903 C CA . VAL A 1 355 ? -14.398 0.145 2.888 1.00 98.06 355 VAL A CA 1
ATOM 2904 C C . VAL A 1 355 ? -13.770 -1.237 3.033 1.00 98.06 355 VAL A C 1
ATOM 2906 O O . VAL A 1 355 ? -13.371 -1.839 2.049 1.00 98.06 355 VAL A O 1
ATOM 2909 N N . GLY A 1 356 ? -13.677 -1.772 4.241 1.00 98.25 356 GLY A N 1
ATOM 2910 C CA . GLY A 1 356 ? -13.181 -3.108 4.529 1.00 98.25 356 GLY A CA 1
ATOM 2911 C C . GLY A 1 356 ? -11.686 -3.290 4.263 1.00 98.25 356 GLY A C 1
ATOM 2912 O O . GLY A 1 356 ? -10.945 -2.375 3.907 1.00 98.25 356 GLY A O 1
ATOM 2913 N N . PHE A 1 357 ? -11.224 -4.518 4.453 1.00 98.50 357 PHE A N 1
ATOM 2914 C CA . PHE A 1 357 ? -9.938 -4.994 3.967 1.00 98.50 357 PHE A CA 1
ATOM 2915 C C . PHE A 1 357 ? -10.144 -5.838 2.709 1.00 98.50 357 PHE A C 1
ATOM 2917 O O . PHE A 1 357 ? -11.203 -6.423 2.480 1.00 98.50 357 PHE A O 1
ATOM 2924 N N . ILE A 1 358 ? -9.104 -5.922 1.889 1.00 98.31 358 ILE A N 1
ATOM 2925 C CA . ILE A 1 358 ? -9.093 -6.792 0.718 1.00 98.31 358 ILE A CA 1
ATOM 2926 C C . ILE A 1 358 ? -9.061 -8.248 1.189 1.00 98.31 358 ILE A C 1
ATOM 2928 O O . ILE A 1 358 ? -8.333 -8.599 2.123 1.00 98.31 358 ILE A O 1
ATOM 2932 N N . LYS A 1 359 ? -9.869 -9.089 0.537 1.00 97.06 359 LYS A N 1
ATOM 2933 C CA . LYS A 1 359 ? -9.935 -10.529 0.797 1.00 97.06 359 LYS A CA 1
ATOM 2934 C C . LYS A 1 359 ? -8.540 -11.161 0.710 1.00 97.06 359 LYS A C 1
ATOM 2936 O O . LYS A 1 359 ? -7.715 -10.741 -0.098 1.00 97.06 359 LYS A O 1
ATOM 2941 N N . ASP A 1 360 ? -8.290 -12.159 1.553 1.00 96.88 360 ASP A N 1
ATOM 2942 C CA . ASP A 1 360 ? -7.043 -12.932 1.619 1.00 96.88 360 ASP A CA 1
ATOM 2943 C C . ASP A 1 360 ? -5.794 -12.162 2.100 1.00 96.88 360 ASP A C 1
ATOM 2945 O O . ASP A 1 360 ? -4.760 -12.792 2.329 1.00 96.88 360 ASP A O 1
ATOM 2949 N N . VAL A 1 361 ? -5.877 -10.844 2.346 1.00 97.56 361 VAL A N 1
ATOM 2950 C CA . VAL A 1 361 ? -4.789 -10.080 2.984 1.00 97.56 361 VAL A CA 1
ATOM 2951 C C . VAL A 1 361 ? -4.692 -10.456 4.460 1.00 97.56 361 VAL A C 1
ATOM 2953 O O . VAL A 1 361 ? -5.646 -10.297 5.232 1.00 97.56 361 VAL A O 1
ATOM 2956 N N . LYS A 1 362 ? -3.517 -10.930 4.877 1.00 97.12 362 LYS A N 1
ATOM 2957 C CA . LYS A 1 362 ? -3.293 -11.522 6.204 1.00 97.12 362 LYS A CA 1
ATOM 2958 C C . LYS A 1 362 ? -2.517 -10.603 7.136 1.00 97.12 362 LYS A C 1
ATOM 2960 O O . LYS A 1 362 ? -1.815 -9.674 6.742 1.00 97.12 362 LYS A O 1
ATOM 2965 N N . ILE A 1 363 ? -2.621 -10.877 8.432 1.00 96.31 363 ILE A N 1
ATOM 2966 C CA . ILE A 1 363 ? -1.753 -10.261 9.434 1.00 96.31 363 ILE A CA 1
ATOM 2967 C C . ILE A 1 363 ? -0.379 -10.929 9.380 1.00 96.31 363 ILE A C 1
ATOM 2969 O O . ILE A 1 363 ? -0.211 -12.077 9.786 1.00 96.31 363 ILE A O 1
ATOM 2973 N N . CYS A 1 364 ? 0.628 -10.173 8.946 1.00 93.06 364 CYS A N 1
ATOM 2974 C CA . CYS A 1 364 ? 1.989 -10.684 8.758 1.00 93.06 364 CYS A CA 1
ATOM 2975 C C . CYS A 1 364 ? 2.936 -10.446 9.949 1.00 93.06 364 CYS A C 1
ATOM 2977 O O . CYS A 1 364 ? 4.103 -10.836 9.917 1.00 93.06 364 CYS A O 1
ATOM 2979 N N . VAL A 1 365 ? 2.466 -9.816 11.030 1.00 92.12 365 VAL A N 1
ATOM 2980 C CA . VAL A 1 365 ? 3.295 -9.572 12.219 1.00 92.12 365 VAL A CA 1
ATOM 2981 C C . VAL A 1 365 ? 3.390 -10.857 13.043 1.00 92.12 365 VAL A C 1
ATOM 2983 O O . VAL A 1 365 ? 2.459 -11.183 13.767 1.00 92.12 365 VAL A O 1
ATOM 2986 N N . HIS A 1 366 ? 4.525 -11.562 12.985 1.00 87.81 366 HIS A N 1
ATOM 2987 C CA . HIS A 1 366 ? 4.732 -12.855 13.669 1.00 87.81 366 HIS A CA 1
ATOM 2988 C C . HIS A 1 366 ? 4.454 -12.857 15.181 1.00 87.81 366 HIS A C 1
ATOM 2990 O O . HIS A 1 366 ? 4.127 -13.893 15.743 1.00 87.81 366 HIS A O 1
ATOM 2996 N N . LYS A 1 367 ? 4.608 -11.711 15.855 1.00 91.38 367 LYS A N 1
ATOM 2997 C CA . LYS A 1 367 ? 4.315 -11.576 17.293 1.00 91.38 367 LYS A CA 1
ATOM 2998 C C . LYS A 1 367 ? 2.834 -11.329 17.582 1.00 91.38 367 LYS A C 1
ATOM 3000 O O . LYS A 1 367 ? 2.440 -11.292 18.743 1.00 91.38 367 LYS A O 1
ATOM 3005 N N . SER A 1 368 ? 2.033 -11.089 16.547 1.00 92.75 368 SER A N 1
ATOM 3006 C CA . SER A 1 368 ? 0.610 -10.855 16.708 1.00 92.75 368 SER A CA 1
ATOM 3007 C C . SER A 1 368 ? -0.080 -12.156 17.117 1.00 92.75 368 SER A C 1
ATOM 3009 O O . SER A 1 368 ? 0.151 -13.188 16.486 1.00 92.75 368 SER A O 1
ATOM 3011 N N . PRO A 1 369 ? -0.996 -12.111 18.097 1.00 92.38 369 PRO A N 1
ATOM 3012 C CA . PRO A 1 369 ? -1.862 -13.237 18.422 1.00 92.38 369 PRO A CA 1
ATOM 3013 C C . PRO A 1 369 ? -2.724 -13.736 17.250 1.00 92.38 369 PRO A C 1
ATOM 3015 O O . PRO A 1 369 ? -3.298 -14.816 17.373 1.00 92.38 369 PRO A O 1
ATOM 3018 N N . PHE A 1 370 ? -2.824 -12.952 16.174 1.00 95.00 370 PHE A N 1
ATOM 3019 C CA . PHE A 1 370 ? -3.637 -13.203 14.985 1.00 95.00 370 PHE A CA 1
ATOM 3020 C C . PHE A 1 370 ? -2.791 -13.387 13.715 1.00 95.00 370 PHE A C 1
ATOM 3022 O O . PHE A 1 370 ? -3.280 -13.178 12.608 1.00 95.00 370 PHE A O 1
ATOM 3029 N N . TYR A 1 371 ? -1.498 -13.696 13.858 1.00 94.94 371 TYR A N 1
ATOM 3030 C CA . TYR A 1 371 ? -0.617 -13.943 12.717 1.00 94.94 371 TYR A CA 1
ATOM 3031 C C . TYR A 1 371 ? -1.210 -14.999 11.768 1.00 94.94 371 TYR A C 1
ATOM 3033 O O . TYR A 1 371 ? -1.634 -16.063 12.208 1.00 94.94 371 TYR A O 1
ATOM 3041 N N . GLY A 1 372 ? -1.233 -14.696 10.469 1.00 95.06 372 GLY A N 1
ATOM 3042 C CA . GLY A 1 372 ? -1.769 -15.577 9.428 1.00 95.06 372 GLY A CA 1
ATOM 3043 C C . GLY A 1 372 ? -3.288 -15.519 9.231 1.00 95.06 372 GLY A C 1
ATOM 3044 O O . GLY A 1 372 ? -3.773 -16.070 8.243 1.00 95.06 372 GLY A O 1
ATOM 3045 N N . ILE A 1 373 ? -4.031 -14.828 10.101 1.00 96.06 373 ILE A N 1
ATOM 3046 C CA . ILE A 1 373 ? -5.475 -14.613 9.941 1.00 96.06 373 ILE A CA 1
ATOM 3047 C C . ILE A 1 373 ? -5.719 -13.436 8.988 1.00 96.06 373 ILE A C 1
ATOM 3049 O O . ILE A 1 373 ? -4.974 -12.451 8.992 1.00 96.06 373 ILE A O 1
ATOM 3053 N N . GLU A 1 374 ? -6.760 -13.538 8.163 1.00 97.50 374 GLU A N 1
ATOM 3054 C CA . GLU A 1 374 ? -7.196 -12.462 7.269 1.00 97.50 374 GLU A CA 1
ATOM 3055 C C . GLU A 1 374 ? -7.670 -11.235 8.055 1.00 97.50 374 GLU A C 1
ATOM 3057 O O . GLU A 1 374 ? -8.469 -11.346 8.989 1.00 97.50 374 GLU A O 1
ATOM 3062 N N . LYS A 1 375 ? -7.232 -10.041 7.638 1.00 97.75 375 LYS A N 1
ATOM 3063 C CA . LYS A 1 375 ? -7.648 -8.779 8.270 1.00 97.75 375 LYS A CA 1
ATOM 3064 C C . LYS A 1 375 ? -9.170 -8.594 8.208 1.00 97.75 375 LYS A C 1
ATOM 3066 O O . LYS A 1 375 ? -9.769 -8.163 9.192 1.00 97.75 375 LYS A O 1
ATOM 3071 N N . GLN A 1 376 ? -9.792 -8.976 7.087 1.00 97.94 376 GLN A N 1
ATOM 3072 C CA . GLN A 1 376 ? -11.240 -8.862 6.894 1.00 97.94 376 GLN A CA 1
ATOM 3073 C C . GLN A 1 376 ? -12.040 -9.752 7.854 1.00 97.94 376 GLN A C 1
ATOM 3075 O O . GLN A 1 376 ? -13.082 -9.319 8.333 1.00 97.94 376 GLN A O 1
ATOM 3080 N N . LYS A 1 377 ? -11.547 -10.951 8.198 1.00 97.19 377 LYS A N 1
ATOM 3081 C CA . LYS A 1 377 ? -12.219 -11.842 9.164 1.00 97.19 377 LYS A CA 1
ATOM 3082 C C . LYS A 1 377 ? -12.281 -11.222 10.558 1.00 97.19 377 LYS A C 1
ATOM 3084 O O . LYS A 1 377 ? -13.319 -11.252 11.205 1.00 97.19 377 LYS A O 1
ATOM 3089 N N . ILE A 1 378 ? -11.186 -10.598 10.994 1.00 96.94 378 ILE A N 1
ATOM 3090 C CA . ILE A 1 378 ? -11.135 -9.911 12.293 1.00 96.94 378 ILE A CA 1
ATOM 3091 C C . ILE A 1 378 ? -12.038 -8.679 12.292 1.00 96.94 378 ILE A C 1
ATOM 3093 O O . ILE A 1 378 ? -12.689 -8.412 13.296 1.00 96.94 378 ILE A O 1
ATOM 3097 N N . LEU A 1 379 ? -12.084 -7.936 11.182 1.00 97.56 379 LEU A N 1
ATOM 3098 C CA . LEU A 1 379 ? -12.980 -6.791 11.038 1.00 97.56 379 LEU A CA 1
ATOM 3099 C C . LEU A 1 379 ? -14.453 -7.203 11.084 1.00 97.56 379 LEU A C 1
ATOM 3101 O O . LEU A 1 379 ? -15.207 -6.584 11.824 1.00 97.56 379 LEU A O 1
ATOM 3105 N N . ALA A 1 380 ? -14.836 -8.246 10.344 1.00 97.12 380 ALA A N 1
ATOM 3106 C CA . ALA A 1 380 ? -16.201 -8.766 10.332 1.00 97.12 380 ALA A CA 1
ATOM 3107 C C . ALA A 1 380 ? -16.644 -9.195 11.734 1.00 97.12 380 ALA A C 1
ATOM 3109 O O . ALA A 1 380 ? -17.665 -8.731 12.228 1.00 97.12 380 ALA A O 1
ATOM 3110 N N . PHE A 1 381 ? -15.815 -9.989 12.416 1.00 95.50 381 PHE A N 1
ATOM 3111 C CA . PHE A 1 381 ? -16.120 -10.443 13.769 1.00 95.50 381 PHE A CA 1
ATOM 3112 C C . PHE A 1 381 ? -16.149 -9.288 14.785 1.00 95.50 381 PHE A C 1
ATOM 3114 O O . PHE A 1 381 ? -16.951 -9.284 15.714 1.00 95.50 381 PHE A O 1
ATOM 3121 N N . ALA A 1 382 ? -15.304 -8.266 14.609 1.00 94.75 382 ALA A N 1
ATOM 3122 C CA . ALA A 1 382 ? -15.373 -7.057 15.424 1.00 94.75 382 ALA A CA 1
ATOM 3123 C C . ALA A 1 382 ? -16.676 -6.273 15.193 1.00 94.75 382 ALA A C 1
ATOM 3125 O O . ALA A 1 382 ? -17.249 -5.790 16.162 1.00 94.75 382 ALA A O 1
ATOM 3126 N N . ALA A 1 383 ? -17.134 -6.141 13.946 1.00 94.62 383 ALA A N 1
ATOM 3127 C CA . ALA A 1 383 ? -18.369 -5.432 13.614 1.00 94.62 383 ALA A CA 1
ATOM 3128 C C . ALA A 1 383 ? -19.617 -6.162 14.142 1.00 94.62 383 ALA A C 1
ATOM 3130 O O . ALA A 1 383 ? -20.498 -5.531 14.725 1.00 94.62 383 ALA A O 1
ATOM 3131 N N . GLU A 1 384 ? -19.645 -7.494 14.028 1.00 93.81 384 GLU A N 1
ATOM 3132 C CA . GLU A 1 384 ? -20.695 -8.349 14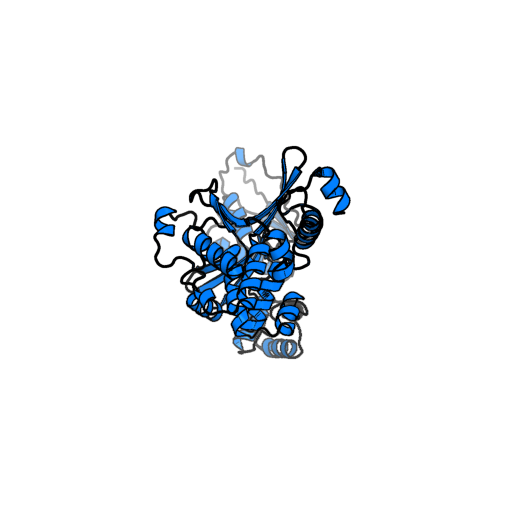.596 1.00 93.81 384 GLU A CA 1
ATOM 3133 C C . GLU A 1 384 ? -20.839 -8.108 16.105 1.00 93.81 384 GLU A C 1
ATOM 3135 O O . GLU A 1 384 ? -21.888 -7.667 16.566 1.00 93.81 384 GLU A O 1
ATOM 3140 N N . LEU A 1 385 ? -19.749 -8.254 16.868 1.00 90.94 385 LEU A N 1
ATOM 3141 C CA . LEU A 1 385 ? -19.787 -8.072 18.322 1.00 90.94 385 LEU A CA 1
ATOM 3142 C C . LEU A 1 385 ? -20.146 -6.642 18.761 1.00 90.94 385 LEU A C 1
ATOM 3144 O O . LEU A 1 385 ? -20.584 -6.441 19.891 1.00 90.94 385 LEU A O 1
ATOM 3148 N N . LEU A 1 386 ? -19.904 -5.634 17.921 1.00 90.31 386 LEU A N 1
ATOM 3149 C CA . LEU A 1 386 ? -20.258 -4.243 18.218 1.00 90.31 386 LEU A CA 1
ATOM 3150 C C . LEU A 1 386 ? -21.704 -3.899 17.860 1.00 90.31 386 LEU A C 1
ATOM 3152 O O . LEU A 1 386 ? -22.186 -2.857 18.292 1.00 90.31 386 LEU A O 1
ATOM 3156 N N . THR A 1 387 ? -22.391 -4.742 17.092 1.00 85.38 387 THR A N 1
ATOM 3157 C CA . THR A 1 387 ? -23.817 -4.553 16.788 1.00 85.38 387 THR A CA 1
ATOM 3158 C C . THR A 1 387 ? -24.679 -4.836 18.023 1.00 85.38 387 THR A C 1
ATOM 3160 O O . THR A 1 387 ? -25.669 -4.146 18.250 1.00 85.38 387 THR A O 1
ATOM 3163 N N . ASP A 1 388 ? -24.232 -5.756 18.883 1.00 77.00 388 ASP A N 1
ATOM 3164 C CA . ASP A 1 388 ? -24.942 -6.185 20.098 1.00 77.00 388 ASP A CA 1
ATOM 3165 C C . ASP A 1 388 ? -24.688 -5.295 21.330 1.00 77.00 388 ASP A C 1
ATOM 3167 O O . ASP A 1 388 ? -25.264 -5.509 22.401 1.00 77.00 388 ASP A O 1
ATOM 3171 N N . HIS A 1 389 ? -23.799 -4.303 21.226 1.00 68.12 389 HIS A N 1
ATOM 3172 C CA . HIS A 1 389 ? -23.373 -3.483 22.358 1.00 68.12 389 HIS A CA 1
ATOM 3173 C C . HIS A 1 389 ? -23.445 -1.990 22.035 1.00 68.12 389 HIS A C 1
ATOM 3175 O O . HIS A 1 389 ? -23.004 -1.554 20.977 1.00 68.12 389 HIS A O 1
ATOM 3181 N N . ASP A 1 390 ? -23.959 -1.191 22.977 1.00 63.31 390 ASP A N 1
ATOM 3182 C CA . ASP A 1 390 ? -24.122 0.264 22.862 1.00 63.31 390 ASP A CA 1
ATOM 3183 C C . ASP A 1 390 ? -22.819 0.986 22.468 1.00 63.31 390 ASP A C 1
ATOM 3185 O O . ASP A 1 390 ? -22.062 1.403 23.342 1.00 63.31 390 ASP A O 1
ATOM 3189 N N . ARG A 1 391 ? -22.568 1.132 21.153 1.00 61.62 391 ARG A N 1
ATOM 3190 C CA . ARG A 1 391 ? -21.702 2.075 20.387 1.00 61.62 391 ARG A CA 1
ATOM 3191 C C . ARG A 1 391 ? -20.307 2.444 20.921 1.00 61.62 391 ARG A C 1
ATOM 3193 O O . ARG A 1 391 ? -19.608 3.294 20.364 1.00 61.62 391 ARG A O 1
ATOM 3200 N N . ILE A 1 392 ? -19.849 1.833 21.997 1.00 66.81 392 ILE A N 1
ATOM 3201 C CA . ILE A 1 392 ? -18.485 1.917 22.493 1.00 66.81 392 ILE A CA 1
ATOM 3202 C C . ILE A 1 392 ? -17.785 0.729 21.847 1.00 66.81 392 ILE A C 1
ATOM 3204 O O . ILE A 1 392 ? -18.313 -0.372 21.912 1.00 66.81 392 ILE A O 1
ATOM 3208 N N . ASN A 1 393 ? -16.621 0.940 21.215 1.00 76.00 393 ASN A N 1
ATOM 3209 C CA . ASN A 1 393 ? -15.823 -0.094 20.530 1.00 76.00 393 ASN A CA 1
ATOM 3210 C C . ASN A 1 393 ? -15.275 -1.168 21.505 1.00 76.00 393 ASN A C 1
ATOM 3212 O O . ASN A 1 393 ? -14.066 -1.422 21.531 1.00 76.00 393 ASN A O 1
ATOM 3216 N N . THR A 1 394 ? -16.132 -1.735 22.358 1.00 78.69 394 THR A N 1
ATOM 3217 C CA . THR A 1 394 ? -15.812 -2.621 23.464 1.00 78.69 394 THR A CA 1
ATOM 3218 C C . THR A 1 394 ? -16.840 -3.705 23.706 1.00 78.69 394 THR A C 1
ATOM 3220 O O . THR A 1 394 ? -18.033 -3.437 23.677 1.00 78.69 394 THR A O 1
ATOM 3223 N N . VAL A 1 395 ? -16.354 -4.892 24.067 1.00 82.38 395 VAL A N 1
ATOM 3224 C CA . VAL A 1 395 ? -17.168 -6.095 24.292 1.00 82.38 395 VAL A CA 1
ATOM 3225 C C . VAL A 1 395 ? -16.668 -6.793 25.561 1.00 82.38 395 VAL A C 1
ATOM 3227 O O . VAL A 1 395 ? -15.447 -6.927 25.708 1.00 82.38 395 VAL A O 1
ATOM 3230 N N . PRO A 1 396 ? -17.534 -7.234 26.491 1.00 82.38 396 PRO A N 1
ATOM 3231 C CA . PRO A 1 396 ? -17.135 -7.983 27.684 1.00 82.38 396 PRO A CA 1
ATOM 3232 C C . PRO A 1 396 ? -16.747 -9.431 27.327 1.00 82.38 396 PRO A C 1
ATOM 3234 O O . PRO A 1 396 ? -17.484 -10.376 27.586 1.00 82.38 396 PRO A O 1
ATOM 3237 N N . LEU A 1 397 ? -15.583 -9.605 26.698 1.00 86.19 397 LEU A N 1
ATOM 3238 C CA . LEU A 1 397 ? -15.067 -10.891 26.225 1.00 86.19 397 LEU A CA 1
ATOM 3239 C C . LEU A 1 397 ? -13.571 -11.016 26.558 1.00 86.19 397 LEU A C 1
ATOM 3241 O O . LEU A 1 397 ? -12.839 -10.024 26.580 1.00 86.19 397 LEU A O 1
ATOM 3245 N N . SER A 1 398 ? -13.078 -12.229 26.821 1.00 86.75 398 SER A N 1
ATOM 3246 C CA . SER A 1 398 ? -11.635 -12.444 26.968 1.00 86.75 398 SER A CA 1
ATOM 3247 C C . SER A 1 398 ? -10.960 -12.595 25.600 1.00 86.75 398 SER A C 1
ATOM 3249 O O . SER A 1 398 ? -11.562 -13.042 24.625 1.00 86.75 398 SER A O 1
ATOM 3251 N N . LEU A 1 399 ? -9.663 -12.277 25.509 1.00 86.25 399 LEU A N 1
ATOM 3252 C CA . LEU A 1 399 ? -8.903 -12.487 24.268 1.00 86.25 399 LEU A CA 1
ATOM 3253 C C . LEU A 1 399 ? -8.824 -13.975 23.877 1.00 86.25 399 LEU A C 1
ATOM 3255 O O . LEU A 1 399 ? -8.724 -14.293 22.693 1.00 86.25 399 LEU A O 1
ATOM 3259 N N . LYS A 1 400 ? -8.853 -14.881 24.865 1.00 87.25 400 LYS A N 1
ATOM 3260 C CA . LYS A 1 400 ? -8.861 -16.331 24.637 1.00 87.25 400 LYS A CA 1
ATOM 3261 C C . LYS A 1 400 ? -10.166 -16.753 23.962 1.00 87.25 400 LYS A C 1
ATOM 3263 O O . LYS A 1 400 ? -10.115 -17.433 22.942 1.00 87.25 400 LYS A O 1
ATOM 3268 N N . ASP A 1 401 ? -11.297 -16.277 24.473 1.00 87.25 401 ASP A N 1
ATOM 3269 C CA . ASP A 1 401 ? -12.618 -16.605 23.929 1.00 87.25 401 ASP A CA 1
ATOM 3270 C C . ASP A 1 401 ? -12.814 -15.984 22.546 1.00 87.25 401 ASP A C 1
ATOM 3272 O O . ASP A 1 401 ? -13.297 -16.650 21.637 1.00 87.25 401 ASP A O 1
ATOM 3276 N N . PHE A 1 402 ? -12.345 -14.747 22.345 1.00 89.12 402 PHE A N 1
ATOM 3277 C CA . PHE A 1 402 ? -12.353 -14.102 21.030 1.00 89.12 402 PHE A CA 1
ATOM 3278 C C . PHE A 1 402 ? -11.626 -14.936 19.977 1.00 89.12 402 PHE A C 1
ATOM 3280 O O . PHE A 1 402 ? -12.149 -15.156 18.891 1.00 89.12 402 PHE A O 1
ATOM 3287 N N . LYS A 1 403 ? -10.435 -15.449 20.300 1.0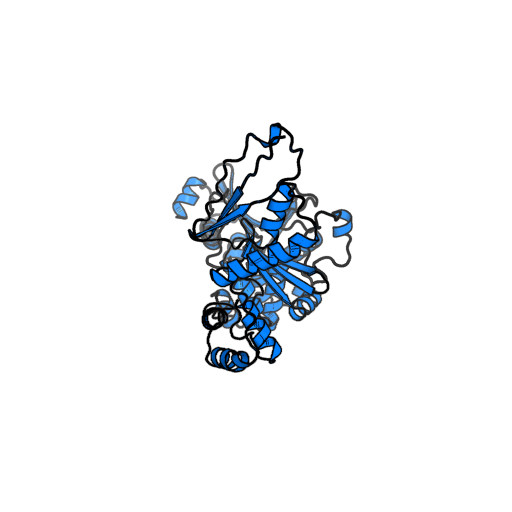0 88.44 403 LYS A N 1
ATOM 3288 C CA . LYS A 1 403 ? -9.704 -16.337 19.387 1.00 88.44 403 LYS A CA 1
ATOM 3289 C C . LYS A 1 403 ? -10.425 -17.655 19.146 1.00 88.44 403 LYS A C 1
ATOM 3291 O O . LYS A 1 403 ? -10.398 -18.143 18.027 1.00 88.44 403 LYS A O 1
ATOM 3296 N N . SER A 1 404 ? -11.021 -18.228 20.190 1.00 90.88 404 SER A N 1
ATOM 3297 C CA . SER A 1 404 ? -11.739 -19.498 20.083 1.00 90.88 404 SER A CA 1
ATOM 3298 C C . SER A 1 404 ? -12.972 -19.402 19.191 1.00 90.88 404 SER A C 1
ATOM 3300 O O . SER A 1 404 ? -13.346 -20.412 18.621 1.00 90.88 404 SER A O 1
ATOM 3302 N N . ARG A 1 405 ? -13.604 -18.225 19.105 1.00 90.50 405 ARG A N 1
ATOM 3303 C CA . ARG A 1 405 ? -14.771 -17.973 18.244 1.00 90.50 405 ARG A CA 1
ATOM 3304 C C . ARG A 1 405 ? -14.400 -17.562 16.817 1.00 90.50 405 ARG A C 1
ATOM 3306 O O . ARG A 1 405 ? -15.224 -17.675 15.924 1.00 90.50 405 ARG A O 1
ATOM 3313 N N . LEU A 1 406 ? -13.192 -17.029 16.623 1.00 90.19 406 LEU A N 1
ATOM 3314 C CA . LEU A 1 406 ? -12.699 -16.584 15.316 1.00 90.19 406 LEU A CA 1
ATOM 3315 C C . LEU A 1 406 ? -12.206 -17.746 14.433 1.00 90.19 406 LEU A C 1
ATOM 3317 O O . LEU A 1 406 ? -12.188 -17.605 13.210 1.00 90.19 406 LEU A O 1
ATOM 3321 N N . ASN A 1 407 ? -11.746 -18.837 15.056 1.00 84.75 407 ASN A N 1
ATOM 3322 C CA . ASN A 1 407 ? -11.368 -20.088 14.390 1.00 84.75 407 ASN A CA 1
ATOM 3323 C C . ASN A 1 407 ? -12.591 -20.981 14.222 1.00 84.75 407 ASN A C 1
ATOM 3325 O O . ASN A 1 407 ? -12.645 -21.661 13.174 1.00 84.75 407 ASN A O 1
#

Sequence (407 aa):
MFINEKRVILTIKGRKFIRELKLAKGLPKSFKKNYSTIIKWENGKNNPTLTLFSKYLKCFHLNIDYFNKKNFVKEIAISMRELGVHKTTKIIKEKHSLLINDYRKGSSLEEIGRKYGCTASNVFYILKRYNIDTSKHSSGENYSFPKSQYIKYLIDSKFQKEDFLPLIASLILTDGCLYQYKGRYEISYYGTDEILHNIFADLIWYYFGLRPSSYMIKCGRVLRTKYIDGKISSKLLELSPSYKTKPSQKENWNEFLKNPKSPSLNFMKNYSNNVVNEVIRLAMCADGSISVSNKKNKIFFTLILSCAHPSLVKEWSELFNRAGINNRIVKGSGKTKIGGVKGIKDCINYFYDNVGFIKDVKICVHKSPFYGIEKQKILAFAAELLTDHDRINTVPLSLKDFKSRLN

pLDDT: mean 82.78, std 20.92, range [22.31, 98.75]

Nearest PDB structures (foldseek):
  8dy9-assembly1_I  TM=7.575E-01  e=1.557E-05  Streptomyces venezuelae
  8dy7-assembly1_I  TM=7.495E-01  e=2.381E-05  Streptomyces venezuelae
  2ab5-assembly1_B  TM=4.731E-01  e=1.993E-04  Saccharomyces cerevisiae
  2qlz-assembly2_C  TM=2.352E-01  e=3.036E-01  unclassified

Foldseek 3Di:
DDQDWDWDWQADPNDTDIDTDRDDPDDDPVVPPPPPDDPDDDDDDDDDPVVVVVVVCVVVPPCPPPVVVVVVVVVVVVVCVVVLNDLADLQDPVCLVVLVVCVVVPDALPRSCVVRSHHSVSSVVSCVVVVHDCVVHPDDDPDDPLPAVVVVVCVVVVPDLVLLLLLLLLQLLAQKFWDDDPNWIKIKGKAQWLNLQSSNQRSCCSNPVDGFPDGQDDDDNMTMTMDTDPVSVVSSCVQALGSDQDDDPPDDPVVLLPDPRDGDRPSCVPDDLLSLLSSLQSQCLRQWAWDWDDDPLKTFTKIWRFGLRVRHLVRVCVSCVVNVFAWDWQADPDPSRTGHIITDWPNLLSCLVRRAYDPPRADCDPPDPRGNPHRRLLSVLQNVQVVPDDGHSMHNHDPVVSVVVSD